Protein 7X2Y (pdb70)

Radius of gyration: 28.89 Å; Cα contacts (8 Å, |Δi|>4): 1618; chains: 2; bounding box: 75×44×87 Å

Sequence (684 aa):
GHQLRLGVAGLGRAFTLMLPTLQQDPRIKLVAACDPRGSARAQFASDFRAPVYPDIEGLASNPDVEAIYIASPHQFHAQQARIAARHGKHVLVEKPMALSLGDCDEMIQHCRDAGVHLIVGHCHSFDTPYLSAREIVQSGELGPVRMVHALNYTDFLYRPRRPEEGGGVVFSQAAHQVDIVRLLVGTRVRRVRAITGDWDPMRPTQGAYSALLWFEGGAFASISYNGYGHFDSDEWCDWIGEMGGDKSQPIWHQHFGPIVVSCERGDIRPLPDSVCVYADLAKERRSLQRPVVPRFEVIDELYHAVVNEIKPLHDGVWARATLEVCLALLDSAGSGKDVELPGHQLRLGVAGLGRAFTLMLPTLQQDPRIKLVAACDPRGSARAQFASDFRAPVYPDIEGLASNPDVEAIYIASPHQFHAQQARIAARHGKHVLVEKPMALSLGDCDEMIQHCRDAGVHLIVGHCHSFDTPYLSAREIVQSGELGPVRMVHALNYTDFLYRPRRPEEEGGGVVFSQAAHQVDIVRLLVGTRVRRVRAITGDWDPMRPTQGAYSALLWFEGGAFASISYNGYGHFDSDEWCDWIGEMGGDKSPIWHQHFGPIVVSCERGDIRPLPDSVCVYADLAKERRSLQRPVVPRFEVIDELYHAVVNEIKPLHDGVWARATLEVCLALLDSAGSGKDVELP

Solvent-accessible surface area: 26038 Å² total; per-residue (Å²): 50,161,80,0,76,0,0,0,0,8,13,24,89,28,13,63,49,0,30,53,1,4,107,98,4,100,52,7,111,17,19,0,0,4,4,116,119,39,88,10,54,62,109,5,35,85,73,40,208,12,64,43,45,86,75,5,86,18,0,1,64,24,119,79,3,35,0,0,0,0,9,13,77,64,104,82,2,11,74,17,0,77,17,0,2,173,67,44,16,28,0,0,0,17,21,23,6,0,53,48,45,37,44,0,65,92,0,20,94,57,2,145,103,44,62,16,30,14,0,10,0,6,7,1,0,1,2,24,0,2,56,32,0,80,130,13,14,102,76,49,94,5,20,73,7,50,0,0,2,0,0,5,3,26,67,13,3,90,187,38,71,151,86,61,78,109,6,4,0,1,26,2,12,0,8,13,0,0,5,0,0,25,1,0,13,40,62,134,9,97,59,0,4,4,16,34,6,78,26,27,122,159,53,104,21,42,0,0,3,1,0,0,0,34,7,57,65,51,3,2,0,3,0,0,0,2,0,7,32,28,2,41,0,15,42,10,2,53,83,10,7,46,64,2,29,118,91,122,196,105,57,49,6,16,5,0,4,5,2,2,0,1,1,46,111,0,2,0,5,8,3,0,26,1,1,0,0,15,32,108,177,48,114,73,121,66,95,29,159,99,18,140,14,27,17,55,10,0,0,40,27,0,25,72,0,27,57,79,113,105,147,10,41,2,17,2,72,49,11,60,29,8,10,39,2,1,46,5,2,31,84,1,26,72,47,61,139,41,38,114,18,124,50,162,83,0,79,0,0,0,0,9,15,24,92,31,13,59,50,0,32,51,1,4,110,94,2,102,53,8,112,16,19,0,0,4,4,114,118,38,88,12,54,61,105,4,36,86,81,53,225,11,66,42,48,88,77,6,83,19,0,1,63,22,119,85,3,34,0,0,0,0,10,12,81,55,102,84,2,14,74,18,0,88,14,0,2,192,62,46,16,27,0,0,0,17,22,20,6,0,35,48,44,37,44,0,65,97,0,19,85,64,2,148,103,43,61,16,32,12,0,9,0,6,7,2,0,1,2,24,1,1,57,31,0,76,130,14,14,103,77,48,93,5,18,71,6,48,0,0,3,0,1,5,2,25,66,14,3,83,178,35,77,150,99,56,59,126,56,4,0,0,1,22,3,13,0,8,14,0,0,4,0,0,25,1,0,12,40,61,142,6,90,58,0,3,2,15,32,7,77,20,15,106,164,56,104,12,40,0,0,2,0,0,0,0,38,7,56,67,52,4,3,0,1,0,0,0,2,0,6,32,25,2,43,0,14,45,10,2,50,100,10,8,44,60,3,34,125,72,142,170,56,53,6,16,4,1,4,5,3,2,0,1,2,67,139,0,2,0,6,7,3,1,29,2,1,6,1,12,18,93,161,46,140,70,137,66,99,29,150,104,15,138,15,23,18,55,10,0,0,43,28,0,24,75,0,27,55,77,112,104,149,10,38,3,24,2,80,44,10,59,29,8,9,44,3,2,44,5,3,31,84,0,25,70,63,36,126,42,36,101,11,135

B-factor: mean 21.03, std 14.21, range [0.86, 137.95]

Secondary structure (DSSP, 8-state):
--SEEEEEE--SHHHHHHHHHHHH-TTEEEEEEE-S-HHHHHHHHHHHT--EESSHHHHHH-TT--EEEE-S-GGGHHHHHHHHHHTT-EEEEPSSS-SSHHHHHHHHHHHHHHT--EEES--GGGSHHHHHHHHHHHHTTT-SEEEEEEEEE--TTTSS-STT---HHIIIIIHHHHHHHHHHH-S-EEEEEEEEE---TTS-S--EEEEEEEETTS-EEEEEEE-SSSS-GGGGTTTB-TTS-B----------S-EEEEETTEEEEEETTEEEEEESS-EEEEE-PPPSSTTHHHHHHHHHHHHS-PPPSSBHHHHHHHHHHHHHHHHHHHTTS-EE--/--SEEEEEE--SHHHHHHHHHHHH-TTEEEEEEE-S-HHHHHHHHHHHT--EESSHHHHHH-TT--EEEE-S-GGGHHHHHHHHHHTT-EEEEPSSS-SSHHHHHHHHHHHHHHT--EEES--GGGSHHHHHHHHHHHHTTT-SEEEEEEEEE--TTTSS-GGG----HHIIIIIHHHHHHHHHHH-S-EEEEEEEEE---TTS-S--EEEEEEEETTS-EEEEEEE-SSSS-GGGGTTTB-TTS-B---------S-EEEEETTEEEEEETTEEEEEESS-EEEEE-PPPSSTTHHHHHHHHHHHHH-PPPSSBHHHHHHHHHHHHHHHHHHHHTS-EE--

Foldseek 3Di:
DQAQEEEEEACAPLVVLCPLQQVPPRNYQDAEYEDLDPVSQVVCCVVRVHHYYPGLLVRLVPVSHAAYEYAHQQDCLLVSLLSNLVSNHAYEYEAPSHQDLVSLVSSCVSNVVSVHFFFYRDAQLLWPLLVVLLVCQVVCVQHAFAEKEFEFEAQCQPPHSPSCQQASCLRPQVLNVLLSVCSRNVFAFFKKAKAFDAPDPVRRHGQKMWMKTAGPVNHIYIYIYGNNHDDGQCVVQQQAAQQFHHRVPQGFIGHRGWMWTDHPFWIWTRHRFFIWIGGPPDTDTGGDDGDPRHSVSSVVQVVCCSPVVDRHPRGSVSSSSSSVVSVQNSVNNVDVDMDGDD/DQAQEEEEEACADLVVLCPLQQVPPRNYQDAEYEDLDPVSQVVCCVVRVHYYYPHLLVVLPPVSHAAYEYPHPQQCLLVSLLSNLVSNHAYEYEAPSHQDLVSLVSSVVSNVVSVHFFFYRDAQLLWPLLVVLLVCQVVCVQHAFAEKEFEFEAQCQPPHSPPQLNAASCLRPQVLNVLLSVCSRNVFAFFKKAKAFDAPDPVRRHTQKMWMKTAGPVNHIYIYIYGNNHDDGQCVVQQQAAQQQHHHCLGFIGHRGWMWTDHNFWIWTRHSAFIWIGGPVDTDTHGDDGDPRHSVSSVVQNCCCSVVVDRHPRGSVSSSSSSVNSVQNVCNNVVVDMDGDD

InterPro domains:
  IPR000683 Gfo/Idh/MocA-like oxidoreductase, N-terminal [PF01408] (8-125)
  IPR036291 NAD(P)-binding domain superfamily [SSF51735] (5-153)
  IPR051450 Gfo/Idh/MocA Oxidoreductases [PTHR43377] (1-386)
  IPR055170 GFO/IDH/MocA-like oxidoreductase domain [PF22725] (133-252)

Nearest PDB structures (foldseek):
  7x2y-assembly1_A  TM=1.003E+00  e=2.032E-83  Comamonas testosteroni KF-1
  7x2y-assembly1_B  TM=9.994E-01  e=2.782E-81  Comamonas testosteroni KF-1
  7wzd-assembly1_A  TM=9.804E-01  e=2.226E-75  Comamonas testosteroni KF-1
  7wzd-assembly1_B  TM=9.804E-01  e=6.270E-75  Comamonas testosteroni KF-1
  4hkt-assembly1_D  TM=7.871E-01  e=6.270E-28  Sinorhizobium meliloti 1021

Structure (mmCIF, N/CA/C/O backbone):
data_7X2Y
#
_entry.id   7X2Y
#
_cell.length_a   53.579
_cell.length_b   88.315
_cell.length_c   162.970
_cell.angle_alpha   90.000
_cell.angle_beta   90.000
_cell.angle_gamma   90.000
#
_symmetry.space_group_name_H-M   'P 21 21 21'
#
loop_
_entity.id
_entity.type
_entity.pdbx_description
1 polymer '4,5-dihydroxyphthalate dehydrogenase'
2 non-polymer DI(HYDROXYETHYL)ETHER
3 non-polymer GLYCEROL
4 non-polymer 'PHOSPHATE ION'
5 non-polymer '3-HYDROXYBENZOIC ACID'
6 non-polymer NICOTINAMIDE-ADENINE-DINUCLEOTIDE
7 water water
#
loop_
_atom_site.group_PDB
_atom_site.id
_atom_site.type_symbol
_atom_site.label_atom_id
_atom_site.label_alt_id
_atom_site.label_comp_id
_atom_site.label_asym_id
_atom_site.label_entity_id
_atom_site.label_seq_id
_atom_site.pdbx_PDB_ins_code
_atom_site.Cartn_x
_atom_site.Cartn_y
_atom_site.Cartn_z
_atom_site.occupancy
_atom_site.B_iso_or_equiv
_atom_site.auth_seq_id
_atom_site.auth_comp_id
_atom_site.auth_asym_id
_atom_site.auth_atom_id
_atom_site.pdbx_PDB_model_num
ATOM 1 N N . GLY A 1 4 ? -12.944 -3.122 -62.672 1.00 42.48 4 GLY A N 1
ATOM 2 C CA . GLY A 1 4 ? -13.787 -3.978 -63.547 1.00 45.46 4 GLY A CA 1
ATOM 3 C C . GLY A 1 4 ? -14.674 -4.879 -62.697 1.00 48.77 4 GLY A C 1
ATOM 4 O O . GLY A 1 4 ? -15.338 -4.416 -61.779 1.00 58.01 4 GLY A O 1
ATOM 5 N N . HIS A 1 5 ? -14.656 -6.176 -63.001 1.00 49.47 5 HIS A N 1
ATOM 6 C CA . HIS A 1 5 ? -15.225 -7.202 -62.142 1.00 44.27 5 HIS A CA 1
ATOM 7 C C . HIS A 1 5 ? -14.393 -7.312 -60.855 1.00 41.88 5 HIS A C 1
ATOM 8 O O . HIS A 1 5 ? -14.934 -7.400 -59.753 1.00 43.08 5 HIS A O 1
ATOM 15 N N . GLN A 1 6 ? -13.062 -7.317 -60.989 1.00 32.31 6 GLN A N 1
ATOM 16 C CA . GLN A 1 6 ? -12.190 -7.235 -59.829 1.00 25.53 6 GLN A CA 1
ATOM 17 C C . GLN A 1 6 ? -11.681 -5.802 -59.690 1.00 24.27 6 GLN A C 1
ATOM 18 O O . GLN A 1 6 ? -10.897 -5.288 -60.516 1.00 20.48 6 GLN A O 1
ATOM 24 N N . LEU A 1 7 ? -12.171 -5.150 -58.630 1.00 21.08 7 LEU A N 1
ATOM 25 C CA . LEU A 1 7 ? -11.759 -3.794 -58.335 1.00 18.42 7 LEU A CA 1
ATOM 26 C C . LEU A 1 7 ? -10.250 -3.795 -58.045 1.00 17.55 7 LEU A C 1
ATOM 27 O O . LEU A 1 7 ? -9.747 -4.617 -57.284 1.00 18.53 7 LEU A O 1
ATOM 32 N N . ARG A 1 8 ? -9.492 -2.944 -58.726 1.00 15.46 8 ARG A N 1
ATOM 33 C CA . ARG A 1 8 ? -8.045 -2.966 -58.577 1.00 14.72 8 ARG A CA 1
ATOM 34 C C . ARG A 1 8 ? -7.622 -1.899 -57.566 1.00 13.59 8 ARG A C 1
ATOM 35 O O . ARG A 1 8 ? -7.666 -0.709 -57.866 1.00 12.40 8 ARG A O 1
ATOM 43 N N . LEU A 1 9 ? -7.244 -2.358 -56.368 1.00 13.38 9 LEU A N 1
ATOM 44 C CA . LEU A 1 9 ? -7.094 -1.515 -55.190 1.00 12.71 9 LEU A CA 1
ATOM 45 C C . LEU A 1 9 ? -5.635 -1.275 -54.857 1.00 12.46 9 LEU A C 1
ATOM 46 O O . LEU A 1 9 ? -4.853 -2.219 -54.762 1.00 13.49 9 LEU A O 1
ATOM 51 N N . GLY A 1 10 ? -5.293 0.002 -54.701 1.00 13.21 10 GLY A N 1
ATOM 52 C CA . GLY A 1 10 ? -4.007 0.406 -54.157 1.00 14.34 10 GLY A CA 1
ATOM 53 C C . GLY A 1 10 ? -4.162 0.767 -52.680 1.00 16.03 10 GLY A C 1
ATOM 54 O O . GLY A 1 10 ? -5.202 1.301 -52.294 1.00 16.00 10 GLY A O 1
ATOM 55 N N . VAL A 1 11 ? -3.157 0.427 -51.857 1.00 14.35 11 VAL A N 1
ATOM 56 C CA . VAL A 1 11 ? -3.217 0.755 -50.442 1.00 13.52 11 VAL A CA 1
ATOM 57 C C . VAL A 1 11 ? -2.135 1.766 -50.087 1.00 12.81 11 VAL A C 1
ATOM 58 O O . VAL A 1 11 ? -0.969 1.539 -50.379 1.00 12.50 11 VAL A O 1
ATOM 62 N N . ALA A 1 12 ? -2.545 2.855 -49.444 1.00 12.74 12 ALA A N 1
ATOM 63 C CA . ALA A 1 12 ? -1.643 3.897 -48.951 1.00 14.88 12 ALA A CA 1
ATOM 64 C C . ALA A 1 12 ? -1.608 3.782 -47.436 1.00 17.13 12 ALA A C 1
ATOM 65 O O . ALA A 1 12 ? -2.582 4.156 -46.768 1.00 22.39 12 ALA A O 1
ATOM 67 N N . GLY A 1 13 ? -0.509 3.257 -46.891 1.00 17.26 13 GLY A N 1
ATOM 68 C CA . GLY A 1 13 ? -0.418 3.112 -45.452 1.00 17.78 13 GLY A CA 1
ATOM 69 C C . GLY A 1 13 ? -0.720 1.685 -45.042 1.00 19.03 13 GLY A C 1
ATOM 70 O O . GLY A 1 13 ? -1.863 1.300 -44.930 1.00 22.21 13 GLY A O 1
ATOM 71 N N . LEU A 1 14 ? 0.332 0.902 -44.852 1.00 20.02 14 LEU A N 1
ATOM 72 C CA . LEU A 1 14 ? 0.199 -0.493 -44.507 1.00 21.59 14 LEU A CA 1
ATOM 73 C C . LEU A 1 14 ? 0.278 -0.645 -42.988 1.00 25.50 14 LEU A C 1
ATOM 74 O O . LEU A 1 14 ? 1.049 -1.452 -42.476 1.00 26.46 14 LEU A O 1
ATOM 79 N N . GLY A 1 15 ? -0.551 0.129 -42.268 1.00 28.45 15 GLY A N 1
ATOM 80 C CA . GLY A 1 15 ? -0.535 0.090 -40.820 1.00 29.80 15 GLY A CA 1
ATOM 81 C C . GLY A 1 15 ? -1.458 -0.969 -40.216 1.00 30.78 15 GLY A C 1
ATOM 82 O O . GLY A 1 15 ? -1.669 -2.039 -40.800 1.00 29.76 15 GLY A O 1
ATOM 83 N N . ARG A 1 16 ? -1.995 -0.636 -39.030 1.00 27.21 16 ARG A N 1
ATOM 84 C CA . ARG A 1 16 ? -2.799 -1.528 -38.212 1.00 24.89 16 ARG A CA 1
ATOM 85 C C . ARG A 1 16 ? -4.184 -1.654 -38.840 1.00 20.69 16 ARG A C 1
ATOM 86 O O . ARG A 1 16 ? -4.709 -2.748 -38.992 1.00 19.22 16 ARG A O 1
ATOM 94 N N . ALA A 1 17 ? -4.754 -0.521 -39.244 1.00 18.23 17 ALA A N 1
ATOM 95 C CA . ALA A 1 17 ? -6.008 -0.522 -39.970 1.00 16.77 17 ALA A CA 1
ATOM 96 C C . ALA A 1 17 ? -5.886 -1.432 -41.191 1.00 16.57 17 ALA A C 1
ATOM 97 O O . ALA A 1 17 ? -6.731 -2.297 -41.384 1.00 16.72 17 ALA A O 1
ATOM 99 N N . PHE A 1 18 ? -4.832 -1.266 -42.008 1.00 15.68 18 PHE A N 1
ATOM 100 C CA . PHE A 1 18 ? -4.654 -2.127 -43.165 1.00 16.36 18 PHE A CA 1
ATOM 101 C C . PHE A 1 18 ? -4.706 -3.591 -42.737 1.00 16.92 18 PHE A C 1
ATOM 102 O O . PHE A 1 18 ? -5.419 -4.394 -43.339 1.00 15.01 18 PHE A O 1
ATOM 110 N N . THR A 1 19 ? -3.956 -3.928 -41.667 1.00 19.01 19 THR A N 1
ATOM 111 C CA . THR A 1 19 ? -3.785 -5.338 -41.348 1.00 20.78 19 THR A CA 1
ATOM 112 C C . THR A 1 19 ? -5.084 -5.920 -40.824 1.00 19.83 19 THR A C 1
ATOM 113 O O . THR A 1 19 ? -5.354 -7.090 -41.071 1.00 20.28 19 THR A O 1
ATOM 117 N N . LEU A 1 20 ? -5.890 -5.077 -40.162 1.00 18.40 20 LEU A N 1
ATOM 118 C CA . LEU A 1 20 ? -7.209 -5.465 -39.713 1.00 18.61 20 LEU A CA 1
ATOM 119 C C . LEU A 1 20 ? -8.128 -5.730 -40.897 1.00 19.90 20 LEU A C 1
ATOM 120 O O . LEU A 1 20 ? -8.991 -6.607 -40.812 1.00 20.46 20 LEU A O 1
ATOM 125 N N . MET A 1 21 ? -7.937 -4.958 -41.979 1.00 20.38 21 MET A N 1
ATOM 126 C CA . MET A 1 21 ? -8.794 -5.009 -43.158 1.00 19.48 21 MET A CA 1
ATOM 127 C C . MET A 1 21 ? -8.383 -6.154 -44.103 1.00 17.71 21 MET A C 1
ATOM 128 O O . MET A 1 21 ? -9.143 -6.535 -44.997 1.00 16.61 21 MET A O 1
ATOM 133 N N . LEU A 1 22 ? -7.184 -6.715 -43.881 1.00 17.14 22 LEU A N 1
ATOM 134 C CA . LEU A 1 22 ? -6.539 -7.600 -44.843 1.00 15.97 22 LEU A CA 1
ATOM 135 C C . LEU A 1 22 ? -7.354 -8.873 -45.122 1.00 14.92 22 LEU A C 1
ATOM 136 O O . LEU A 1 22 ? -7.529 -9.232 -46.283 1.00 13.95 22 LEU A O 1
ATOM 141 N N . PRO A 1 23 ? -7.893 -9.600 -44.112 1.00 13.56 23 PRO A N 1
ATOM 142 C CA . PRO A 1 23 ? -8.608 -10.835 -44.400 1.00 13.89 23 PRO A CA 1
ATOM 143 C C . PRO A 1 23 ? -9.755 -10.516 -45.350 1.00 15.21 23 PRO A C 1
ATOM 144 O O . PRO A 1 23 ? -10.039 -11.313 -46.254 1.00 16.54 23 PRO A O 1
ATOM 148 N N . THR A 1 24 ? -10.331 -9.304 -45.191 1.00 15.59 24 THR A N 1
ATOM 149 C CA . THR A 1 24 ? -11.433 -8.825 -46.015 1.00 15.79 24 THR A CA 1
ATOM 150 C C . THR A 1 24 ? -10.953 -8.683 -47.455 1.00 17.45 24 THR A C 1
ATOM 151 O O . THR A 1 24 ? -11.609 -9.179 -48.368 1.00 19.70 24 THR A O 1
ATOM 155 N N . LEU A 1 25 ? -9.852 -7.938 -47.641 1.00 17.13 25 LEU A N 1
ATOM 156 C CA . LEU A 1 25 ? -9.314 -7.649 -48.962 1.00 18.06 25 LEU A CA 1
ATOM 157 C C . LEU A 1 25 ? -8.778 -8.932 -49.617 1.00 20.59 25 LEU A C 1
ATOM 158 O O . LEU A 1 25 ? -8.833 -9.082 -50.844 1.00 19.99 25 LEU A O 1
ATOM 163 N N . GLN A 1 26 ? -8.300 -9.879 -48.792 1.00 21.91 26 GLN A N 1
ATOM 164 C CA . GLN A 1 26 ? -7.852 -11.168 -49.306 1.00 21.90 26 GLN A CA 1
ATOM 165 C C . GLN A 1 26 ? -9.031 -11.985 -49.792 1.00 19.48 26 GLN A C 1
ATOM 166 O O . GLN A 1 26 ? -9.001 -12.471 -50.906 1.00 17.95 26 GLN A O 1
ATOM 172 N N . GLN A 1 27 ? -10.059 -12.097 -48.954 1.00 20.84 27 GLN A N 1
ATOM 173 C CA . GLN A 1 27 ? -11.102 -13.089 -49.168 1.00 22.43 27 GLN A CA 1
ATOM 174 C C . GLN A 1 27 ? -12.221 -12.603 -50.095 1.00 20.29 27 GLN A C 1
ATOM 175 O O . GLN A 1 27 ? -12.885 -13.422 -50.723 1.00 20.56 27 GLN A O 1
ATOM 181 N N . ASP A 1 28 ? -12.453 -11.285 -50.172 1.00 18.24 28 ASP A N 1
ATOM 182 C CA . ASP A 1 28 ? -13.508 -10.780 -51.035 1.00 16.33 28 ASP A CA 1
ATOM 183 C C . ASP A 1 28 ? -13.057 -10.904 -52.487 1.00 15.89 28 ASP A C 1
ATOM 184 O O . ASP A 1 28 ? -12.032 -10.373 -52.879 1.00 14.59 28 ASP A O 1
ATOM 189 N N . PRO A 1 29 ? -13.809 -11.610 -53.356 1.00 17.53 29 PRO A N 1
ATOM 190 C CA . PRO A 1 29 ? -13.341 -11.853 -54.724 1.00 16.34 29 PRO A CA 1
ATOM 191 C C . PRO A 1 29 ? -13.465 -10.636 -55.641 1.00 16.44 29 PRO A C 1
ATOM 192 O O . PRO A 1 29 ? -12.900 -10.625 -56.740 1.00 18.30 29 PRO A O 1
ATOM 196 N N . ARG A 1 30 ? -14.145 -9.586 -55.168 1.00 15.25 30 ARG A N 1
ATOM 197 C CA . ARG A 1 30 ? -14.272 -8.353 -55.943 1.00 15.62 30 ARG A CA 1
ATOM 198 C C . ARG A 1 30 ? -13.026 -7.457 -55.830 1.00 15.21 30 ARG A C 1
ATOM 199 O O . ARG A 1 30 ? -12.878 -6.487 -56.566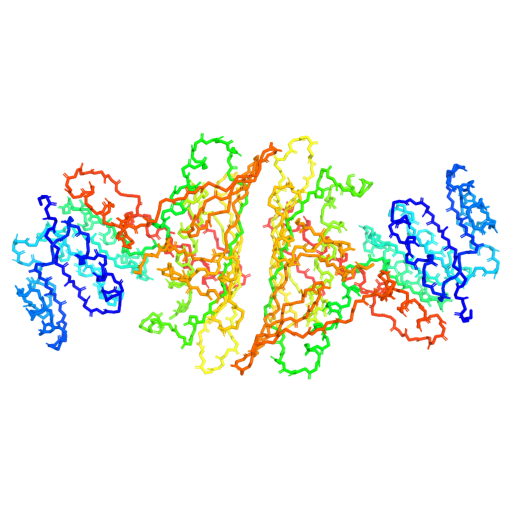 1.00 15.52 30 ARG A O 1
ATOM 207 N N . ILE A 1 31 ? -12.097 -7.814 -54.938 1.00 13.98 31 ILE A N 1
ATOM 208 C CA . ILE A 1 31 ? -10.945 -6.990 -54.660 1.00 13.83 31 ILE A CA 1
ATOM 209 C C . ILE A 1 31 ? -9.706 -7.687 -55.205 1.00 14.49 31 ILE A C 1
ATOM 210 O O . ILE A 1 31 ? -9.508 -8.857 -54.923 1.00 15.21 31 ILE A O 1
ATOM 215 N N . LYS A 1 32 ? -8.851 -6.940 -55.901 1.00 15.18 32 LYS A N 1
ATOM 216 C CA . LYS A 1 32 ? -7.474 -7.354 -56.123 1.00 15.90 32 LYS A CA 1
ATOM 217 C C . LYS A 1 32 ? -6.576 -6.216 -55.655 1.00 14.72 32 LYS A C 1
ATOM 218 O O . LYS A 1 32 ? -6.720 -5.098 -56.165 1.00 14.21 32 LYS A O 1
ATOM 224 N N . LEU A 1 33 ? -5.666 -6.537 -54.715 1.00 13.53 33 LEU A N 1
ATOM 225 C CA . LEU A 1 33 ? -4.588 -5.648 -54.267 1.00 13.21 33 LEU A CA 1
ATOM 226 C C . LEU A 1 33 ? -3.489 -5.586 -55.328 1.00 12.75 33 LEU A C 1
ATOM 227 O O . LEU A 1 33 ? -2.902 -6.624 -55.664 1.00 12.28 33 LEU A O 1
ATOM 232 N N . VAL A 1 34 ? -3.215 -4.379 -55.839 1.00 12.22 34 VAL A N 1
ATOM 233 C CA . VAL A 1 34 ? -2.389 -4.275 -57.035 1.00 11.95 34 VAL A CA 1
ATOM 234 C C . VAL A 1 34 ? -1.157 -3.430 -56.748 1.00 12.12 34 VAL A C 1
ATOM 235 O O . VAL A 1 34 ? -0.258 -3.384 -57.587 1.00 12.87 34 VAL A O 1
ATOM 239 N N . ALA A 1 35 ? -1.157 -2.692 -55.628 1.00 11.90 35 ALA A N 1
ATOM 240 C CA . ALA A 1 35 ? -0.109 -1.715 -55.359 1.00 11.72 35 ALA A CA 1
ATOM 241 C C . ALA A 1 35 ? -0.246 -1.167 -53.945 1.00 11.89 35 ALA A C 1
ATOM 242 O O . ALA A 1 35 ? -1.332 -1.189 -53.367 1.00 12.80 35 ALA A O 1
ATOM 244 N N . ALA A 1 36 ? 0.873 -0.690 -53.384 1.00 11.88 36 ALA A N 1
ATOM 245 C CA . ALA A 1 36 ? 0.851 -0.062 -52.068 1.00 12.19 36 ALA A CA 1
ATOM 246 C C . ALA A 1 36 ? 1.874 1.070 -52.031 1.00 13.02 36 ALA A C 1
ATOM 247 O O . ALA A 1 36 ? 2.822 1.089 -52.806 1.00 12.73 36 ALA A O 1
ATOM 249 N N . CYS A 1 37 ? 1.632 2.057 -51.162 1.00 13.75 37 CYS A N 1
ATOM 250 C CA . CYS A 1 37 ? 2.724 2.912 -50.747 1.00 14.04 37 CYS A CA 1
ATOM 251 C C . CYS A 1 37 ? 2.809 2.870 -49.225 1.00 14.85 37 CYS A C 1
ATOM 252 O O . CYS A 1 37 ? 1.816 2.608 -48.549 1.00 14.44 37 CYS A O 1
ATOM 255 N N . ASP A 1 38 ? 4.028 3.086 -48.713 1.00 17.38 38 ASP A N 1
ATOM 256 C CA . ASP A 1 38 ? 4.368 3.155 -47.298 1.00 18.32 38 ASP A CA 1
ATOM 257 C C . ASP A 1 38 ? 5.774 3.734 -47.172 1.00 19.33 38 ASP A C 1
ATOM 258 O O . ASP A 1 38 ? 6.706 3.261 -47.837 1.00 20.55 38 ASP A O 1
ATOM 263 N N . PRO A 1 39 ? 6.000 4.726 -46.281 1.00 18.94 39 PRO A N 1
ATOM 264 C CA . PRO A 1 39 ? 7.339 5.290 -46.091 1.00 18.89 39 PRO A CA 1
ATOM 265 C C . PRO A 1 39 ? 8.295 4.275 -45.464 1.00 18.57 39 PRO A C 1
ATOM 266 O O . PRO A 1 39 ? 9.505 4.501 -45.467 1.00 21.17 39 PRO A O 1
ATOM 270 N N . ARG A 1 40 ? 7.770 3.150 -44.968 1.00 15.83 40 ARG A N 1
ATOM 271 C CA . ARG A 1 40 ? 8.607 2.128 -44.370 1.00 15.63 40 ARG A CA 1
ATOM 272 C C . ARG A 1 40 ? 9.004 1.093 -45.420 1.00 16.81 40 ARG A C 1
ATOM 273 O O . ARG A 1 40 ? 8.131 0.378 -45.933 1.00 17.59 40 ARG A O 1
ATOM 281 N N . GLY A 1 41 ? 10.318 0.964 -45.671 1.00 15.51 41 GLY A N 1
ATOM 282 C CA . GLY A 1 41 ? 10.865 -0.029 -46.572 1.00 14.88 41 GLY A CA 1
ATOM 283 C C . GLY A 1 41 ? 10.483 -1.463 -46.180 1.00 15.92 41 GLY A C 1
ATOM 284 O O . GLY A 1 41 ? 10.362 -2.324 -47.059 1.00 14.78 41 GLY A O 1
ATOM 285 N N . SER A 1 42 ? 10.317 -1.742 -44.870 1.00 16.01 42 SER A N 1
ATOM 286 C CA . SER A 1 42 ? 10.020 -3.118 -44.465 1.00 16.55 42 SER A CA 1
ATOM 287 C C . SER A 1 42 ? 8.559 -3.486 -44.741 1.00 17.61 42 SER A C 1
ATOM 288 O O . SER A 1 42 ? 8.244 -4.651 -44.950 1.00 19.10 42 SER A O 1
ATOM 291 N N . ALA A 1 43 ? 7.664 -2.484 -44.720 1.00 18.53 43 ALA A N 1
ATOM 292 C CA . ALA A 1 43 ? 6.269 -2.697 -45.075 1.00 18.35 43 ALA A CA 1
ATOM 293 C C . ALA A 1 43 ? 6.148 -2.838 -46.594 1.00 19.29 43 ALA A C 1
ATOM 294 O O . ALA A 1 43 ? 5.472 -3.757 -47.062 1.00 21.31 43 ALA A O 1
ATOM 296 N N . ARG A 1 44 ? 6.790 -1.927 -47.352 1.00 17.07 44 ARG A N 1
ATOM 297 C CA . ARG A 1 44 ? 6.813 -2.018 -48.804 1.00 17.19 44 ARG A CA 1
ATOM 298 C C . ARG A 1 44 ? 7.304 -3.406 -49.245 1.00 17.70 44 ARG A C 1
ATOM 299 O O . ARG A 1 44 ? 6.700 -4.039 -50.104 1.00 18.40 44 ARG A O 1
ATOM 307 N N . ALA A 1 45 ? 8.395 -3.875 -48.645 1.00 16.93 45 ALA A N 1
ATOM 308 C CA . ALA A 1 45 ? 9.020 -5.141 -48.975 1.00 18.46 45 ALA A CA 1
ATOM 309 C C . ALA A 1 45 ? 8.070 -6.308 -48.672 1.00 17.85 45 ALA A C 1
ATOM 310 O O . ALA A 1 45 ? 7.960 -7.265 -49.437 1.00 17.27 45 ALA A O 1
ATOM 312 N N . GLN A 1 46 ? 7.380 -6.232 -47.535 1.00 18.37 46 GLN A N 1
ATOM 313 C CA . GLN A 1 46 ? 6.421 -7.255 -47.156 1.00 19.54 46 GLN A CA 1
ATOM 314 C C . GLN A 1 46 ? 5.321 -7.369 -48.229 1.00 20.18 46 GLN A C 1
ATOM 315 O O . GLN A 1 46 ? 4.925 -8.472 -48.611 1.00 21.83 46 GLN A O 1
ATOM 321 N N . PHE A 1 47 ? 4.843 -6.215 -48.722 1.00 18.95 47 PHE A N 1
ATOM 322 C CA . PHE A 1 47 ? 3.716 -6.104 -49.637 1.00 18.46 47 PHE A CA 1
ATOM 323 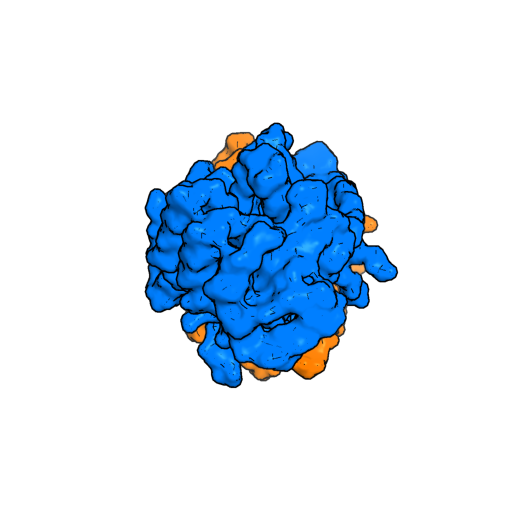C C . PHE A 1 47 ? 4.120 -6.591 -51.028 1.00 20.52 47 PHE A C 1
ATOM 324 O O . PHE A 1 47 ? 3.393 -7.365 -51.645 1.00 19.76 47 PHE A O 1
ATOM 332 N N . ALA A 1 48 ? 5.277 -6.128 -51.527 1.00 21.25 48 ALA A N 1
ATOM 333 C CA . ALA A 1 48 ? 5.777 -6.608 -52.812 1.00 23.06 48 ALA A CA 1
ATOM 334 C C . ALA A 1 48 ? 5.898 -8.134 -52.796 1.00 24.47 48 ALA A C 1
ATOM 335 O O . ALA A 1 48 ? 5.518 -8.802 -53.749 1.00 26.61 48 ALA A O 1
ATOM 337 N N . SER A 1 49 ? 6.385 -8.684 -51.687 1.00 25.92 49 SER A N 1
ATOM 338 C CA . SER A 1 49 ? 6.540 -10.123 -51.573 1.00 26.87 49 SER A CA 1
ATOM 339 C C . SER A 1 49 ? 5.171 -10.809 -51.565 1.00 26.16 49 SER A C 1
ATOM 340 O O . SER A 1 49 ? 4.918 -11.721 -52.346 1.00 25.06 49 SER A O 1
ATOM 343 N N . ASP A 1 50 ? 4.283 -10.332 -50.689 1.00 26.89 50 ASP A N 1
ATOM 344 C CA . ASP A 1 50 ? 2.994 -10.956 -50.436 1.00 26.46 50 ASP A CA 1
ATOM 345 C C . ASP A 1 50 ? 2.103 -10.964 -51.679 1.00 25.08 50 ASP A C 1
ATOM 346 O O . ASP A 1 50 ? 1.399 -11.940 -51.906 1.00 28.02 50 ASP A O 1
ATOM 351 N N . PHE A 1 51 ? 2.096 -9.867 -52.445 1.00 22.78 51 PHE A N 1
ATOM 352 C CA . PHE A 1 51 ? 1.132 -9.690 -53.516 1.00 22.04 51 PHE A CA 1
ATOM 353 C C . PHE A 1 51 ? 1.811 -9.509 -54.867 1.00 20.31 51 PHE A C 1
ATOM 354 O O . PHE A 1 51 ? 1.138 -9.187 -55.835 1.00 19.74 51 PHE A O 1
ATOM 362 N N . ARG A 1 52 ? 3.120 -9.749 -54.953 1.00 21.81 52 ARG A N 1
ATOM 363 C CA . ARG A 1 52 ? 3.856 -9.643 -56.211 1.00 22.90 52 ARG A CA 1
ATOM 364 C C . ARG A 1 52 ? 3.449 -8.333 -56.868 1.00 21.66 52 ARG A C 1
ATOM 365 O O . ARG A 1 52 ? 2.885 -8.345 -57.965 1.00 19.80 52 ARG A O 1
ATOM 373 N N . ALA A 1 53 ? 3.726 -7.209 -56.189 1.00 16.78 53 ALA A N 1
ATOM 374 C CA . ALA A 1 53 ? 3.056 -5.982 -56.578 1.00 14.89 53 ALA A CA 1
ATOM 375 C C . ALA A 1 53 ? 4.008 -4.811 -56.452 1.00 13.90 53 ALA A C 1
ATOM 376 O O . ALA A 1 53 ? 4.824 -4.776 -55.537 1.00 14.57 53 ALA A O 1
ATOM 378 N N . PRO A 1 54 ? 3.870 -3.772 -57.297 1.00 13.53 54 PRO A N 1
ATOM 379 C CA . PRO A 1 54 ? 4.801 -2.634 -57.256 1.00 13.02 54 PRO A CA 1
ATOM 380 C C . PRO A 1 54 ? 4.516 -1.844 -55.989 1.00 13.47 54 PRO A C 1
ATOM 381 O O . PRO A 1 54 ? 3.372 -1.740 -55.565 1.00 15.61 54 PRO A O 1
ATOM 385 N N . VAL A 1 55 ? 5.544 -1.260 -55.379 1.00 13.88 55 VAL A N 1
ATOM 386 C CA . VAL A 1 55 ? 5.321 -0.441 -54.199 1.00 12.69 55 VAL A CA 1
ATOM 387 C C . VAL A 1 55 ? 6.101 0.862 -54.341 1.00 12.99 55 VAL A C 1
ATOM 388 O O . VAL A 1 55 ? 6.975 0.976 -55.197 1.00 13.65 55 VAL A O 1
ATOM 392 N N . TYR A 1 56 ? 5.758 1.840 -53.508 1.00 12.95 56 TYR A N 1
ATOM 393 C CA . TYR A 1 56 ? 6.235 3.204 -53.642 1.00 14.33 56 TYR A CA 1
ATOM 394 C C . TYR A 1 56 ? 6.480 3.771 -52.246 1.00 15.89 56 TYR A C 1
ATOM 395 O O . TYR A 1 56 ? 5.856 3.349 -51.280 1.00 16.25 56 TYR A O 1
ATOM 404 N N . PRO A 1 57 ? 7.420 4.723 -52.081 1.00 19.02 57 PRO A N 1
ATOM 405 C CA . PRO A 1 57 ? 7.568 5.439 -50.813 1.00 19.67 57 PRO A CA 1
ATOM 406 C C . PRO A 1 57 ? 6.422 6.394 -50.489 1.00 18.97 57 PRO A C 1
ATOM 407 O O . PRO A 1 57 ? 6.220 6.703 -49.320 1.00 17.86 57 PRO A O 1
ATOM 411 N N . ASP A 1 58 ? 5.659 6.826 -51.499 1.00 18.58 58 ASP A N 1
ATOM 412 C CA . ASP A 1 58 ? 4.614 7.799 -51.212 1.00 21.66 58 ASP A CA 1
ATOM 413 C C . ASP A 1 58 ? 3.415 7.704 -52.155 1.00 20.84 58 ASP A C 1
ATOM 414 O O . ASP A 1 58 ? 3.396 6.903 -53.099 1.00 20.16 58 ASP A O 1
ATOM 419 N N . ILE A 1 59 ? 2.424 8.571 -51.876 1.00 21.49 59 ILE A N 1
ATOM 420 C CA . ILE A 1 59 ? 1.117 8.545 -52.539 1.00 24.30 59 ILE A CA 1
ATOM 421 C C . ILE A 1 59 ? 1.228 8.972 -54.006 1.00 22.43 59 ILE A C 1
ATOM 422 O O . ILE A 1 59 ? 0.444 8.498 -54.830 1.00 20.22 59 ILE A O 1
ATOM 427 N N . GLU A 1 60 ? 2.192 9.857 -54.309 1.00 22.87 60 GLU A N 1
ATOM 428 C CA . GLU A 1 60 ? 2.437 10.288 -55.677 1.00 24.36 60 GLU A CA 1
ATOM 429 C C . GLU A 1 60 ? 2.729 9.078 -56.568 1.00 20.46 60 GLU A C 1
ATOM 430 O O . GLU A 1 60 ? 2.214 9.002 -57.687 1.00 21.42 60 GLU A O 1
ATOM 436 N N . GLY A 1 61 ? 3.501 8.124 -56.048 1.00 16.34 61 GLY A N 1
ATOM 437 C CA . GLY A 1 61 ? 3.823 6.925 -56.799 1.00 15.70 61 GLY A CA 1
ATOM 438 C C . GLY A 1 61 ? 2.611 6.005 -56.969 1.00 15.91 61 GLY A C 1
ATOM 439 O O . GLY A 1 61 ? 2.338 5.528 -58.079 1.00 15.11 61 GLY A O 1
ATOM 440 N N . LEU A 1 62 ? 1.888 5.756 -55.860 1.00 14.41 62 LEU A N 1
ATOM 441 C CA . LEU A 1 62 ? 0.700 4.921 -55.902 1.00 12.97 62 LEU A CA 1
ATOM 442 C C . LEU A 1 62 ? -0.336 5.525 -56.849 1.00 12.83 62 LEU A C 1
ATOM 443 O O . LEU A 1 62 ? -0.839 4.826 -57.702 1.00 11.75 62 LEU A O 1
ATOM 448 N N . ALA A 1 63 ? -0.629 6.830 -56.706 1.00 13.75 63 ALA A N 1
ATOM 449 C CA . ALA A 1 63 ? -1.604 7.539 -57.530 1.00 14.02 63 ALA A CA 1
ATOM 450 C C . ALA A 1 63 ? -1.211 7.586 -59.023 1.00 14.28 63 ALA A C 1
ATOM 451 O O . ALA A 1 63 ? -2.068 7.739 -59.898 1.00 14.38 63 ALA A O 1
ATOM 453 N N . SER A 1 64 ? 0.078 7.436 -59.340 1.00 14.57 64 SER A N 1
ATOM 454 C CA . SER A 1 64 ? 0.541 7.547 -60.715 1.00 15.05 64 SER A CA 1
ATOM 455 C C . SER A 1 64 ? 0.498 6.197 -61.424 1.00 15.51 64 SER A C 1
ATOM 456 O O . SER A 1 64 ? 0.728 6.167 -62.633 1.00 16.90 64 SER A O 1
ATOM 459 N N . ASN A 1 65 ? 0.245 5.104 -60.685 1.00 14.42 65 ASN A N 1
ATOM 460 C CA . ASN A 1 65 ? 0.102 3.779 -61.271 1.00 14.70 65 ASN A CA 1
ATOM 461 C C . ASN A 1 65 ? -1.268 3.687 -61.933 1.00 16.33 65 ASN A C 1
ATOM 462 O O . ASN A 1 65 ? -2.287 3.729 -61.259 1.00 18.57 65 ASN A O 1
ATOM 467 N N . PRO A 1 66 ? -1.362 3.606 -63.275 1.00 17.53 66 PRO A N 1
ATOM 468 C CA . PRO A 1 66 ? -2.663 3.704 -63.940 1.00 17.19 66 PRO A CA 1
ATOM 469 C C . PRO A 1 66 ? -3.529 2.456 -63.846 1.00 18.25 66 PRO A C 1
ATOM 470 O O . PRO A 1 66 ? -4.694 2.531 -64.195 1.00 19.81 66 PRO A O 1
ATOM 474 N N . ASP A 1 67 ? -2.963 1.328 -63.379 1.00 19.05 67 ASP A N 1
ATOM 475 C CA . ASP A 1 67 ? -3.723 0.138 -63.077 1.00 19.76 67 ASP A CA 1
ATOM 476 C C . ASP A 1 67 ? -4.532 0.308 -61.787 1.00 19.55 67 ASP A C 1
ATOM 477 O O . ASP A 1 67 ? -5.469 -0.450 -61.531 1.00 20.78 67 ASP A O 1
ATOM 482 N N . VAL A 1 68 ? -4.170 1.279 -60.947 1.00 16.82 68 VAL A N 1
ATOM 483 C CA . VAL A 1 68 ? -4.917 1.458 -59.721 1.00 17.36 68 VAL A CA 1
ATOM 484 C C . VAL A 1 68 ? -6.290 2.089 -60.010 1.00 18.01 68 VAL A C 1
ATOM 485 O O . VAL A 1 68 ? -6.359 3.139 -60.646 1.00 17.93 68 VAL A O 1
ATOM 489 N N . GLU A 1 69 ? -7.388 1.467 -59.540 1.00 17.95 69 GLU A N 1
ATOM 490 C CA . GLU A 1 69 ? -8.712 2.057 -59.746 1.00 17.18 69 GLU A CA 1
ATOM 491 C C . GLU A 1 69 ? -9.162 2.823 -58.501 1.00 15.65 69 GLU A C 1
ATOM 492 O O . GLU A 1 69 ? -9.826 3.857 -58.595 1.00 15.48 69 GLU A O 1
ATOM 498 N N . ALA A 1 70 ? -8.807 2.306 -57.325 1.00 14.10 70 ALA A N 1
ATOM 499 C CA . ALA A 1 70 ? -9.243 2.928 -56.082 1.00 13.59 70 ALA A CA 1
ATOM 500 C C . ALA A 1 70 ? -8.100 2.837 -55.085 1.00 13.48 70 ALA A C 1
ATOM 501 O O . ALA A 1 70 ? -7.295 1.900 -55.155 1.00 14.08 70 ALA A O 1
ATOM 503 N N . ILE A 1 71 ? -8.001 3.834 -54.211 1.00 12.43 71 ILE A N 1
ATOM 504 C CA . ILE A 1 71 ? -6.973 3.796 -53.183 1.00 12.16 71 ILE A CA 1
ATOM 505 C C . ILE A 1 71 ? -7.611 3.740 -51.791 1.00 12.51 71 ILE A C 1
ATOM 506 O O . ILE A 1 71 ? -8.442 4.575 -51.418 1.00 12.10 71 ILE A O 1
ATOM 511 N N . TYR A 1 72 ? -7.175 2.737 -51.021 1.00 12.50 72 TYR A N 1
ATOM 512 C CA . TYR A 1 72 ? -7.539 2.601 -49.626 1.00 13.33 72 TYR A CA 1
ATOM 513 C C . TYR A 1 72 ? -6.491 3.314 -48.779 1.00 14.66 72 TYR A C 1
ATOM 514 O O . TYR A 1 72 ? -5.320 2.934 -48.795 1.00 15.99 72 TYR A O 1
ATOM 523 N N . ILE A 1 73 ? -6.913 4.376 -48.086 1.00 15.17 73 ILE A N 1
ATOM 524 C CA . ILE A 1 73 ? -6.029 5.186 -47.265 1.00 16.42 73 ILE A CA 1
ATOM 525 C C . ILE A 1 73 ? -6.056 4.670 -45.820 1.00 17.25 73 ILE A C 1
ATOM 526 O O . ILE A 1 73 ? -7.048 4.834 -45.124 1.00 17.82 73 ILE A O 1
ATOM 531 N N . ALA A 1 74 ? -4.969 4.020 -45.380 1.00 18.10 74 ALA A N 1
ATOM 532 C CA . ALA A 1 74 ? -4.832 3.517 -44.014 1.00 18.48 74 ALA A CA 1
ATOM 533 C C . ALA A 1 74 ? -3.653 4.195 -43.310 1.00 18.06 74 ALA A C 1
ATOM 534 O O . ALA A 1 74 ? -3.071 3.656 -42.386 1.00 20.67 74 ALA A O 1
ATOM 536 N N . SER A 1 75 ? -3.299 5.383 -43.778 1.00 18.04 75 SER A N 1
ATOM 537 C CA . SER A 1 75 ? -2.223 6.146 -43.188 1.00 19.75 75 SER A CA 1
ATOM 538 C C . SER A 1 75 ? -2.732 6.810 -41.910 1.00 20.05 75 SER A C 1
ATOM 539 O O . SER A 1 75 ? -3.935 6.885 -41.703 1.00 21.29 75 SER A O 1
ATOM 542 N N . PRO A 1 76 ? -1.843 7.347 -41.043 1.00 21.29 76 PRO A N 1
ATOM 543 C CA . PRO A 1 76 ? -2.277 8.071 -39.843 1.00 20.44 76 PRO A CA 1
ATOM 544 C C . PRO A 1 76 ? -3.081 9.283 -40.309 1.00 19.85 76 PRO A C 1
ATOM 545 O O . PRO A 1 76 ? -2.865 9.757 -41.424 1.00 18.60 76 PRO A O 1
ATOM 549 N N . HIS A 1 77 ? -3.973 9.787 -39.444 1.00 20.19 77 HIS A N 1
ATOM 550 C CA . HIS A 1 77 ? -5.050 10.677 -39.841 1.00 20.99 77 HIS A CA 1
ATOM 551 C C . HIS A 1 77 ? -4.532 11.962 -40.492 1.00 21.58 77 HIS A C 1
ATOM 552 O O . HIS A 1 77 ? -5.250 12.565 -41.314 1.00 20.49 77 HIS A O 1
ATOM 559 N N . GLN A 1 78 ? -3.307 12.387 -40.132 1.00 19.30 78 GLN A N 1
ATOM 560 C CA . GLN A 1 78 ? -2.891 13.731 -40.523 1.00 21.52 78 GLN A CA 1
ATOM 561 C C . GLN A 1 78 ? -2.467 13.799 -41.993 1.00 19.43 78 GLN A C 1
ATOM 562 O O . GLN A 1 78 ? -2.267 14.890 -42.524 1.00 16.48 78 GLN A O 1
ATOM 568 N N . PHE A 1 79 ? -2.394 12.626 -42.644 1.00 18.48 79 PHE A N 1
ATOM 569 C CA . PHE A 1 79 ? -2.035 12.543 -44.050 1.00 16.99 79 PHE A CA 1
ATOM 570 C C . PHE A 1 79 ? -3.248 12.315 -44.949 1.00 15.78 79 PHE A C 1
ATOM 571 O O . PHE A 1 79 ? -3.121 12.379 -46.180 1.00 14.93 79 PHE A O 1
ATOM 579 N N . HIS A 1 80 ? -4.411 12.049 -44.331 1.00 14.99 80 HIS A N 1
ATOM 580 C CA . HIS A 1 80 ? -5.612 11.698 -45.071 1.00 15.07 80 HIS A CA 1
ATOM 581 C C . HIS A 1 80 ? -5.939 12.803 -46.086 1.00 15.82 80 HIS A C 1
ATOM 582 O O . HIS A 1 80 ? -6.141 12.519 -47.265 1.00 16.37 80 HIS A O 1
ATOM 589 N N . ALA A 1 81 ? -5.984 14.063 -45.645 1.00 17.05 81 ALA A N 1
ATOM 590 C CA . ALA A 1 81 ? -6.537 15.090 -46.517 1.00 20.54 81 ALA A CA 1
ATOM 591 C C . ALA A 1 81 ? -5.641 15.254 -47.745 1.00 22.44 81 ALA A C 1
ATOM 592 O O . ALA A 1 81 ? -6.137 15.411 -48.857 1.00 22.93 81 ALA A O 1
ATOM 594 N N . GLN A 1 82 ? -4.320 15.184 -47.530 1.00 24.53 82 GLN A N 1
ATOM 595 C CA . GLN A 1 82 ? -3.338 15.355 -48.598 1.00 25.03 82 GLN A CA 1
ATOM 596 C C . GLN A 1 82 ? -3.402 14.145 -49.543 1.00 23.43 82 GLN A C 1
ATOM 597 O O . GLN A 1 82 ? -3.343 14.300 -50.769 1.00 19.78 82 GLN A O 1
ATOM 603 N N . GLN A 1 83 ? -3.503 12.938 -48.954 1.00 21.40 83 GLN A N 1
ATOM 604 C CA . GLN A 1 83 ? -3.450 11.708 -49.732 1.00 21.49 83 GLN A CA 1
ATOM 605 C C . GLN A 1 83 ? -4.737 11.546 -50.534 1.00 21.04 83 GLN A C 1
ATOM 606 O O . GLN A 1 83 ? -4.718 11.069 -51.657 1.00 21.20 83 GLN A O 1
ATOM 612 N N . ALA A 1 84 ? -5.855 11.982 -49.966 1.00 21.32 84 ALA A N 1
ATOM 613 C CA . ALA A 1 84 ? -7.094 11.960 -50.715 1.00 21.76 84 ALA A CA 1
ATOM 614 C C . ALA A 1 84 ? -7.048 12.960 -51.877 1.00 20.48 84 ALA A C 1
ATOM 615 O O . ALA A 1 84 ? -7.474 12.637 -52.976 1.00 20.33 84 ALA A O 1
ATOM 617 N N . ARG A 1 85 ? -6.522 14.163 -51.635 1.00 21.20 85 ARG A N 1
ATOM 618 C CA . ARG A 1 85 ? -6.355 15.185 -52.656 1.00 24.92 85 ARG A CA 1
ATOM 619 C C . ARG A 1 85 ? -5.545 14.642 -53.829 1.00 23.97 85 ARG A C 1
ATOM 620 O O . ARG A 1 85 ? -5.898 14.834 -54.986 1.00 28.26 85 ARG A O 1
ATOM 628 N N . ILE A 1 86 ? -4.452 13.953 -53.527 1.00 23.62 86 ILE A N 1
ATOM 629 C CA . ILE A 1 86 ? -3.575 13.456 -54.574 1.00 24.00 86 ILE A CA 1
ATOM 630 C C . ILE A 1 86 ? -4.254 12.328 -55.353 1.00 24.52 86 ILE A C 1
ATOM 631 O O . ILE A 1 86 ? -4.167 12.306 -56.582 1.00 30.48 86 ILE A O 1
ATOM 636 N N . ALA A 1 87 ? -4.917 11.399 -54.650 1.00 20.45 87 ALA A N 1
ATOM 637 C CA . ALA A 1 87 ? -5.609 10.290 -55.290 1.00 19.57 87 ALA A CA 1
ATOM 638 C C . ALA A 1 87 ? -6.633 10.826 -56.283 1.00 20.19 87 ALA A C 1
ATOM 639 O O . ALA A 1 87 ? -6.686 10.417 -57.447 1.00 19.58 87 ALA A O 1
ATOM 641 N N . ALA A 1 88 ? -7.438 11.769 -55.783 1.00 21.73 88 ALA A N 1
ATOM 642 C CA . ALA A 1 88 ? -8.497 12.422 -56.539 1.00 22.36 88 ALA A CA 1
ATOM 643 C C . ALA A 1 88 ? -7.922 13.127 -57.762 1.00 21.24 88 ALA A C 1
ATOM 644 O O . ALA A 1 88 ? -8.465 12.976 -58.8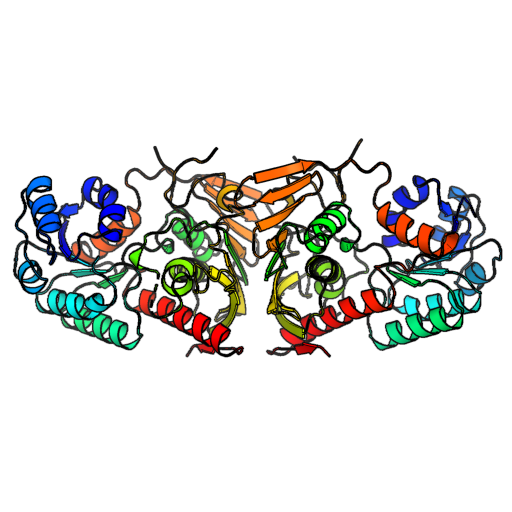56 1.00 18.98 88 ALA A O 1
ATOM 646 N N . ARG A 1 89 ? -6.805 13.843 -57.584 1.00 22.84 89 ARG A N 1
ATOM 647 C CA . ARG A 1 89 ? -6.168 14.526 -58.708 1.00 25.93 89 ARG A CA 1
ATOM 648 C C . ARG A 1 89 ? -5.902 13.529 -59.843 1.00 22.59 89 ARG A C 1
ATOM 649 O O . ARG A 1 89 ? -5.968 13.882 -61.010 1.00 23.61 89 ARG A O 1
ATOM 657 N N . HIS A 1 90 ? -5.656 12.262 -59.499 1.00 20.18 90 HIS A N 1
ATOM 658 C CA . HIS A 1 90 ? -5.233 11.226 -60.428 1.00 17.45 90 HIS A CA 1
ATOM 659 C C . HIS A 1 90 ? -6.378 10.309 -60.822 1.00 17.73 90 HIS A C 1
ATOM 660 O O . HIS A 1 90 ? -6.148 9.298 -61.498 1.00 19.11 90 HIS A O 1
ATOM 667 N N . GLY A 1 91 ? -7.604 10.663 -60.390 1.00 18.32 91 GLY A N 1
ATOM 668 C CA . GLY A 1 91 ? -8.839 10.014 -60.817 1.00 16.47 91 GLY A CA 1
ATOM 669 C C . GLY A 1 91 ? -9.033 8.639 -60.169 1.00 16.99 91 GLY A C 1
ATOM 670 O O . GLY A 1 91 ? -9.619 7.731 -60.766 1.00 17.26 91 GLY A O 1
ATOM 671 N N . LYS A 1 92 ? -8.538 8.512 -58.934 1.00 15.53 92 LYS A N 1
ATOM 672 C CA . LYS A 1 92 ? -8.675 7.322 -58.113 1.00 14.20 92 LYS A CA 1
ATOM 673 C C . LYS A 1 92 ? -9.753 7.574 -57.064 1.00 13.20 92 LYS A C 1
ATOM 674 O O . LYS A 1 92 ? -9.763 8.607 -56.388 1.00 12.17 92 LYS A O 1
ATOM 680 N N . HIS A 1 93 ? -10.672 6.610 -56.953 1.00 13.60 93 HIS A N 1
ATOM 681 C CA . HIS A 1 93 ? -11.677 6.598 -55.898 1.00 12.98 93 HIS A CA 1
ATOM 682 C C . HIS A 1 93 ? -10.960 6.299 -54.584 1.00 12.44 93 HIS A C 1
ATOM 683 O O . HIS A 1 93 ? -9.897 5.691 -54.585 1.00 12.35 93 HIS A O 1
ATOM 690 N N . VAL A 1 94 ? -11.568 6.731 -53.479 1.00 12.73 94 VAL A N 1
ATOM 691 C CA . VAL A 1 94 ? -10.921 6.771 -52.181 1.00 12.78 94 VAL A CA 1
ATOM 692 C C . VAL A 1 94 ? -11.791 6.086 -51.135 1.00 13.29 94 VAL A C 1
ATOM 693 O O . VAL A 1 94 ? -12.958 6.453 -50.958 1.00 14.83 94 VAL A O 1
ATOM 697 N N . LEU A 1 95 ? -11.206 5.079 -50.470 1.00 12.85 95 LEU A N 1
ATOM 698 C CA . LEU A 1 95 ? -11.670 4.583 -49.188 1.00 12.54 95 LEU A CA 1
ATOM 699 C C . LEU A 1 95 ? -10.612 4.914 -48.126 1.00 13.04 95 LEU A C 1
ATOM 700 O O . LEU A 1 95 ? -9.502 4.383 -48.156 1.00 14.47 95 LEU A O 1
ATOM 705 N N . VAL A 1 96 ? -10.991 5.773 -47.175 1.00 12.16 96 VAL A N 1
ATOM 706 C CA . VAL A 1 96 ? -10.116 6.227 -46.117 1.00 12.33 96 VAL A CA 1
ATOM 707 C C . VAL A 1 96 ? -10.604 5.642 -44.798 1.00 12.86 96 VAL A C 1
ATOM 708 O O . VAL A 1 96 ? -11.804 5.623 -44.526 1.00 11.29 96 VAL A O 1
ATOM 712 N N . GLU A 1 97 ? -9.662 5.261 -43.925 1.00 16.22 97 GLU A N 1
ATOM 713 C CA . GLU A 1 97 ? -10.037 4.693 -42.639 1.00 18.83 97 GLU A CA 1
ATOM 714 C C . GLU A 1 97 ? -10.706 5.756 -41.772 1.00 18.51 97 GLU A C 1
ATOM 715 O O . GLU A 1 97 ? -10.518 6.959 -41.981 1.00 16.55 97 GLU A O 1
ATOM 721 N N . LYS A 1 98 ? -11.516 5.291 -40.819 1.00 20.85 98 LYS A N 1
ATOM 722 C CA . LYS A 1 98 ? -11.888 6.136 -39.691 1.00 24.44 98 LYS A CA 1
ATOM 723 C C . LYS A 1 98 ? -10.593 6.430 -38.935 1.00 22.67 98 LYS A C 1
ATOM 724 O O . LYS A 1 98 ? -9.737 5.561 -38.881 1.00 20.91 98 LYS A O 1
ATOM 730 N N . PRO A 1 99 ? -10.322 7.655 -38.430 1.00 23.20 99 PRO A N 1
ATOM 731 C CA . PRO A 1 99 ? -11.149 8.824 -38.689 1.00 20.28 99 PRO A CA 1
ATOM 732 C C . PRO A 1 99 ? -10.764 9.312 -40.070 1.00 19.04 99 PRO A C 1
ATOM 733 O O . PRO A 1 99 ? -9.609 9.217 -40.498 1.00 17.30 99 PRO A O 1
ATOM 737 N N . MET A 1 100 ? -11.792 9.803 -40.754 1.00 19.19 100 MET A N 1
ATOM 738 C CA . MET A 1 100 ? -11.656 10.449 -42.034 1.00 18.45 100 MET A CA 1
ATOM 739 C C . MET A 1 100 ? -10.539 11.476 -41.958 1.00 19.34 100 MET A C 1
ATOM 740 O O . MET A 1 100 ? -9.705 11.550 -42.852 1.00 20.69 100 MET A O 1
ATOM 745 N N . ALA A 1 101 ? -10.579 12.279 -40.891 1.00 20.18 101 ALA A N 1
ATOM 746 C CA . ALA A 1 101 ? -9.633 13.331 -40.543 1.00 20.81 101 ALA A CA 1
ATOM 747 C C . ALA A 1 101 ? -10.021 13.802 -39.144 1.00 21.96 101 ALA A C 1
ATOM 748 O O . ALA A 1 101 ? -11.031 13.350 -38.617 1.00 22.75 101 ALA A O 1
ATOM 750 N N . LEU A 1 102 ? -9.248 14.721 -38.562 1.00 24.13 102 LEU A N 1
ATOM 751 C CA . LEU A 1 102 ? -9.526 15.147 -37.202 1.00 26.50 102 LEU A CA 1
ATOM 752 C C . LEU A 1 102 ? -9.981 16.606 -37.144 1.00 24.81 102 LEU A C 1
ATOM 753 O O . LEU A 1 102 ? -10.221 17.154 -36.061 1.00 24.67 102 LEU A O 1
ATOM 758 N N . SER A 1 103 ? -10.130 17.227 -38.314 1.00 23.43 103 SER A N 1
ATOM 759 C CA . SER A 1 103 ? -10.681 18.569 -38.347 1.00 24.79 103 SER A CA 1
ATOM 760 C C . SER A 1 103 ? -11.749 18.639 -39.436 1.00 24.48 103 SER A C 1
ATOM 761 O O . SER A 1 103 ? -11.691 17.892 -40.417 1.00 24.70 103 SER A O 1
ATOM 764 N N . LEU A 1 104 ? -12.706 19.567 -39.270 1.00 25.32 104 LEU A N 1
ATOM 765 C CA . LEU A 1 104 ? -13.775 19.690 -40.251 1.00 26.45 104 LEU A CA 1
ATOM 766 C C . LEU A 1 104 ? -13.244 20.304 -41.547 1.00 28.01 104 LEU A C 1
ATOM 767 O O . LEU A 1 104 ? -13.809 20.073 -42.618 1.00 27.42 104 LEU A O 1
ATOM 772 N N . GLY A 1 105 ? -12.119 21.033 -41.440 1.00 28.46 105 GLY A N 1
ATOM 773 C CA . GLY A 1 105 ? -11.488 21.638 -42.603 1.00 25.89 105 GLY A CA 1
ATOM 774 C C . GLY A 1 105 ? -10.884 20.589 -43.534 1.00 24.29 105 GLY A C 1
ATOM 775 O O . GLY A 1 105 ? -11.140 20.583 -44.732 1.00 23.61 105 GLY A O 1
ATOM 776 N N . ASP A 1 106 ? -10.100 19.678 -42.952 1.00 24.58 106 ASP A N 1
ATOM 777 C CA . ASP A 1 106 ? -9.582 18.523 -43.660 1.00 22.32 106 ASP A CA 1
ATOM 778 C C . ASP A 1 106 ? -10.706 17.778 -44.381 1.00 21.60 106 ASP A C 1
ATOM 779 O O . ASP A 1 106 ? -10.571 17.453 -45.552 1.00 21.09 106 ASP A O 1
ATOM 784 N N . CYS A 1 107 ? -11.819 17.522 -43.681 1.00 21.17 107 CYS A N 1
ATOM 785 C CA . CYS A 1 107 ? -12.916 16.751 -44.246 1.00 19.77 107 CYS A CA 1
ATOM 786 C C . CYS A 1 107 ? -13.505 17.496 -45.444 1.00 20.40 107 CYS A C 1
ATOM 787 O O . CYS A 1 107 ? -13.818 16.883 -46.474 1.00 17.41 107 CYS A O 1
ATOM 790 N N . ASP A 1 108 ? -13.665 18.821 -45.289 1.00 22.64 108 ASP A N 1
ATOM 791 C CA . ASP A 1 108 ? -14.304 19.632 -46.312 1.00 25.95 108 ASP A CA 1
ATOM 792 C C . ASP A 1 108 ? -13.496 19.549 -47.600 1.00 25.26 108 ASP A C 1
ATOM 793 O O . ASP A 1 108 ? -14.033 19.270 -48.668 1.00 23.76 108 ASP A O 1
ATOM 798 N N . GLU A 1 109 ? -12.193 19.805 -47.469 1.00 28.09 109 GLU A N 1
ATOM 799 C CA . GLU A 1 109 ? -11.250 19.682 -48.568 1.00 27.97 109 GLU A CA 1
ATOM 800 C C . GLU A 1 109 ? -11.403 18.318 -49.239 1.00 25.05 109 GLU A C 1
ATOM 801 O O . GLU A 1 109 ? -11.484 18.269 -50.467 1.00 23.77 109 GLU A O 1
ATOM 807 N N . MET A 1 110 ? -11.428 17.233 -48.436 1.00 20.77 110 MET A N 1
ATOM 808 C CA . MET A 1 110 ? -11.514 15.870 -48.947 1.00 19.22 110 MET A CA 1
ATOM 809 C C . MET A 1 110 ? -12.741 15.676 -49.844 1.00 19.30 110 MET A C 1
ATOM 810 O O . MET A 1 110 ? -12.630 15.147 -50.967 1.00 18.57 110 MET A O 1
ATOM 815 N N . ILE A 1 111 ? -13.903 16.115 -49.332 1.00 19.46 111 ILE A N 1
ATOM 816 C CA . ILE A 1 111 ? -15.172 16.079 -50.054 1.00 19.96 111 ILE A CA 1
ATOM 817 C C . ILE A 1 111 ? -15.040 16.868 -51.364 1.00 20.67 111 ILE A C 1
ATOM 818 O O . ILE A 1 111 ? -15.369 16.356 -52.421 1.00 20.87 111 ILE A O 1
ATOM 823 N N . GLN A 1 112 ? -14.533 18.103 -51.289 1.00 22.75 112 GLN A N 1
ATOM 824 C CA . GLN A 1 112 ? -14.419 18.997 -52.435 1.00 25.45 112 GLN A CA 1
ATOM 825 C C . GLN A 1 112 ? -13.548 18.357 -53.523 1.00 23.57 112 GLN A C 1
ATOM 826 O O . GLN A 1 112 ? -13.953 18.263 -54.685 1.00 22.91 112 GLN A O 1
ATOM 832 N N . HIS A 1 113 ? -12.370 17.887 -53.132 1.00 21.27 113 HIS A N 1
ATOM 833 C CA . HIS A 1 113 ? -11.431 17.295 -54.077 1.00 23.06 113 HIS A CA 1
ATOM 834 C C . HIS A 1 113 ? -12.039 16.079 -54.776 1.00 21.28 113 HIS A C 1
ATOM 835 O O . HIS A 1 113 ? -11.828 15.918 -55.968 1.00 25.78 113 HIS A O 1
ATOM 842 N N . CYS A 1 114 ? -12.777 15.228 -54.057 1.00 17.50 114 CYS A N 1
ATOM 843 C CA . CYS A 1 114 ? -13.287 14.034 -54.709 1.00 17.96 114 CYS A CA 1
ATOM 844 C C . CYS A 1 114 ? -14.488 14.396 -55.593 1.00 20.94 114 CYS A C 1
ATOM 845 O O . CYS A 1 114 ? -14.703 13.809 -56.654 1.00 17.83 114 CYS A O 1
ATOM 848 N N . ARG A 1 115 ? -15.243 15.403 -55.138 1.00 26.74 115 ARG A N 1
ATOM 849 C CA . ARG A 1 115 ? -16.362 16.000 -55.846 1.00 30.15 115 ARG A CA 1
ATOM 850 C C . ARG A 1 115 ? -15.859 16.529 -57.187 1.00 27.28 115 ARG A C 1
ATOM 851 O O . ARG A 1 115 ? -16.411 16.213 -58.241 1.00 25.99 115 ARG A O 1
ATOM 859 N N . ASP A 1 116 ? -14.768 17.296 -57.136 1.00 25.59 116 ASP A N 1
ATOM 860 C CA . ASP A 1 116 ? -14.237 17.954 -58.320 1.00 23.57 116 ASP A CA 1
ATOM 861 C C . ASP A 1 116 ? -13.669 16.923 -59.287 1.00 24.32 116 ASP A C 1
ATOM 862 O O . ASP A 1 116 ? -13.871 17.043 -60.493 1.00 28.37 116 ASP A O 1
ATOM 867 N N . ALA A 1 117 ? -12.946 15.927 -58.756 1.00 21.32 117 ALA A N 1
ATOM 868 C CA . ALA A 1 117 ? -12.306 14.942 -59.603 1.00 18.60 117 ALA A CA 1
ATOM 869 C C . ALA A 1 117 ? -13.338 13.957 -60.157 1.00 19.32 117 ALA A C 1
ATOM 870 O O . ALA A 1 117 ? -12.989 13.161 -61.028 1.00 19.61 117 ALA A O 1
ATOM 872 N N . GLY A 1 118 ? -14.572 13.980 -59.611 1.00 18.73 118 GLY A N 1
ATOM 873 C CA . GLY A 1 118 ? -15.633 13.052 -59.984 1.00 18.45 118 GLY A CA 1
ATOM 874 C C . GLY A 1 118 ? -15.420 11.595 -59.534 1.00 19.27 118 GLY A C 1
ATOM 875 O O . GLY A 1 118 ? -15.934 10.670 -60.168 1.00 17.99 118 GLY A O 1
ATOM 876 N N . VAL A 1 119 ? -14.682 11.395 -58.429 1.00 20.71 119 VAL A N 1
ATOM 877 C CA . VAL A 1 119 ? -14.423 10.070 -57.856 1.00 19.50 119 VAL A CA 1
ATOM 878 C C . VAL A 1 119 ? -15.240 9.897 -56.570 1.00 18.25 119 VAL A C 1
ATOM 879 O O . VAL A 1 119 ? -15.581 10.896 -55.938 1.00 18.58 119 VAL A O 1
ATOM 883 N N . HIS A 1 120 ? -15.549 8.649 -56.191 1.00 15.19 120 HIS A N 1
ATOM 884 C CA . HIS A 1 120 ? -16.306 8.393 -54.972 1.00 14.48 120 HIS A CA 1
ATOM 885 C C . HIS A 1 120 ? -15.416 8.419 -53.739 1.00 13.96 120 HIS A C 1
ATOM 886 O O . HIS A 1 120 ? -14.293 7.940 -53.766 1.00 14.96 120 HIS A O 1
ATOM 893 N N . LEU A 1 121 ? -15.960 8.937 -52.641 1.00 13.44 121 LEU A N 1
ATOM 894 C CA . LEU A 1 121 ? -15.246 9.035 -51.386 1.00 13.09 121 LEU A CA 1
ATOM 895 C C . LEU A 1 121 ? -16.044 8.282 -50.330 1.00 13.05 121 LEU A C 1
ATOM 896 O O . LEU A 1 121 ? -17.178 8.654 -50.055 1.00 11.59 121 LEU A O 1
ATOM 901 N N . ILE A 1 122 ? -15.453 7.202 -49.782 1.00 13.60 122 ILE A N 1
ATOM 902 C CA . ILE A 1 122 ? -16.077 6.382 -48.740 1.00 13.87 122 ILE A CA 1
ATOM 903 C C . ILE A 1 122 ? -15.146 6.309 -47.521 1.00 14.58 122 ILE A C 1
ATOM 904 O O . ILE A 1 122 ? -13.920 6.282 -47.685 1.00 13.93 122 ILE A O 1
ATOM 909 N N . VAL A 1 123 ? -15.736 6.275 -46.299 1.00 16.18 123 VAL A N 1
ATOM 910 C CA . VAL A 1 123 ? -14.976 6.260 -45.050 1.00 17.11 123 VAL A CA 1
ATOM 911 C C . VAL A 1 123 ? -14.910 4.882 -44.392 1.00 18.50 123 VAL A C 1
ATOM 912 O O . VAL A 1 123 ? -15.908 4.406 -43.866 1.00 17.35 123 VAL A O 1
ATOM 916 N N . GLY A 1 124 ? -13.663 4.346 -44.453 1.00 27.58 124 GLY A N 1
ATOM 917 C CA . GLY A 1 124 ? -12.998 3.065 -44.107 1.00 24.26 124 GLY A CA 1
ATOM 918 C C . GLY A 1 124 ? -13.927 2.092 -43.449 1.00 20.61 124 GLY A C 1
ATOM 919 O O . GLY A 1 124 ? -15.092 2.070 -43.827 1.00 25.23 124 GLY A O 1
ATOM 920 N N . HIS A 1 125 ? -13.417 1.303 -42.506 1.00 17.89 125 HIS A N 1
ATOM 921 C CA . HIS A 1 125 ? -14.391 0.539 -41.737 1.00 15.93 125 HIS A CA 1
ATOM 922 C C . HIS A 1 125 ? -14.995 1.402 -40.624 1.00 15.29 125 HIS A C 1
ATOM 923 O O . HIS A 1 125 ? -14.275 2.036 -39.851 1.00 15.56 125 HIS A O 1
ATOM 930 N N . CYS A 1 126 ? -16.326 1.404 -40.533 1.00 14.85 126 CYS A N 1
ATOM 931 C CA . CYS A 1 126 ? -17.010 1.880 -39.340 1.00 15.79 126 CYS A CA 1
ATOM 932 C C . CYS A 1 126 ? -18.009 0.791 -38.973 1.00 15.24 126 CYS A C 1
ATOM 933 O O . CYS A 1 126 ? -18.579 0.188 -39.882 1.00 15.84 126 CYS A O 1
ATOM 936 N N . HIS A 1 127 ? -18.198 0.531 -37.669 1.00 14.55 127 HIS A N 1
ATOM 937 C CA . HIS A 1 127 ? -19.069 -0.550 -37.207 1.00 13.78 127 HIS A CA 1
ATOM 938 C C . HIS A 1 127 ? -20.511 -0.341 -37.652 1.00 12.99 127 HIS A C 1
ATOM 939 O O . HIS A 1 127 ? -21.288 -1.299 -37.612 1.00 12.91 127 HIS A O 1
ATOM 946 N N . SER A 1 128 ? -20.834 0.892 -38.079 1.00 11.95 128 SER A N 1
ATOM 947 C CA . SER A 1 128 ? -22.153 1.189 -38.614 1.00 11.80 128 SER A CA 1
ATOM 948 C C . SER A 1 128 ? -22.360 0.486 -39.950 1.00 12.59 128 SER A C 1
ATOM 949 O O . SER A 1 128 ? -23.507 0.364 -40.363 1.00 15.26 128 SER A O 1
ATOM 952 N N . PHE A 1 129 ? -21.286 0.009 -40.606 1.00 12.04 129 PHE A N 1
ATOM 953 C CA . PHE A 1 129 ? -21.413 -0.843 -41.786 1.00 11.75 129 PHE A CA 1
ATOM 954 C C . PHE A 1 129 ? -21.878 -2.267 -41.417 1.00 12.43 129 PHE A C 1
ATOM 955 O O . PHE A 1 129 ? -22.258 -3.035 -42.294 1.00 13.34 129 PHE A O 1
ATOM 963 N N . ASP A 1 130 ? -21.807 -2.667 -40.140 1.00 12.42 130 ASP A N 1
ATOM 964 C CA . ASP A 1 130 ? -22.041 -4.061 -39.783 1.00 13.70 130 ASP A CA 1
ATOM 965 C C . ASP A 1 130 ? -23.511 -4.483 -40.010 1.00 14.17 130 ASP A C 1
ATOM 966 O O . ASP A 1 130 ? -24.483 -3.822 -39.572 1.00 13.37 130 ASP A O 1
ATOM 971 N N . THR A 1 131 ? -23.651 -5.639 -40.673 1.00 12.46 131 THR A N 1
ATOM 972 C CA . THR A 1 131 ? -24.925 -6.206 -41.095 1.00 11.44 131 THR A CA 1
ATOM 973 C C . THR A 1 131 ? -26.015 -6.083 -40.025 1.00 10.13 131 THR A C 1
ATOM 974 O O . THR A 1 131 ? -27.112 -5.625 -40.349 1.00 9.28 131 THR A O 1
ATOM 978 N N . PRO A 1 132 ? -25.798 -6.482 -38.745 1.00 9.67 132 PRO A N 1
ATOM 979 C CA . PRO A 1 132 ? -26.865 -6.373 -37.745 1.00 10.06 132 PRO A CA 1
ATOM 980 C C . PRO A 1 132 ? -27.449 -4.958 -37.671 1.00 10.76 132 PRO A C 1
ATOM 981 O O . PRO A 1 132 ? -28.651 -4.793 -37.492 1.00 11.85 132 PRO A O 1
ATOM 985 N N . TYR A 1 133 ? -26.625 -3.920 -37.871 1.00 11.86 133 TYR A N 1
ATOM 986 C CA . TYR A 1 133 ? -27.134 -2.548 -37.817 1.00 11.45 133 TYR A CA 1
ATOM 987 C C . TYR A 1 133 ? -27.814 -2.188 -39.131 1.00 11.78 133 TYR A C 1
ATOM 988 O O . TYR A 1 133 ? -28.832 -1.514 -39.132 1.00 12.09 133 TYR A O 1
ATOM 997 N N . LEU A 1 134 ? -27.278 -2.658 -40.251 1.00 12.08 134 LEU A N 1
ATOM 998 C CA . LEU A 1 134 ? -27.957 -2.367 -41.500 1.00 12.26 134 LEU A CA 1
ATOM 999 C C . LEU A 1 134 ? -29.347 -2.984 -41.435 1.00 12.66 134 LEU A C 1
ATOM 1000 O O . LEU A 1 134 ? -30.335 -2.392 -41.900 1.00 14.08 134 LEU A O 1
ATOM 1005 N N . SER A 1 135 ? -29.420 -4.171 -40.830 1.00 12.75 135 SER A N 1
ATOM 1006 C CA . SER A 1 135 ? -30.666 -4.918 -40.782 1.00 11.94 135 SER A CA 1
ATOM 1007 C C . SER A 1 135 ? -31.653 -4.224 -39.840 1.00 12.31 135 SER A C 1
ATOM 1008 O O . SER A 1 135 ? -32.851 -4.162 -40.141 1.00 12.50 135 SER A O 1
ATOM 1011 N N . ALA A 1 136 ? -31.143 -3.683 -38.720 1.00 11.75 136 ALA A N 1
ATOM 1012 C CA . ALA A 1 136 ? -31.981 -2.968 -37.766 1.00 12.02 136 ALA A CA 1
ATOM 1013 C C . ALA A 1 136 ? -32.480 -1.666 -38.391 1.00 12.48 136 ALA A C 1
ATOM 1014 O O . ALA A 1 136 ? -33.629 -1.250 -38.149 1.00 11.33 136 ALA A O 1
ATOM 1016 N N . ARG A 1 137 ? -31.604 -1.066 -39.209 1.00 12.29 137 ARG A N 1
ATOM 1017 C CA . ARG A 1 137 ? -31.930 0.121 -39.967 1.00 14.21 137 ARG A CA 1
ATOM 1018 C C . ARG A 1 137 ? -33.074 -0.183 -40.922 1.00 16.35 137 ARG A C 1
ATOM 1019 O O . ARG A 1 137 ? -33.989 0.633 -41.054 1.00 18.29 137 ARG A O 1
ATOM 1027 N N . GLU A 1 138 ? -33.037 -1.361 -41.549 1.00 18.69 138 GLU A N 1
ATOM 1028 C CA . GLU A 1 138 ? -34.035 -1.751 -42.536 1.00 19.80 138 GLU A CA 1
ATOM 1029 C C . GLU A 1 138 ? -35.402 -1.797 -41.859 1.00 17.51 138 GLU A C 1
ATOM 1030 O O . GLU A 1 138 ? -36.380 -1.268 -42.400 1.00 15.84 138 GLU A O 1
ATOM 1036 N N . ILE A 1 139 ? -35.441 -2.372 -40.641 1.00 15.38 139 ILE A N 1
ATOM 1037 C CA . ILE A 1 139 ? -36.677 -2.443 -39.886 1.00 13.69 139 ILE A CA 1
ATOM 1038 C C . ILE A 1 139 ? -37.189 -1.020 -39.599 1.00 14.29 139 ILE A C 1
ATOM 1039 O O . ILE A 1 139 ? -38.363 -0.700 -39.769 1.00 14.86 139 ILE A O 1
ATOM 1044 N N . VAL A 1 140 ? -36.320 -0.130 -39.144 1.00 14.73 140 VAL A N 1
ATOM 1045 C CA . VAL A 1 140 ? -36.811 1.187 -38.775 1.00 14.31 140 VAL A CA 1
ATOM 1046 C C . VAL A 1 140 ? -37.364 1.863 -40.020 1.00 13.93 140 VAL A C 1
ATOM 1047 O O . VAL A 1 140 ? -38.402 2.506 -39.975 1.00 14.84 140 VAL A O 1
ATOM 1051 N N . GLN A 1 141 ? -36.634 1.751 -41.127 1.00 14.51 141 GLN A N 1
ATOM 1052 C CA . GLN A 1 141 ? -36.994 2.490 -42.332 1.00 14.88 141 GLN A CA 1
ATOM 1053 C C . GLN A 1 141 ? -38.247 1.878 -42.951 1.00 14.65 141 GLN A C 1
ATOM 1054 O O . GLN A 1 141 ? -38.933 2.557 -43.679 1.00 15.61 141 GLN A O 1
ATOM 1060 N N . SER A 1 142 ? -38.561 0.612 -42.624 1.00 14.38 142 SER A N 1
ATOM 1061 C CA . SER A 1 142 ? -39.726 -0.088 -43.134 1.00 13.49 142 SER A CA 1
ATOM 1062 C C . SER A 1 142 ? -41.020 0.399 -42.491 1.00 13.39 142 SER A C 1
ATOM 1063 O O . SER A 1 142 ? -42.099 0.133 -43.038 1.00 13.70 142 SER A O 1
ATOM 1066 N N . GLY A 1 143 ? -40.914 1.126 -41.370 1.00 12.65 143 GLY A N 1
ATOM 1067 C CA . GLY A 1 143 ? -42.090 1.664 -40.698 1.00 11.80 143 GLY A CA 1
ATOM 1068 C C . GLY A 1 143 ? -42.815 0.615 -39.849 1.00 10.76 143 GLY A C 1
ATOM 1069 O O . GLY A 1 143 ? -43.824 0.868 -39.224 1.00 10.05 143 GLY A O 1
ATOM 1070 N N . GLU A 1 144 ? -42.223 -0.558 -39.762 1.00 11.50 144 GLU A N 1
ATOM 1071 C CA . GLU A 1 144 ? -42.805 -1.690 -39.085 1.00 11.83 144 GLU A CA 1
ATOM 1072 C C . GLU A 1 144 ? -43.088 -1.404 -37.617 1.00 12.39 144 GLU A C 1
ATOM 1073 O O . GLU A 1 144 ? -44.086 -1.916 -37.098 1.00 12.23 144 GLU A O 1
ATOM 1079 N N . LEU A 1 145 ? -42.192 -0.662 -36.932 1.00 12.30 145 LEU A N 1
ATOM 1080 C CA . LEU A 1 145 ? -42.377 -0.405 -35.503 1.00 11.65 145 LEU A CA 1
ATOM 1081 C C . LEU A 1 145 ? -42.613 1.079 -35.249 1.00 12.12 145 LEU A C 1
ATOM 1082 O O . LEU A 1 145 ? -42.545 1.530 -34.097 1.00 13.18 145 LEU A O 1
ATOM 1087 N N . GLY A 1 146 ? -42.890 1.846 -36.311 1.00 11.89 146 GLY A N 1
ATOM 1088 C CA . GLY A 1 146 ? -42.996 3.288 -36.177 1.00 12.25 146 GLY A CA 1
ATOM 1089 C C . GLY A 1 146 ? -41.614 3.923 -36.031 1.00 13.96 146 GLY A C 1
ATOM 1090 O O . GLY A 1 146 ? -40.600 3.220 -36.084 1.00 13.72 146 GLY A O 1
ATOM 1091 N N . PRO A 1 147 ? -41.526 5.264 -35.835 1.00 13.99 147 PRO A N 1
ATOM 1092 C CA . PRO A 1 147 ? -40.232 5.941 -35.730 1.00 13.81 147 PRO A CA 1
ATOM 1093 C C . PRO A 1 147 ? -39.459 5.598 -34.448 1.00 13.68 147 PRO A C 1
ATOM 1094 O O . PRO A 1 147 ? -40.024 5.149 -33.456 1.00 13.37 147 PRO A O 1
ATOM 1098 N N . VAL A 1 148 ? -38.147 5.859 -34.477 1.00 13.28 148 VAL A N 1
ATOM 1099 C CA . VAL A 1 148 ? -37.300 5.695 -33.315 1.00 11.88 148 VAL A CA 1
ATOM 1100 C C . VAL A 1 148 ? -37.619 6.824 -32.357 1.00 11.89 148 VAL A C 1
ATOM 1101 O O . VAL A 1 148 ? -37.769 7.974 -32.783 1.00 12.02 148 VAL A O 1
ATOM 1105 N N . ARG A 1 149 ? -37.703 6.463 -31.068 1.00 11.51 149 ARG A N 1
ATOM 1106 C CA . ARG A 1 149 ? -37.956 7.443 -30.025 1.00 10.52 149 ARG A CA 1
ATOM 1107 C C . ARG A 1 149 ? -36.758 7.504 -29.083 1.00 9.24 149 ARG A C 1
ATOM 1108 O O . ARG A 1 149 ? -36.427 8.577 -28.600 1.00 9.33 149 ARG A O 1
ATOM 1116 N N . MET A 1 150 ? -36.105 6.358 -28.856 1.00 8.06 150 MET A N 1
ATOM 1117 C CA . MET A 1 150 ? -35.008 6.314 -27.916 1.00 7.72 150 MET A CA 1
ATOM 1118 C C . MET A 1 150 ? -33.981 5.267 -28.350 1.00 7.54 150 MET A C 1
ATOM 1119 O O . MET A 1 150 ? -34.326 4.192 -28.858 1.00 6.78 150 MET A O 1
ATOM 1124 N N . VAL A 1 151 ? -32.705 5.583 -28.100 1.00 7.16 151 VAL A N 1
ATOM 1125 C CA . VAL A 1 151 ? -31.653 4.586 -28.295 1.00 6.99 151 VAL A CA 1
ATOM 1126 C C . VAL A 1 151 ? -30.762 4.606 -27.070 1.00 7.17 151 VAL A C 1
ATOM 1127 O O . VAL A 1 151 ? -30.491 5.664 -26.524 1.00 7.39 151 VAL A O 1
ATOM 1131 N N . HIS A 1 152 ? -30.356 3.423 -26.628 1.00 7.39 152 HIS A N 1
ATOM 1132 C CA . HIS A 1 152 ? -29.469 3.244 -25.497 1.00 7.50 152 HIS A CA 1
ATOM 1133 C C . HIS A 1 152 ? -28.359 2.298 -25.945 1.00 7.96 152 HIS A C 1
ATOM 1134 O O . HIS A 1 152 ? -28.617 1.204 -26.484 1.00 8.11 152 HIS A O 1
ATOM 1141 N N . ALA A 1 153 ? -27.116 2.769 -25.796 1.00 7.81 153 ALA A N 1
ATOM 1142 C CA . ALA A 1 153 ? -25.963 2.076 -26.347 1.00 7.60 153 ALA A CA 1
ATOM 1143 C C . ALA A 1 153 ? -24.861 2.153 -25.306 1.00 7.79 153 ALA A C 1
ATOM 1144 O O . ALA A 1 153 ? -24.684 3.171 -24.613 1.00 7.73 153 ALA A O 1
ATOM 1146 N N . LEU A 1 154 ? -24.131 1.049 -25.187 1.00 7.76 154 LEU A N 1
ATOM 1147 C CA . LEU A 1 154 ? -23.056 1.018 -24.220 1.00 7.78 154 LEU A CA 1
ATOM 1148 C C . LEU A 1 154 ? -22.014 0.012 -24.696 1.00 8.56 154 LEU A C 1
ATOM 1149 O O . LEU A 1 154 ? -22.341 -0.992 -25.361 1.00 8.30 154 LEU A O 1
ATOM 1154 N N . ASN A 1 155 ? -20.754 0.322 -24.343 1.00 8.90 155 ASN A N 1
ATOM 1155 C CA . ASN A 1 155 ? -19.625 -0.533 -24.665 1.00 8.41 155 ASN A CA 1
ATOM 1156 C C . ASN A 1 155 ? -18.608 -0.425 -23.537 1.00 8.47 155 ASN A C 1
ATOM 1157 O O . ASN A 1 155 ? -18.040 0.637 -23.283 1.00 8.84 155 ASN A O 1
ATOM 1162 N N . TYR A 1 156 ? -18.413 -1.539 -22.846 1.00 8.91 156 TYR A N 1
ATOM 1163 C CA . TYR A 1 156 ? -17.333 -1.707 -21.885 1.00 9.39 156 TYR A CA 1
ATOM 1164 C C . TYR A 1 156 ? -16.267 -2.633 -22.472 1.00 10.27 156 TYR A C 1
ATOM 1165 O O . TYR A 1 156 ? -16.539 -3.810 -22.716 1.00 9.46 156 TYR A O 1
ATOM 1174 N N . THR A 1 157 ? -15.054 -2.097 -22.675 1.00 11.49 157 THR A N 1
ATOM 1175 C CA . THR A 1 157 ? -13.981 -2.792 -23.383 1.00 13.25 157 THR A CA 1
ATOM 1176 C C . THR A 1 157 ? -12.661 -2.596 -22.627 1.00 15.70 157 THR A C 1
ATOM 1177 O O . THR A 1 157 ? -12.650 -1.957 -21.575 1.00 15.89 157 THR A O 1
ATOM 1181 N N . ASP A 1 158 ? -11.558 -3.118 -23.209 1.00 17.40 158 ASP A N 1
ATOM 1182 C CA . ASP A 1 158 ? -10.212 -2.945 -22.695 1.00 18.76 158 ASP A CA 1
ATOM 1183 C C . ASP A 1 158 ? -9.408 -2.072 -23.657 1.00 18.39 158 ASP A C 1
ATOM 1184 O O . ASP A 1 158 ? -8.188 -2.184 -23.757 1.00 17.48 158 ASP A O 1
ATOM 1189 N N . PHE A 1 159 ? -10.110 -1.195 -24.362 1.00 17.79 159 PHE A N 1
ATOM 1190 C CA . PHE A 1 159 ? -9.501 -0.382 -25.390 1.00 18.13 159 PHE A CA 1
ATOM 1191 C C . PHE A 1 159 ? -8.274 0.365 -24.855 1.00 20.49 159 PHE A C 1
ATOM 1192 O O . PHE A 1 159 ? -7.281 0.500 -25.576 1.00 20.18 159 PHE A O 1
ATOM 1200 N N . LEU A 1 160 ? -8.364 0.903 -23.633 1.00 21.99 160 LEU A N 1
ATOM 1201 C CA . LEU A 1 160 ? -7.349 1.838 -23.153 1.00 25.43 160 LEU A CA 1
ATOM 1202 C C . LEU A 1 160 ? -5.977 1.166 -23.014 1.00 27.63 160 LEU A C 1
ATOM 1203 O O . LEU A 1 160 ? -4.964 1.854 -23.041 1.00 28.61 160 LEU A O 1
ATOM 1208 N N . TYR A 1 161 ? -5.952 -0.167 -22.870 1.00 28.14 161 TYR A N 1
ATOM 1209 C CA . TYR A 1 161 ? -4.778 -0.902 -22.438 1.00 29.45 161 TYR A CA 1
ATOM 1210 C C . TYR A 1 161 ? -4.435 -1.999 -23.440 1.00 35.69 161 TYR A C 1
ATOM 1211 O O . TYR A 1 161 ? -3.289 -2.411 -23.514 1.00 44.76 161 TYR A O 1
ATOM 1220 N N . ARG A 1 162 ? -5.436 -2.511 -24.156 1.00 41.97 162 ARG A N 1
ATOM 1221 C CA . ARG A 1 162 ? -5.214 -3.481 -25.214 1.00 46.15 162 ARG A CA 1
ATOM 1222 C C . ARG A 1 162 ? -5.840 -2.942 -26.502 1.00 46.42 162 ARG A C 1
ATOM 1223 O O . ARG A 1 162 ? -6.768 -3.545 -27.034 1.00 43.30 162 ARG A O 1
ATOM 1231 N N . PRO A 1 163 ? -5.390 -1.775 -27.030 1.00 57.73 163 PRO A N 1
ATOM 1232 C CA . PRO A 1 163 ? -5.982 -1.194 -28.239 1.00 69.80 163 PRO A CA 1
ATOM 1233 C C . PRO A 1 163 ? -5.229 -1.512 -29.534 1.00 85.69 163 PRO A C 1
ATOM 1234 O O . PRO A 1 163 ? -4.376 -2.378 -29.600 1.00 82.61 163 PRO A O 1
ATOM 1238 N N . ARG A 1 164 ? -5.592 -0.807 -30.592 1.00 105.40 164 ARG A N 1
ATOM 1239 C CA . ARG A 1 164 ? -4.700 -0.622 -31.701 1.00 96.03 164 ARG A CA 1
ATOM 1240 C C . ARG A 1 164 ? -4.233 0.607 -30.991 1.00 102.86 164 ARG A C 1
ATOM 1241 O O . ARG A 1 164 ? -5.024 1.128 -30.225 1.00 137.95 164 ARG A O 1
ATOM 1249 N N . ARG A 1 165 ? -3.046 1.078 -31.302 1.00 75.15 165 ARG A N 1
ATOM 1250 C CA . ARG A 1 165 ? -2.374 2.059 -30.455 1.00 63.83 165 ARG A CA 1
ATOM 1251 C C . ARG A 1 165 ? -2.050 3.419 -31.104 1.00 55.00 165 ARG A C 1
ATOM 1252 O O . ARG A 1 165 ? -1.927 4.400 -30.379 1.00 46.24 165 ARG A O 1
ATOM 1260 N N . PRO A 1 166 ? -1.923 3.591 -32.446 1.00 56.09 166 PRO A N 1
ATOM 1261 C CA . PRO A 1 166 ? -1.685 4.918 -33.020 1.00 61.72 166 PRO A CA 1
ATOM 1262 C C . PRO A 1 166 ? -2.884 5.868 -32.945 1.00 64.10 166 PRO A C 1
ATOM 1263 O O . PRO A 1 166 ? -2.750 7.039 -33.304 1.00 68.78 166 PRO A O 1
ATOM 1267 N N . GLU A 1 167 ? -4.030 5.369 -32.444 1.00 63.56 167 GLU A N 1
ATOM 1268 C CA . GLU A 1 167 ? -5.237 6.167 -32.225 1.00 63.82 167 GLU A CA 1
ATOM 1269 C C . GLU A 1 167 ? -5.183 6.933 -30.891 1.00 65.06 167 GLU A C 1
ATOM 1270 O O . GLU A 1 167 ? -6.116 7.671 -30.576 1.00 61.50 167 GLU A O 1
ATOM 1276 N N . GLU A 1 168 ? -4.113 6.730 -30.098 1.00 70.14 168 GLU A N 1
ATOM 1277 C CA . GLU A 1 168 ? -3.801 7.524 -28.912 1.00 66.85 168 GLU A CA 1
ATOM 1278 C C . GLU A 1 168 ? -2.316 7.917 -28.928 1.00 67.26 168 GLU A C 1
ATOM 1279 O O . GLU A 1 168 ? -1.817 8.322 -30.007 1.00 62.41 168 GLU A O 1
ATOM 1285 N N . GLY A 1 174 ? -5.320 14.812 -28.506 1.00 53.44 174 GLY A N 1
ATOM 1286 C CA . GLY A 1 174 ? -6.662 14.954 -27.901 1.00 54.57 174 GLY A CA 1
ATOM 1287 C C . GLY A 1 174 ? -7.500 13.668 -27.923 1.00 53.23 174 GLY A C 1
ATOM 1288 O O . GLY A 1 174 ? -7.387 12.834 -28.827 1.00 49.88 174 GLY A O 1
ATOM 1289 N N . GLY A 1 175 ? -8.335 13.543 -26.882 1.00 49.01 175 GLY A N 1
ATOM 1290 C CA . GLY A 1 175 ? -9.491 12.664 -26.735 1.00 51.93 175 GLY A CA 1
ATOM 1291 C C . GLY A 1 175 ? -9.511 11.402 -27.600 1.00 47.16 175 GLY A C 1
ATOM 1292 O O . GLY A 1 175 ? -10.419 11.219 -28.403 1.00 46.61 175 GLY A O 1
ATOM 1293 N N . GLY A 1 176 ? -8.536 10.518 -27.378 1.00 46.29 176 GLY A N 1
ATOM 1294 C CA . GLY A 1 176 ? -8.385 9.247 -28.079 1.00 41.30 176 GLY A CA 1
ATOM 1295 C C . GLY A 1 176 ? -9.636 8.359 -28.161 1.00 33.70 176 GLY A C 1
ATOM 1296 O O . GLY A 1 176 ? -9.924 7.856 -29.244 1.00 32.03 176 GLY A O 1
ATOM 1297 N N . VAL A 1 177 ? -10.368 8.151 -27.051 1.00 29.10 177 VAL A N 1
ATOM 1298 C CA . VAL A 1 177 ? -11.484 7.215 -27.111 1.00 28.93 177 VAL A CA 1
ATOM 1299 C C . VAL A 1 177 ? -12.706 7.816 -27.792 1.00 24.22 177 VAL A C 1
ATOM 1300 O O . VAL A 1 177 ? -13.518 7.074 -28.328 1.00 23.01 177 VAL A O 1
ATOM 1304 N N . VAL A 1 178 ? -12.827 9.144 -27.769 1.00 24.78 178 VAL A N 1
ATOM 1305 C CA . VAL A 1 178 ? -13.864 9.809 -28.545 1.00 24.35 178 VAL A CA 1
ATOM 1306 C C . VAL A 1 178 ? -13.643 9.620 -30.051 1.00 25.91 178 VAL A C 1
ATOM 1307 O O . VAL A 1 178 ? -14.558 9.206 -30.770 1.00 31.17 178 VAL A O 1
ATOM 1311 N N . PHE A 1 179 ? -12.434 9.914 -30.537 1.00 22.22 179 PHE A N 1
ATOM 1312 C CA . PHE A 1 179 ? -12.222 9.967 -31.969 1.00 19.36 179 PHE A CA 1
ATOM 1313 C C . PHE A 1 179 ? -12.182 8.566 -32.552 1.00 18.29 179 PHE A C 1
ATOM 1314 O O . PHE A 1 179 ? -12.478 8.399 -33.726 1.00 20.23 179 PHE A O 1
ATOM 1322 N N . SER A 1 180 ? -11.784 7.581 -31.749 1.00 16.45 180 SER A N 1
ATOM 1323 C CA . SER A 1 180 ? -11.735 6.199 -32.210 1.00 15.57 180 SER A CA 1
ATOM 1324 C C . SER A 1 180 ? -13.014 5.438 -31.848 1.00 15.08 180 SER A C 1
ATOM 1325 O O . SER A 1 180 ? -13.582 4.777 -32.704 1.00 15.19 180 SER A O 1
ATOM 1328 N N . GLN A 1 181 ? -13.437 5.491 -30.571 1.00 12.85 181 GLN A N 1
ATOM 1329 C CA . GLN A 1 181 ? -14.499 4.611 -30.116 1.00 10.72 181 GLN A CA 1
ATOM 1330 C C . GLN A 1 181 ? -15.888 5.250 -30.271 1.00 10.34 181 GLN A C 1
ATOM 1331 O O . GLN A 1 181 ? -16.816 4.575 -30.707 1.00 9.82 181 GLN A O 1
ATOM 1337 N N . ALA A 1 182 ? -16.038 6.534 -29.897 1.00 9.87 182 ALA A N 1
ATOM 1338 C CA . ALA A 1 182 ? -17.324 7.203 -29.993 1.00 9.55 182 ALA A CA 1
ATOM 1339 C C . ALA A 1 182 ? -17.721 7.400 -31.454 1.00 9.47 182 ALA A C 1
ATOM 1340 O O . ALA A 1 182 ? -18.901 7.430 -31.766 1.00 9.65 182 ALA A O 1
ATOM 1342 N N . ALA A 1 183 ? -16.726 7.527 -32.336 1.00 9.44 183 ALA A N 1
ATOM 1343 C CA . ALA A 1 183 ? -16.944 7.541 -33.772 1.00 9.82 183 ALA A CA 1
ATOM 1344 C C . ALA A 1 183 ? -17.848 6.372 -34.194 1.00 10.07 183 ALA A C 1
ATOM 1345 O O . ALA A 1 183 ? -18.832 6.594 -34.906 1.00 10.89 183 ALA A O 1
ATOM 1347 N N . HIS A 1 184 ? -17.526 5.141 -33.776 1.00 9.33 184 HIS A N 1
ATOM 1348 C CA . HIS A 1 184 ? -18.381 4.029 -34.126 1.00 9.76 184 HIS A CA 1
ATOM 1349 C C . HIS A 1 184 ? -19.741 4.207 -33.481 1.00 9.28 184 HIS A C 1
ATOM 1350 O O . HIS A 1 184 ? -20.738 3.964 -34.131 1.00 9.23 184 HIS A O 1
ATOM 1357 N N . GLN A 1 185 ? -19.763 4.550 -32.187 1.00 9.03 185 GLN A N 1
ATOM 1358 C CA . GLN A 1 185 ? -21.032 4.585 -31.478 1.00 9.64 185 GLN A CA 1
ATOM 1359 C C . GLN A 1 185 ? -21.991 5.571 -32.143 1.00 9.33 185 GLN A C 1
ATOM 1360 O O . GLN A 1 185 ? -23.118 5.213 -32.422 1.00 9.16 185 GLN A O 1
ATOM 1366 N N . VAL A 1 186 ? -21.538 6.808 -32.359 1.00 9.39 186 VAL A N 1
ATOM 1367 C CA . VAL A 1 186 ? -22.324 7.879 -32.941 1.00 9.66 186 VAL A CA 1
ATOM 1368 C C . VAL A 1 186 ? -22.783 7.484 -34.349 1.00 10.39 186 VAL A C 1
ATOM 1369 O O . VAL A 1 186 ? -23.933 7.761 -34.744 1.00 10.43 186 VAL A O 1
ATOM 1373 N N . ASP A 1 187 ? -21.881 6.833 -35.096 1.00 9.59 187 ASP A N 1
ATOM 1374 C CA . ASP A 1 187 ? -22.170 6.405 -36.457 1.00 9.27 187 ASP A CA 1
ATOM 1375 C C . ASP A 1 187 ? -23.353 5.436 -36.419 1.00 9.15 187 ASP A C 1
ATOM 1376 O O . ASP A 1 187 ? -24.314 5.634 -37.174 1.00 9.62 187 ASP A O 1
ATOM 1381 N N . ILE A 1 188 ? -23.290 4.417 -35.540 1.00 8.53 188 ILE A N 1
ATOM 1382 C CA . ILE A 1 188 ? -24.368 3.431 -35.396 1.00 8.35 188 ILE A CA 1
ATOM 1383 C C . ILE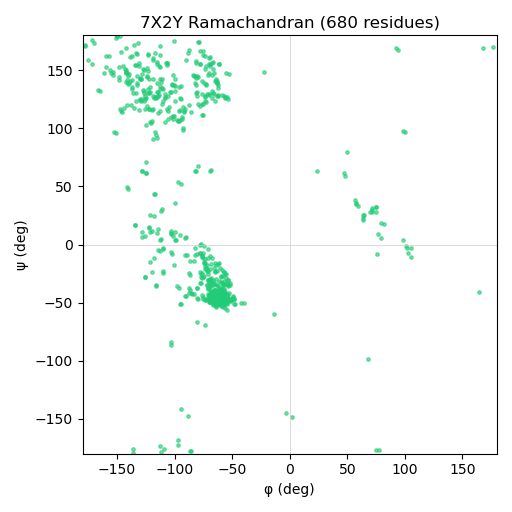 A 1 188 ? -25.680 4.125 -34.998 1.00 8.21 188 ILE A C 1
ATOM 1384 O O . ILE A 1 188 ? -26.722 3.914 -35.624 1.00 8.26 188 ILE A O 1
ATOM 1389 N N . VAL A 1 189 ? -25.618 5.000 -34.002 1.00 7.57 189 VAL A N 1
ATOM 1390 C CA . VAL A 1 189 ? -26.816 5.702 -33.579 1.00 7.45 189 VAL A CA 1
ATOM 1391 C C . VAL A 1 189 ? -27.380 6.569 -34.705 1.00 7.66 189 VAL A C 1
ATOM 1392 O O . VAL A 1 189 ? -28.590 6.570 -34.922 1.00 7.75 189 VAL A O 1
ATOM 1396 N N . ARG A 1 190 ? -26.521 7.259 -35.458 1.00 7.85 190 ARG A N 1
ATOM 1397 C CA . ARG A 1 190 ? -26.980 8.080 -36.561 1.00 8.01 190 ARG A CA 1
ATOM 1398 C C . ARG A 1 190 ? -27.638 7.176 -37.605 1.00 8.48 190 ARG A C 1
ATOM 1399 O O . ARG A 1 190 ? -28.718 7.506 -38.109 1.00 8.91 190 ARG A O 1
ATOM 1407 N N . LEU A 1 191 ? -26.989 6.046 -37.934 1.00 8.57 191 LEU A N 1
ATOM 1408 C CA . LEU A 1 191 ? -27.530 5.127 -38.918 1.00 8.55 191 LEU A CA 1
ATOM 1409 C C . LEU A 1 191 ? -28.945 4.727 -38.522 1.00 9.12 191 LEU A C 1
ATOM 1410 O O . LEU A 1 191 ? -29.819 4.644 -39.381 1.00 10.21 191 LEU A O 1
ATOM 1415 N N . LEU A 1 192 ? -29.149 4.449 -37.230 1.00 9.44 192 LEU A N 1
ATOM 1416 C CA . LEU A 1 192 ? -30.355 3.795 -36.750 1.00 9.90 192 LEU A CA 1
ATOM 1417 C C . LEU A 1 192 ? -31.495 4.808 -36.635 1.00 10.46 192 LEU A C 1
ATOM 1418 O O . LEU A 1 192 ? -32.590 4.541 -37.129 1.00 11.22 192 LEU A O 1
ATOM 1423 N N . VAL A 1 193 ? -31.223 5.978 -36.034 1.00 10.65 193 VAL A N 1
ATOM 1424 C CA . VAL A 1 193 ? -32.272 6.959 -35.858 1.00 10.35 193 VAL A CA 1
ATOM 1425 C C . VAL A 1 193 ? -32.612 7.496 -37.232 1.00 10.90 193 VAL A C 1
ATOM 1426 O O . VAL A 1 193 ? -33.775 7.614 -37.598 1.00 11.44 193 VAL A O 1
ATOM 1430 N N . GLY A 1 194 ? -31.573 7.845 -37.982 1.00 11.34 194 GLY A N 1
ATOM 1431 C CA . GLY A 1 194 ? -31.789 8.301 -39.342 1.00 11.56 194 GLY A CA 1
ATOM 1432 C C . GLY A 1 194 ? -32.187 9.772 -39.431 1.00 11.74 194 GLY A C 1
ATOM 1433 O O . GLY A 1 194 ? -32.663 10.205 -40.457 1.00 11.20 194 GLY A O 1
ATOM 1434 N N . THR A 1 195 ? -31.961 10.566 -38.387 1.00 13.13 195 THR A N 1
ATOM 1435 C CA . THR A 1 195 ? -32.068 12.012 -38.547 1.00 13.06 195 THR A CA 1
ATOM 1436 C C . THR A 1 195 ? -30.845 12.705 -37.937 1.00 14.58 195 THR A C 1
ATOM 1437 O O . THR A 1 195 ? -29.983 12.069 -37.315 1.00 13.04 195 THR A O 1
ATOM 1441 N N . ARG A 1 196 ? -30.770 14.031 -38.150 1.00 16.17 196 ARG A N 1
ATOM 1442 C CA . ARG A 1 196 ? -29.670 14.852 -37.672 1.00 17.45 196 ARG A CA 1
ATOM 1443 C C . ARG A 1 196 ? -29.617 14.848 -36.139 1.00 15.66 196 ARG A C 1
ATOM 1444 O O . ARG A 1 196 ? -30.642 14.911 -35.462 1.00 14.83 196 ARG A O 1
ATOM 1452 N N . VAL A 1 197 ? -28.395 14.804 -35.592 1.00 14.00 197 VAL A N 1
ATOM 1453 C CA . VAL A 1 197 ? -28.096 15.209 -34.229 1.00 12.86 197 VAL A CA 1
ATOM 1454 C C . VAL A 1 197 ? -28.189 16.736 -34.143 1.00 13.99 197 VAL A C 1
ATOM 1455 O O . VAL A 1 197 ? -27.626 17.459 -34.960 1.00 12.61 197 VAL A O 1
ATOM 1459 N N . ARG A 1 198 ? -28.936 17.222 -33.145 1.00 17.25 198 ARG A N 1
ATOM 1460 C CA . ARG A 1 198 ? -29.156 18.650 -32.984 1.00 19.36 198 ARG A CA 1
ATOM 1461 C C . ARG A 1 198 ? -28.422 19.185 -31.761 1.00 19.75 198 ARG A C 1
ATOM 1462 O O . ARG A 1 198 ? -28.164 20.381 -31.698 1.00 21.06 198 ARG A O 1
ATOM 1470 N N . ARG A 1 199 ? -28.106 18.307 -30.797 1.00 18.13 199 ARG A N 1
ATOM 1471 C CA . ARG A 1 199 ? -27.583 18.693 -29.509 1.00 16.38 199 ARG A CA 1
ATOM 1472 C C . ARG A 1 199 ? -26.911 17.489 -28.866 1.00 17.23 199 ARG A C 1
ATOM 1473 O O . ARG A 1 199 ? -27.345 16.331 -29.018 1.00 16.41 199 ARG A O 1
ATOM 1481 N N . VAL A 1 200 ? -25.868 17.811 -28.090 1.00 14.82 200 VAL A N 1
ATOM 1482 C CA . VAL A 1 200 ? -25.041 16.835 -27.432 1.00 13.99 200 VAL A CA 1
ATOM 1483 C C . VAL A 1 200 ? -24.690 17.401 -26.051 1.00 14.08 200 VAL A C 1
ATOM 1484 O O . VAL A 1 200 ? -24.431 18.602 -25.919 1.00 12.93 200 VAL A O 1
ATOM 1488 N N . ARG A 1 201 ? -24.698 16.519 -25.026 1.00 13.18 201 ARG A N 1
ATOM 1489 C CA . ARG A 1 201 ? -24.153 16.808 -23.711 1.00 11.68 201 ARG A CA 1
ATOM 1490 C C . ARG A 1 201 ? -23.375 15.603 -23.213 1.00 11.50 201 ARG A C 1
ATOM 1491 O O . ARG A 1 201 ? -23.932 14.511 -23.050 1.00 11.23 201 ARG A O 1
ATOM 1499 N N . ALA A 1 202 ? -22.075 15.828 -22.961 1.00 11.29 202 ALA A N 1
ATOM 1500 C CA . ALA A 1 202 ? -21.169 14.726 -22.689 1.00 10.26 202 ALA A CA 1
ATOM 1501 C C . ALA A 1 202 ? -20.391 14.973 -21.399 1.00 10.22 202 ALA A C 1
ATOM 1502 O O . ALA A 1 202 ? -20.108 16.129 -21.060 1.00 10.42 202 ALA A O 1
ATOM 1504 N N . ILE A 1 203 ? -20.090 13.872 -20.680 1.00 9.30 203 ILE A N 1
ATOM 1505 C CA . ILE A 1 203 ? -19.123 13.823 -19.594 1.00 8.59 203 ILE A CA 1
ATOM 1506 C C . ILE A 1 203 ? -18.086 12.780 -19.976 1.00 8.34 203 ILE A C 1
ATOM 1507 O O . ILE A 1 203 ? -18.426 11.672 -20.359 1.00 7.89 203 ILE A O 1
ATOM 1512 N N . THR A 1 204 ? -16.813 13.142 -19.864 1.00 8.77 204 THR A N 1
ATOM 1513 C CA . THR A 1 204 ? -15.754 12.157 -19.956 1.00 9.28 204 THR A CA 1
ATOM 1514 C C . THR A 1 204 ? -15.125 11.895 -18.587 1.00 10.11 204 THR A C 1
ATOM 1515 O O . THR A 1 204 ? -15.195 12.698 -17.639 1.00 9.44 204 THR A O 1
ATOM 1519 N N . GLY A 1 205 ? -14.544 10.707 -18.491 1.00 11.07 205 GLY A N 1
ATOM 1520 C CA . GLY A 1 205 ? -13.891 10.254 -17.280 1.00 14.26 205 GLY A CA 1
ATOM 1521 C C . GLY A 1 205 ? -12.448 9.916 -17.624 1.00 16.93 205 GLY A C 1
ATOM 1522 O O . GLY A 1 205 ? -12.169 9.434 -18.730 1.00 17.88 205 GLY A O 1
ATOM 1523 N N . ASP A 1 206 ? -11.537 10.225 -16.697 1.00 17.56 206 ASP A N 1
ATOM 1524 C CA . ASP A 1 206 ? -10.114 10.062 -16.933 1.00 17.75 206 ASP A CA 1
ATOM 1525 C C . ASP A 1 206 ? -9.479 9.840 -15.576 1.00 17.87 206 ASP A C 1
ATOM 1526 O O . ASP A 1 206 ? -9.232 10.794 -14.858 1.00 18.12 206 ASP A O 1
ATOM 1531 N N . TRP A 1 207 ? -9.254 8.583 -15.217 1.00 18.88 207 TRP A N 1
ATOM 1532 C CA . TRP A 1 207 ? -8.947 8.300 -13.829 1.00 19.83 207 TRP A CA 1
ATOM 1533 C C . TRP A 1 207 ? -7.758 7.354 -13.732 1.00 22.81 207 TRP A C 1
ATOM 1534 O O . TRP A 1 207 ? -7.483 6.772 -12.686 1.00 22.77 207 TRP A O 1
ATOM 1545 N N . ASP A 1 208 ? -7.016 7.247 -14.832 1.00 26.54 208 ASP A N 1
ATOM 1546 C CA . ASP A 1 208 ? -5.785 6.488 -14.775 1.00 29.59 208 ASP A CA 1
ATOM 1547 C C . ASP A 1 208 ? -4.601 7.383 -15.138 1.00 34.88 208 ASP A C 1
ATOM 1548 O O . ASP A 1 208 ? -4.391 7.713 -16.305 1.00 31.71 208 ASP A O 1
ATOM 1553 N N . PRO A 1 209 ? -3.802 7.814 -14.130 1.00 39.77 209 PRO A N 1
ATOM 1554 C CA . PRO A 1 209 ? -2.581 8.587 -14.380 1.00 40.77 209 PRO A CA 1
ATOM 1555 C C . PRO A 1 209 ? -1.637 7.993 -15.438 1.00 42.80 209 PRO A C 1
ATOM 1556 O O . PRO A 1 209 ? -1.190 8.717 -16.321 1.00 43.20 209 PRO A O 1
ATOM 1560 N N . MET A 1 210 ? -1.393 6.670 -15.388 1.00 47.89 210 MET A N 1
ATOM 1561 C CA . MET A 1 210 ? -0.569 5.934 -16.347 1.00 52.04 210 MET A CA 1
ATOM 1562 C C . MET A 1 210 ? -1.120 6.127 -17.767 1.00 53.86 210 MET A C 1
ATOM 1563 O O . MET A 1 210 ? -0.408 5.985 -18.762 1.00 53.28 210 MET A O 1
ATOM 1568 N N . ARG A 1 211 ? -2.412 6.448 -17.873 1.00 49.96 211 ARG A N 1
ATOM 1569 C CA . ARG A 1 211 ? -3.024 6.548 -19.180 1.00 43.16 211 ARG A CA 1
ATOM 1570 C C . ARG A 1 211 ? -3.747 7.889 -19.302 1.00 38.50 211 ARG A C 1
ATOM 1571 O O . ARG A 1 211 ? -4.959 7.936 -19.499 1.00 33.43 211 ARG A O 1
ATOM 1579 N N . PRO A 1 212 ? -3.025 9.033 -19.238 1.00 38.83 212 PRO A N 1
ATOM 1580 C CA . PRO A 1 212 ? -3.668 10.345 -19.087 1.00 39.60 212 PRO A CA 1
ATOM 1581 C C . PRO A 1 212 ? -4.435 10.764 -20.336 1.00 37.19 212 PRO A C 1
ATOM 1582 O O . PRO A 1 212 ? -4.088 11.741 -20.994 1.00 43.08 212 PRO A O 1
ATOM 1586 N N . THR A 1 213 ? -5.462 9.981 -20.655 1.00 32.08 213 THR A N 1
ATOM 1587 C CA . THR A 1 213 ? -6.408 10.279 -21.715 1.00 30.56 213 THR A CA 1
ATOM 1588 C C . THR A 1 213 ? -7.809 9.929 -21.210 1.00 26.29 213 THR A C 1
ATOM 1589 O O . THR A 1 213 ? -7.923 9.172 -20.247 1.00 27.26 213 THR A O 1
ATOM 1593 N N . GLN A 1 214 ? -8.859 10.465 -21.856 1.00 20.77 214 GLN A N 1
ATOM 1594 C CA . GLN A 1 214 ? -10.224 10.085 -21.505 1.00 19.91 214 GLN A CA 1
ATOM 1595 C C . GLN A 1 214 ? -10.457 8.612 -21.825 1.00 17.27 214 GLN A C 1
ATOM 1596 O O . GLN A 1 214 ? -10.255 8.250 -22.973 1.00 19.24 214 GLN A O 1
ATOM 1602 N N . GLY A 1 215 ? -10.875 7.807 -20.832 1.00 13.84 215 GLY A N 1
ATOM 1603 C CA . GLY A 1 215 ? -11.066 6.379 -21.044 1.00 11.80 215 GLY A CA 1
ATOM 1604 C C . GLY A 1 215 ? -12.550 5.984 -21.024 1.00 10.17 215 GLY A C 1
ATOM 1605 O O . GLY A 1 215 ? -12.913 4.825 -21.239 1.00 9.41 215 GLY A O 1
ATOM 1606 N N . ALA A 1 216 ? -13.409 6.963 -20.757 1.00 9.03 216 ALA A N 1
ATOM 1607 C CA . ALA A 1 216 ? -14.799 6.654 -20.494 1.00 8.99 216 ALA A CA 1
ATOM 1608 C C . ALA A 1 216 ? -15.653 7.884 -20.725 1.00 8.75 216 ALA A C 1
ATOM 1609 O O . ALA A 1 216 ? -15.176 9.010 -20.633 1.00 8.54 216 ALA A O 1
ATOM 1611 N N . TYR A 1 217 ? -16.912 7.659 -21.078 1.00 9.08 217 TYR A N 1
ATOM 1612 C CA . TYR A 1 217 ? -17.816 8.783 -21.230 1.00 9.35 217 TYR A CA 1
ATOM 1613 C C . TYR A 1 217 ? -19.257 8.292 -21.143 1.00 9.31 217 TYR A C 1
ATOM 1614 O O . TYR A 1 217 ? -19.536 7.092 -21.290 1.00 8.84 217 TYR A O 1
ATOM 1623 N N . SER A 1 218 ? -20.154 9.266 -20.901 1.00 9.34 218 SER A N 1
ATOM 1624 C CA . SER A 1 218 ? -21.593 9.141 -21.083 1.00 8.55 218 SER A CA 1
ATOM 1625 C C . SER A 1 218 ? -22.088 10.413 -21.754 1.00 8.40 218 SER A C 1
ATOM 1626 O O . SER A 1 218 ? -21.687 11.484 -21.336 1.00 8.24 218 SER A O 1
ATOM 1629 N N . ALA A 1 219 ? -22.965 10.276 -22.768 1.00 8.34 219 ALA A N 1
ATOM 1630 C CA . ALA A 1 219 ? -23.431 11.433 -23.511 1.00 9.13 219 ALA A CA 1
ATOM 1631 C C . ALA A 1 219 ? -24.916 11.292 -23.826 1.00 9.52 219 ALA A C 1
ATOM 1632 O O . ALA A 1 219 ? -25.398 10.187 -24.080 1.00 9.74 219 ALA A O 1
ATOM 1634 N N . LEU A 1 220 ? -25.602 12.440 -23.817 1.00 9.19 220 LEU A N 1
ATOM 1635 C CA . LEU A 1 220 ? -26.956 12.542 -24.317 1.00 9.46 220 LEU A CA 1
ATOM 1636 C C . LEU A 1 220 ? -26.926 13.183 -25.704 1.00 9.54 220 LEU A C 1
ATOM 1637 O O . LEU A 1 220 ? -26.160 14.105 -25.929 1.00 9.40 220 LEU A O 1
ATOM 1642 N N . LEU A 1 221 ? -27.729 12.646 -26.627 1.00 9.99 221 LEU A N 1
ATOM 1643 C CA . LEU A 1 221 ? -27.888 13.182 -27.964 1.00 11.04 221 LEU A CA 1
ATOM 1644 C C . LEU A 1 221 ? -29.388 13.393 -28.200 1.00 11.42 221 LEU A C 1
ATOM 1645 O O . LEU A 1 221 ? -30.171 12.470 -28.005 1.00 12.08 221 LEU A O 1
ATOM 1650 N N . TRP A 1 222 ? -29.755 14.591 -28.665 1.00 10.98 222 TRP A N 1
ATOM 1651 C CA . TRP A 1 222 ? -31.087 14.915 -29.137 1.00 10.75 222 TRP A CA 1
ATOM 1652 C C . TRP A 1 222 ? -31.066 14.844 -30.662 1.00 11.99 222 TRP A C 1
ATOM 1653 O O . TRP A 1 222 ? -30.151 15.373 -31.298 1.00 12.41 222 TRP A O 1
ATOM 1664 N N . PHE A 1 223 ? -32.106 14.236 -31.253 1.00 12.81 223 PHE A N 1
ATOM 1665 C CA . PHE A 1 223 ? -32.200 14.123 -32.701 1.00 12.75 223 PHE A CA 1
ATOM 1666 C C . PHE A 1 223 ? -33.362 14.940 -33.235 1.00 13.86 223 PHE A C 1
ATOM 1667 O O . PHE A 1 223 ? -34.355 15.166 -32.549 1.00 14.00 223 PHE A O 1
ATOM 1675 N N . GLU A 1 224 ? -33.232 15.353 -34.493 1.00 17.23 224 GLU A N 1
ATOM 1676 C CA . GLU A 1 224 ? -34.328 15.993 -35.186 1.00 19.70 224 GLU A CA 1
ATOM 1677 C C . GLU A 1 224 ? -35.490 15.008 -35.189 1.00 18.38 224 GLU A C 1
ATOM 1678 O O . GLU A 1 224 ? -35.320 13.844 -35.560 1.00 17.36 224 GLU A O 1
ATOM 1684 N N . GLY A 1 225 ? -36.656 15.503 -34.744 1.00 17.30 225 GLY A N 1
ATOM 1685 C CA . GLY A 1 225 ? -37.880 14.735 -34.678 1.00 14.91 225 GLY A CA 1
ATOM 1686 C C . GLY A 1 225 ? -38.201 14.278 -33.259 1.00 14.51 225 GLY A C 1
ATOM 1687 O O . GLY A 1 225 ? -39.247 13.666 -33.039 1.00 15.41 225 GLY A O 1
ATOM 1688 N N . GLY A 1 226 ? -37.268 14.506 -32.326 1.00 14.04 226 GLY A N 1
ATOM 1689 C CA . GLY A 1 226 ? -37.538 14.290 -30.914 1.00 13.47 226 GLY A CA 1
ATOM 1690 C C . GLY A 1 226 ? -36.995 12.984 -30.319 1.00 13.47 226 GLY A C 1
ATOM 1691 O O . GLY A 1 226 ? -37.151 12.786 -29.093 1.00 13.58 226 GLY A O 1
ATOM 1692 N N . ALA A 1 227 ? -36.341 12.132 -31.146 1.00 10.39 227 ALA A N 1
ATOM 1693 C CA . ALA A 1 227 ? -35.757 10.937 -30.566 1.00 9.12 227 ALA A CA 1
ATOM 1694 C C . ALA A 1 227 ? -34.530 11.362 -29.772 1.00 8.53 227 ALA A C 1
ATOM 1695 O O . ALA A 1 227 ? -33.922 12.400 -30.072 1.00 8.45 227 ALA A O 1
ATOM 1697 N N . PHE A 1 228 ? -34.178 10.566 -28.765 1.00 7.29 228 PHE A N 1
ATOM 1698 C CA . PHE A 1 228 ? -32.973 10.873 -28.033 1.00 7.18 228 PHE A CA 1
ATOM 1699 C C . PHE A 1 228 ? -32.144 9.598 -27.934 1.00 7.30 228 PHE A C 1
ATOM 1700 O O . PHE A 1 228 ? -32.696 8.494 -28.062 1.00 7.70 228 PHE A O 1
ATOM 1708 N N . ALA A 1 229 ? -30.831 9.770 -27.750 1.00 6.69 229 ALA A N 1
ATOM 1709 C CA . ALA A 1 229 ? -29.978 8.634 -27.468 1.00 6.50 229 ALA A CA 1
ATOM 1710 C C . ALA A 1 229 ? -29.175 8.917 -26.226 1.00 6.22 229 ALA A C 1
ATOM 1711 O O . ALA A 1 229 ? -28.812 10.069 -25.970 1.00 6.01 229 ALA A O 1
ATOM 1713 N N . SER A 1 230 ? -28.845 7.833 -25.524 1.00 6.32 230 SER A N 1
ATOM 1714 C CA . SER A 1 230 ? -27.732 7.891 -24.580 1.00 6.56 230 SER A CA 1
ATOM 1715 C C . SER A 1 230 ? -26.684 6.834 -24.906 1.00 6.52 230 SER A C 1
ATOM 1716 O O . SER A 1 230 ? -27.007 5.695 -25.250 1.00 6.22 230 SER A O 1
ATOM 1719 N N . ILE A 1 231 ? -25.427 7.289 -24.899 1.00 6.71 231 ILE A N 1
ATOM 1720 C CA . ILE A 1 231 ? -24.294 6.460 -25.244 1.00 6.92 231 ILE A CA 1
ATOM 1721 C C . ILE A 1 231 ? -23.249 6.516 -24.131 1.00 7.05 231 ILE A C 1
ATOM 1722 O O . ILE A 1 231 ? -22.921 7.578 -23.591 1.00 6.80 231 ILE A O 1
ATOM 1727 N N . SER A 1 232 ? -22.793 5.314 -23.755 1.00 7.26 232 SER A N 1
ATOM 1728 C CA . SER A 1 232 ? -21.786 5.144 -22.732 1.00 7.22 232 SER A CA 1
ATOM 1729 C C . SER A 1 232 ? -20.677 4.244 -23.256 1.00 7.91 232 SER A C 1
ATOM 1730 O O . SER A 1 232 ? -20.891 3.252 -23.980 1.00 8.06 232 SER A O 1
ATOM 1733 N N . TYR A 1 233 ? -19.468 4.614 -22.853 1.00 8.35 233 TYR A N 1
ATOM 1734 C CA . TYR A 1 233 ? -18.272 3.897 -23.223 1.00 8.42 233 TYR A CA 1
ATOM 1735 C C . TYR A 1 233 ? -17.331 3.879 -22.021 1.00 8.67 233 TYR A C 1
ATOM 1736 O O . TYR A 1 233 ? -17.202 4.861 -21.291 1.00 8.30 233 TYR A O 1
ATOM 1745 N N . ASN A 1 234 ? -16.661 2.749 -21.836 1.00 9.16 234 ASN A N 1
ATOM 1746 C CA . ASN A 1 234 ? -15.672 2.605 -20.786 1.00 10.17 234 ASN A CA 1
ATOM 1747 C C . ASN A 1 234 ? -14.591 1.653 -21.288 1.00 10.39 234 ASN A C 1
ATOM 1748 O O . ASN A 1 234 ? -14.876 0.468 -21.531 1.00 10.41 234 ASN A O 1
ATOM 1753 N N . GLY A 1 235 ? -13.371 2.198 -21.416 1.00 10.16 235 GLY A N 1
ATOM 1754 C CA . GLY A 1 235 ? -12.282 1.488 -22.044 1.00 11.08 235 GLY A CA 1
ATOM 1755 C C . GLY A 1 235 ? -11.308 0.836 -21.065 1.00 11.73 235 GLY A C 1
ATOM 1756 O O . GLY A 1 235 ? -10.231 0.393 -21.473 1.00 12.32 235 GLY A O 1
ATOM 1757 N N . TYR A 1 236 ? -11.672 0.791 -19.789 1.00 11.10 236 TYR A N 1
ATOM 1758 C CA . TYR A 1 236 ? -10.685 0.535 -18.755 1.00 11.30 236 TYR A CA 1
ATOM 1759 C C . TYR A 1 236 ? -10.550 -0.960 -18.473 1.00 11.63 236 TYR A C 1
ATOM 1760 O O . TYR A 1 236 ? -9.891 -1.331 -17.512 1.00 12.32 236 TYR A O 1
ATOM 1769 N N . GLY A 1 237 ? -11.225 -1.789 -19.263 1.00 11.42 237 GLY A N 1
ATOM 1770 C CA . GLY A 1 237 ? -10.918 -3.197 -19.385 1.00 11.79 237 GLY A CA 1
ATOM 1771 C C . GLY A 1 237 ? -11.355 -4.033 -18.196 1.00 13.21 237 GLY A C 1
ATOM 1772 O O . GLY A 1 237 ? -10.731 -5.053 -17.960 1.00 16.28 237 GLY A O 1
ATOM 1773 N N . HIS A 1 238 ? -12.407 -3.653 -17.455 1.00 13.13 238 HIS A N 1
ATOM 1774 C CA . HIS A 1 238 ? -12.853 -4.510 -16.361 1.00 11.82 238 HIS A CA 1
ATOM 1775 C C . HIS A 1 238 ? -14.107 -5.265 -16.793 1.00 12.16 238 HIS A C 1
ATOM 1776 O O . HIS A 1 238 ? -13.999 -6.372 -17.323 1.00 12.48 238 HIS A O 1
ATOM 1783 N N . PHE A 1 239 ? -15.303 -4.674 -16.634 1.00 11.22 239 PHE A N 1
ATOM 1784 C CA . PHE A 1 239 ? -16.461 -5.374 -17.167 1.00 10.53 239 PHE A CA 1
ATOM 1785 C C . PHE A 1 239 ? -16.365 -5.445 -18.694 1.00 10.56 239 PHE A C 1
ATOM 1786 O O . PHE A 1 239 ? -15.829 -4.553 -19.338 1.00 10.40 239 PHE A O 1
ATOM 1794 N N . ASP A 1 240 ? -16.884 -6.525 -19.271 1.00 11.21 240 ASP A N 1
ATOM 1795 C CA . ASP A 1 240 ? -16.817 -6.809 -20.699 1.00 11.59 240 ASP A CA 1
ATOM 1796 C C . ASP A 1 240 ? -18.242 -7.033 -21.222 1.00 11.65 240 ASP A C 1
ATOM 1797 O O . ASP A 1 240 ? -18.820 -8.115 -21.050 1.00 10.87 240 ASP A O 1
ATOM 1802 N N . SER A 1 241 ? -18.782 -6.015 -21.906 1.00 11.81 241 SER A N 1
ATOM 1803 C CA . SER A 1 241 ? -20.195 -5.995 -22.243 1.00 12.17 241 SER A CA 1
ATOM 1804 C C . SER A 1 241 ? -20.519 -6.918 -23.413 1.00 12.36 241 SER A C 1
ATOM 1805 O O . SER A 1 241 ? -21.684 -7.015 -23.786 1.00 13.73 241 SER A O 1
ATOM 1808 N N . ASP A 1 242 ? -19.509 -7.608 -23.960 1.00 12.54 242 ASP A N 1
ATOM 1809 C CA . ASP A 1 242 ? -19.725 -8.706 -24.887 1.00 12.29 242 ASP A CA 1
ATOM 1810 C C . ASP A 1 242 ? -20.558 -9.784 -24.219 1.00 11.74 242 ASP A C 1
ATOM 1811 O O . ASP A 1 242 ? -21.191 -10.596 -24.901 1.00 12.02 242 ASP A O 1
ATOM 1816 N N . GLU A 1 243 ? -20.545 -9.796 -22.885 1.00 11.30 243 GLU A N 1
ATOM 1817 C CA . GLU A 1 243 ? -21.385 -10.733 -22.165 1.00 11.97 243 GLU A CA 1
ATOM 1818 C C . GLU A 1 243 ? -22.845 -10.559 -22.596 1.00 12.01 243 GLU A C 1
ATOM 1819 O O . GLU A 1 243 ? -23.615 -11.516 -22.572 1.00 11.84 243 GLU A O 1
ATOM 1825 N N . TRP A 1 244 ? -23.211 -9.332 -23.008 1.00 10.90 244 TRP A N 1
ATOM 1826 C CA . TRP A 1 244 ? -24.597 -9.011 -23.323 1.00 10.01 244 TRP A CA 1
ATOM 1827 C C . TRP A 1 244 ? -24.855 -9.069 -24.821 1.00 10.35 244 TRP A C 1
ATOM 1828 O O . TRP A 1 244 ? -25.955 -8.778 -25.261 1.00 9.90 244 TRP A O 1
ATOM 1839 N N . CYS A 1 245 ? -23.838 -9.462 -25.597 1.00 11.17 245 CYS A N 1
ATOM 1840 C CA . CYS A 1 245 ? -24.031 -9.637 -27.027 1.00 11.82 245 CYS A CA 1
ATOM 1841 C C . CYS A 1 245 ? -23.805 -11.103 -27.402 1.00 12.66 245 CYS A C 1
ATOM 1842 O O . CYS A 1 245 ? -23.146 -11.386 -28.400 1.00 12.32 245 CYS A O 1
ATOM 1845 N N . ASP A 1 246 ? -24.345 -12.020 -26.582 1.00 14.59 246 ASP A N 1
ATOM 1846 C CA . ASP A 1 246 ? -24.232 -13.470 -26.767 1.00 16.34 246 ASP A CA 1
ATOM 1847 C C . ASP A 1 246 ? -22.778 -13.910 -26.806 1.00 16.72 246 ASP A C 1
ATOM 1848 O O . ASP A 1 246 ? -22.447 -14.801 -27.579 1.00 16.74 246 ASP A O 1
ATOM 1853 N N . TRP A 1 247 ? -21.937 -13.229 -26.024 1.00 17.57 247 TRP A N 1
ATOM 1854 C CA . TRP A 1 247 ? -20.548 -13.603 -25.833 1.00 19.22 247 TRP A CA 1
ATOM 1855 C C . TRP A 1 247 ? -19.802 -13.666 -27.169 1.00 17.81 247 TRP A C 1
ATOM 1856 O O . TRP A 1 247 ? -18.925 -14.497 -27.380 1.00 18.43 247 TRP A O 1
ATOM 1867 N N . ILE A 1 248 ? -20.114 -12.738 -28.064 1.00 16.59 248 ILE A N 1
ATOM 1868 C CA . ILE A 1 248 ? -19.340 -12.633 -29.289 1.00 15.69 248 ILE A CA 1
ATOM 1869 C C . ILE A 1 248 ? -18.583 -11.314 -29.252 1.00 15.16 248 ILE A C 1
ATOM 1870 O O . ILE A 1 248 ? -19.136 -10.298 -28.838 1.00 16.24 248 ILE A O 1
ATOM 1875 N N . GLY A 1 249 ? -17.310 -11.363 -29.637 1.00 14.19 249 GLY A N 1
ATOM 1876 C CA . GLY A 1 249 ? -16.422 -10.220 -29.573 1.00 14.44 249 GLY A CA 1
ATOM 1877 C C . GLY A 1 249 ? -16.619 -9.242 -30.727 1.00 15.08 249 GLY A C 1
ATOM 1878 O O . GLY A 1 249 ? -17.352 -9.530 -31.662 1.00 15.56 249 GLY A O 1
ATOM 1879 N N . GLU A 1 250 ? -15.905 -8.104 -30.659 1.00 15.69 250 GLU A N 1
ATOM 1880 C CA . GLU A 1 250 ? -16.077 -6.988 -31.564 1.00 16.06 250 GLU A CA 1
ATOM 1881 C C . GLU A 1 250 ? -15.899 -7.428 -33.012 1.00 16.20 250 GLU A C 1
ATOM 1882 O O . GLU A 1 250 ? -16.583 -6.923 -33.896 1.00 16.03 250 GLU A O 1
ATOM 1888 N N . MET A 1 251 ? -15.015 -8.396 -33.243 1.00 17.83 251 MET A N 1
ATOM 1889 C CA . MET A 1 251 ? -14.634 -8.764 -34.597 1.00 19.27 251 MET A CA 1
ATOM 1890 C C . MET A 1 251 ? -15.337 -10.055 -34.983 1.00 19.57 251 MET A C 1
ATOM 1891 O O . MET A 1 251 ? -15.008 -10.649 -35.995 1.00 21.61 251 MET A O 1
ATOM 1896 N N . GLY A 1 252 ? -16.288 -10.512 -34.171 1.00 19.10 252 GLY A N 1
ATOM 1897 C CA . GLY A 1 252 ? -17.150 -11.593 -34.629 1.00 19.40 252 GLY A CA 1
ATOM 1898 C C . GLY A 1 252 ? -16.794 -12.927 -33.984 1.00 20.92 252 GLY A C 1
ATOM 1899 O O . GLY A 1 252 ? -17.486 -13.915 -34.198 1.00 20.05 252 GLY A O 1
ATOM 1900 N N . GLY A 1 253 ? -15.729 -12.933 -33.170 1.00 22.31 253 GLY A N 1
ATOM 1901 C CA . GLY A 1 253 ? -15.232 -14.170 -32.591 1.00 23.44 253 GLY A CA 1
ATOM 1902 C C . GLY A 1 253 ? -16.027 -14.598 -31.365 1.00 23.85 253 GLY A C 1
ATOM 1903 O O . GLY A 1 253 ? -16.654 -13.782 -30.705 1.00 25.24 253 GLY A O 1
ATOM 1904 N N . ASP A 1 254 ? -15.954 -15.888 -31.073 1.00 24.14 254 ASP A N 1
ATOM 1905 C CA . ASP A 1 254 ? -16.629 -16.495 -29.948 1.00 29.84 254 ASP A CA 1
ATOM 1906 C C . ASP A 1 254 ? -15.804 -16.264 -28.678 1.00 29.80 254 ASP A C 1
ATOM 1907 O O . ASP A 1 254 ? -14.589 -16.415 -28.696 1.00 26.23 254 ASP A O 1
ATOM 1912 N N . LYS A 1 255 ? -16.474 -15.916 -27.570 1.00 30.92 255 LYS A N 1
ATOM 1913 C CA . LYS A 1 255 ? -15.797 -15.657 -26.311 1.00 31.11 255 LYS A CA 1
ATOM 1914 C C . LYS A 1 255 ? -16.400 -16.448 -25.155 1.00 33.06 255 LYS A C 1
ATOM 1915 O O . LYS A 1 255 ? -16.027 -16.200 -24.017 1.00 37.37 255 LYS A O 1
ATOM 1921 N N . SER A 1 256 ? -17.278 -17.409 -25.460 1.00 39.43 256 SER A N 1
ATOM 1922 C CA . SER A 1 256 ? -17.970 -18.260 -24.500 1.00 43.83 256 SER A CA 1
ATOM 1923 C C . SER A 1 256 ? -17.335 -18.181 -23.100 1.00 45.32 256 SER A C 1
ATOM 1924 O O . SER A 1 256 ? -16.215 -18.698 -22.948 1.00 45.48 256 SER A O 1
ATOM 1927 N N . GLN A 1 298 ? -13.287 -22.388 -39.074 1.00 87.15 298 GLN A N 1
ATOM 1928 C CA . GLN A 1 298 ? -13.508 -21.224 -38.170 1.00 86.94 298 GLN A CA 1
ATOM 1929 C C . GLN A 1 298 ? -14.563 -20.278 -38.767 1.00 88.02 298 GLN A C 1
ATOM 1930 O O . GLN A 1 298 ? -14.222 -19.185 -39.231 1.00 91.23 298 GLN A O 1
ATOM 1936 N N . PRO A 1 299 ? -15.872 -20.657 -38.796 1.00 79.14 299 PRO A N 1
ATOM 1937 C CA . PRO A 1 299 ? -16.941 -19.730 -39.191 1.00 66.31 299 PRO A CA 1
ATOM 1938 C C . PRO A 1 299 ? -17.347 -18.805 -38.038 1.00 60.00 299 PRO A C 1
ATOM 1939 O O . PRO A 1 299 ? -17.623 -19.256 -36.923 1.00 65.91 299 PRO A O 1
ATOM 1943 N N . ILE A 1 300 ? -17.347 -17.495 -38.317 1.00 43.07 300 ILE A N 1
ATOM 1944 C CA . ILE A 1 300 ? -17.514 -16.464 -37.309 1.00 32.67 300 ILE A CA 1
ATOM 1945 C C . ILE A 1 300 ? -18.857 -15.749 -37.485 1.00 28.15 300 ILE A C 1
ATOM 1946 O O . ILE A 1 300 ? -19.674 -16.135 -38.315 1.00 28.81 300 ILE A O 1
ATOM 1951 N N . TRP A 1 301 ? -19.131 -14.756 -36.638 1.00 21.85 301 TRP A N 1
ATOM 1952 C CA . TRP A 1 301 ? -20.398 -14.040 -36.682 1.00 18.91 301 TRP A CA 1
ATOM 1953 C C . TRP A 1 301 ? -20.150 -12.594 -37.119 1.00 16.86 301 TRP A C 1
ATOM 1954 O O . TRP A 1 301 ? -19.043 -12.237 -37.505 1.00 16.80 301 TRP A O 1
ATOM 1965 N N . HIS A 1 302 ? -21.175 -11.748 -37.086 1.00 15.62 302 HIS A N 1
ATOM 1966 C CA . HIS A 1 302 ? -20.965 -10.389 -37.565 1.00 15.24 302 HIS A CA 1
ATOM 1967 C C . HIS A 1 302 ? -20.184 -9.579 -36.533 1.00 15.46 302 HIS A C 1
ATOM 1968 O O . HIS A 1 302 ? -20.118 -9.946 -35.358 1.00 15.94 302 HIS A O 1
ATOM 1975 N N . GLN A 1 303 ? -19.623 -8.458 -36.984 1.00 14.55 303 GLN A N 1
ATOM 1976 C CA . GLN A 1 303 ? -18.955 -7.526 -36.094 1.00 14.91 303 GLN A CA 1
ATOM 1977 C C . GLN A 1 303 ? -20.018 -6.705 -35.378 1.00 13.80 303 GLN A C 1
ATOM 1978 O O . GLN A 1 303 ? -21.141 -6.609 -35.853 1.00 13.03 303 GLN A O 1
ATOM 1984 N N . HIS A 1 304 ? -19.661 -6.183 -34.202 1.00 13.15 304 HIS A N 1
ATOM 1985 C CA . HIS A 1 304 ? -20.545 -5.284 -33.477 1.00 12.81 304 HIS A CA 1
ATOM 1986 C C . HIS A 1 304 ? -19.749 -4.278 -32.637 1.00 12.18 304 HIS A C 1
ATOM 1987 O O . HIS A 1 304 ? -18.516 -4.306 -32.602 1.00 10.97 304 HIS A O 1
ATOM 1994 N N . PHE A 1 305 ? -20.486 -3.402 -31.942 1.00 11.20 305 PHE A N 1
ATOM 1995 C CA . PHE A 1 305 ? -19.873 -2.384 -31.102 1.00 10.29 305 PHE A CA 1
ATOM 1996 C C . PHE A 1 305 ? -20.687 -2.210 -29.818 1.00 10.20 305 PHE A C 1
ATOM 1997 O O . PHE A 1 305 ? -21.007 -1.077 -29.421 1.00 9.53 305 PHE A O 1
ATOM 2005 N N . GLY A 1 306 ? -20.983 -3.351 -29.168 1.00 9.72 306 GLY A N 1
ATOM 2006 C CA . GLY A 1 306 ? -21.481 -3.386 -27.799 1.00 9.01 306 GLY A CA 1
ATOM 2007 C C . GLY A 1 306 ? -23.013 -3.388 -27.755 1.00 9.12 306 GLY A C 1
ATOM 2008 O O . GLY A 1 306 ? -23.668 -3.160 -28.785 1.00 9.18 306 GLY A O 1
ATOM 2009 N N . PRO A 1 307 ? -23.634 -3.649 -26.577 1.00 8.92 307 PRO A N 1
ATOM 2010 C CA . PRO A 1 307 ? -25.096 -3.681 -26.451 1.00 9.03 307 PRO A CA 1
ATOM 2011 C C . PRO A 1 307 ? -25.800 -2.403 -26.894 1.00 9.13 307 PRO A C 1
ATOM 2012 O O . PRO A 1 307 ? -25.469 -1.320 -26.430 1.00 10.04 307 PRO A O 1
ATOM 2016 N N . ILE A 1 308 ? -26.766 -2.543 -27.796 1.00 8.97 308 ILE A N 1
ATOM 2017 C CA . ILE A 1 308 ? -27.582 -1.436 -28.269 1.00 9.39 308 ILE A CA 1
ATOM 2018 C C . ILE A 1 308 ? -29.060 -1.858 -28.264 1.00 9.59 308 ILE A C 1
ATOM 2019 O O . ILE A 1 308 ? -29.398 -2.936 -28.784 1.00 9.69 308 ILE A O 1
ATOM 2024 N N . VAL A 1 309 ? -29.911 -1.001 -27.660 1.00 8.58 309 VAL A N 1
ATOM 2025 C CA . VAL A 1 309 ? -31.360 -1.138 -27.704 1.00 8.33 309 VAL A CA 1
ATOM 2026 C C . VAL A 1 309 ? -32.010 0.098 -28.366 1.00 8.01 309 VAL A C 1
ATOM 2027 O O . VAL A 1 309 ? -31.997 1.200 -27.826 1.00 7.43 309 VAL A O 1
ATOM 2031 N N . VAL A 1 310 ? -32.655 -0.130 -29.510 1.00 8.21 310 VAL A N 1
ATOM 2032 C CA . VAL A 1 310 ? -33.420 0.846 -30.251 1.00 8.22 310 VAL A CA 1
ATOM 2033 C C . VAL A 1 310 ? -34.906 0.723 -29.882 1.00 8.80 310 VAL A C 1
ATOM 2034 O O . VAL A 1 310 ? -35.592 -0.268 -30.162 1.00 9.27 310 VAL A O 1
ATOM 2038 N N . SER A 1 311 ? -35.426 1.777 -29.257 1.00 9.21 311 SER A N 1
ATOM 2039 C CA . SER A 1 311 ? -36.836 1.862 -28.922 1.00 9.45 311 SER A CA 1
ATOM 2040 C C . SER A 1 311 ? -37.571 2.637 -30.010 1.00 9.66 311 SER A C 1
ATOM 2041 O O . SER A 1 311 ? -37.453 3.875 -30.098 1.00 9.73 311 SER A O 1
ATOM 2044 N N . CYS A 1 312 ? -38.343 1.893 -30.807 1.00 10.16 312 CYS A N 1
ATOM 2045 C CA . CYS A 1 312 ? -39.320 2.512 -31.691 1.00 11.66 312 CYS A CA 1
ATOM 2046 C C . CYS A 1 312 ? -40.654 2.688 -30.964 1.00 12.33 312 CYS A C 1
ATOM 2047 O O . CYS A 1 312 ? -40.878 2.087 -29.907 1.00 11.14 312 CYS A O 1
ATOM 2050 N N . GLU A 1 313 ? -41.525 3.516 -31.553 1.00 14.68 313 GLU A N 1
ATOM 2051 C CA . GLU A 1 313 ? -42.816 3.812 -30.949 1.00 17.24 313 GLU A CA 1
ATOM 2052 C C . GLU A 1 313 ? -43.559 2.540 -30.589 1.00 16.31 313 GLU A C 1
ATOM 2053 O O . GLU A 1 313 ? -44.199 2.500 -29.556 1.00 18.16 313 GLU A O 1
ATOM 2059 N N . ARG A 1 314 ? -43.420 1.489 -31.380 1.00 15.97 314 ARG A N 1
ATOM 2060 C CA . ARG A 1 314 ? -44.252 0.332 -31.116 1.00 17.97 314 ARG A CA 1
ATOM 2061 C C . ARG A 1 314 ? -43.391 -0.900 -30.876 1.00 15.83 314 ARG A C 1
ATOM 2062 O O . ARG A 1 314 ? -43.906 -2.003 -30.924 1.00 17.93 314 ARG A O 1
ATOM 2070 N N . GLY A 1 315 ? -42.088 -0.738 -30.653 1.00 13.80 315 GLY A N 1
ATOM 2071 C CA . GLY A 1 315 ? -41.283 -1.903 -30.321 1.00 11.39 315 GLY A CA 1
ATOM 2072 C C . GLY A 1 315 ? -39.808 -1.546 -30.175 1.00 9.97 315 GLY A C 1
ATOM 2073 O O . GLY A 1 315 ? -39.397 -0.443 -30.540 1.00 9.93 315 GLY A O 1
ATOM 2074 N N . ASP A 1 316 ? -39.022 -2.506 -29.673 1.00 8.58 316 ASP A N 1
ATOM 2075 C CA . ASP A 1 316 ? -37.593 -2.373 -29.476 1.00 8.48 316 ASP A CA 1
ATOM 2076 C C . ASP A 1 316 ? -36.857 -3.312 -30.418 1.00 8.50 316 ASP A C 1
ATOM 2077 O O . ASP A 1 316 ? -37.271 -4.449 -30.622 1.00 8.79 316 ASP A O 1
ATOM 2082 N N . ILE A 1 317 ? -35.728 -2.832 -30.932 1.00 9.11 317 ILE A N 1
ATOM 2083 C CA . ILE A 1 317 ? -34.809 -3.629 -31.737 1.00 9.00 317 ILE A CA 1
ATOM 2084 C C . ILE A 1 317 ? -33.488 -3.750 -30.990 1.00 9.40 317 ILE A C 1
ATOM 2085 O O . ILE A 1 317 ? -32.895 -2.753 -30.551 1.00 9.23 317 ILE A O 1
ATOM 2090 N N . ARG A 1 318 ? -33.071 -5.014 -30.833 1.00 10.04 318 ARG A N 1
ATOM 2091 C CA . ARG A 1 318 ? -31.783 -5.365 -30.281 1.00 10.42 318 ARG A CA 1
ATOM 2092 C C . ARG A 1 318 ? -30.946 -6.070 -31.350 1.00 11.13 318 ARG A C 1
ATOM 2093 O O . ARG A 1 318 ? -31.001 -7.292 -31.478 1.00 10.81 318 ARG A O 1
ATOM 2101 N N . PRO A 1 319 ? -30.125 -5.337 -32.138 1.00 11.46 319 PRO A N 1
ATOM 2102 C CA . PRO A 1 319 ? -29.227 -5.982 -33.112 1.00 11.73 319 PRO A CA 1
ATOM 2103 C C . PRO A 1 319 ? -28.098 -6.736 -32.426 1.00 11.78 319 PRO A C 1
ATOM 2104 O O . PRO A 1 319 ? -27.435 -6.197 -31.556 1.00 12.70 319 PRO A O 1
ATOM 2108 N N . LEU A 1 320 ? -27.903 -7.998 -32.800 1.00 12.40 320 LEU A N 1
ATOM 2109 C CA . LEU A 1 320 ? -26.865 -8.821 -32.204 1.00 13.72 320 LEU A CA 1
ATOM 2110 C C . LEU A 1 320 ? -25.938 -9.345 -33.307 1.00 14.35 320 LEU A C 1
ATOM 2111 O O . LEU A 1 320 ? -26.258 -9.268 -34.492 1.00 15.06 320 LEU A O 1
ATOM 2116 N N . PRO A 1 321 ? -24.731 -9.847 -32.966 1.00 14.30 321 PRO A N 1
ATOM 2117 C CA . PRO A 1 321 ? -23.791 -10.322 -33.977 1.00 14.59 321 PRO A CA 1
ATOM 2118 C C . PRO A 1 321 ? -24.313 -11.538 -34.728 1.00 15.68 321 PRO A C 1
ATOM 2119 O O . PRO A 1 321 ? -23.787 -11.844 -35.792 1.00 17.75 321 PRO A O 1
ATOM 2123 N N . ASP A 1 322 ? -25.346 -12.193 -34.190 1.00 15.63 322 ASP A N 1
ATOM 2124 C CA . ASP A 1 322 ? -25.840 -13.427 -34.772 1.00 17.31 322 ASP A CA 1
ATOM 2125 C C . ASP A 1 322 ? -27.354 -13.387 -35.022 1.00 18.52 322 ASP A C 1
ATOM 2126 O O . ASP A 1 322 ? -27.930 -14.412 -35.370 1.00 17.80 322 ASP A O 1
ATOM 2131 N N . SER A 1 323 ? -28.006 -12.230 -34.818 1.00 18.33 323 SER A N 1
ATOM 2132 C CA . SER A 1 323 ? -29.443 -12.116 -35.014 1.00 17.65 323 SER A CA 1
ATOM 2133 C C . SER A 1 323 ? -29.892 -10.684 -34.758 1.00 16.37 323 SER A C 1
ATOM 2134 O O . SER A 1 323 ? -29.121 -9.870 -34.272 1.00 15.86 323 SER A O 1
ATOM 2137 N N . VAL A 1 324 ? -31.156 -10.408 -35.079 1.00 14.59 324 VAL A N 1
ATOM 2138 C CA . VAL A 1 324 ? -31.791 -9.153 -34.713 1.00 15.21 324 VAL A CA 1
ATOM 2139 C C . VAL A 1 324 ? -33.067 -9.472 -33.951 1.00 14.90 324 VAL A C 1
ATOM 2140 O O . VAL A 1 324 ? -33.946 -10.110 -34.496 1.00 15.94 324 VAL A O 1
ATOM 2144 N N . CYS A 1 325 ? -33.112 -9.068 -32.678 1.00 14.76 325 CYS A N 1
ATOM 2145 C CA . CYS A 1 325 ? -34.193 -9.373 -31.763 1.00 14.00 325 CYS A CA 1
ATOM 2146 C C . CYS A 1 325 ? -35.175 -8.219 -31.800 1.00 14.43 325 CYS A C 1
ATOM 2147 O O . CYS A 1 325 ? -34.790 -7.048 -31.644 1.00 13.42 325 CYS A O 1
ATOM 2150 N N . VAL A 1 326 ? -36.429 -8.586 -32.084 1.00 14.07 326 VAL A N 1
ATOM 2151 C CA . VAL A 1 326 ? -37.502 -7.624 -32.141 1.00 16.00 326 VAL A CA 1
ATOM 2152 C C . VAL A 1 326 ? -38.510 -7.952 -31.044 1.00 15.97 326 VAL A C 1
ATOM 2153 O O . VAL A 1 326 ? -38.942 -9.088 -30.926 1.00 15.77 326 VAL A O 1
ATOM 2157 N N . TYR A 1 327 ? -38.814 -6.939 -30.227 1.00 16.56 327 TYR A N 1
ATOM 2158 C CA . TYR A 1 327 ? -39.737 -7.033 -29.109 1.00 16.39 327 TYR A CA 1
ATOM 2159 C C . TYR A 1 327 ? -40.890 -6.095 -29.419 1.00 17.33 327 TYR A C 1
ATOM 2160 O O . TYR A 1 327 ? -40.777 -4.886 -29.266 1.00 16.63 327 TYR A O 1
ATOM 2169 N N . ALA A 1 328 ? -41.967 -6.669 -29.957 1.00 21.88 328 ALA A N 1
ATOM 2170 C CA . ALA A 1 328 ? -43.137 -5.912 -30.369 1.00 26.10 328 ALA A CA 1
ATOM 2171 C C . ALA A 1 328 ? -44.319 -6.375 -29.524 1.00 34.01 328 ALA A C 1
ATOM 2172 O O . ALA A 1 328 ? -44.226 -7.423 -28.886 1.00 36.52 328 ALA A O 1
ATOM 2174 N N . ASP A 1 329 ? -45.416 -5.595 -29.528 1.00 40.45 329 ASP A N 1
ATOM 2175 C CA . ASP A 1 329 ? -46.530 -5.811 -28.614 1.00 46.74 329 ASP A CA 1
ATOM 2176 C C . ASP A 1 329 ? -47.098 -7.220 -28.775 1.00 49.32 329 ASP A C 1
ATOM 2177 O O . ASP A 1 329 ? -47.503 -7.812 -27.779 1.00 59.98 329 ASP A O 1
ATOM 2182 N N . LEU A 1 330 ? -47.108 -7.771 -30.001 1.00 48.67 330 LEU A N 1
ATOM 2183 C CA . LEU A 1 330 ? -47.625 -9.122 -30.199 1.00 55.85 330 LEU A CA 1
ATOM 2184 C C . LEU A 1 330 ? -46.567 -10.159 -29.812 1.00 58.52 330 LEU A C 1
ATOM 2185 O O . LEU A 1 330 ? -46.748 -10.872 -28.827 1.00 61.87 330 LEU A O 1
ATOM 2190 N N . ALA A 1 331 ? -45.462 -10.224 -30.576 1.00 56.48 331 ALA A N 1
ATOM 2191 C CA . ALA A 1 331 ? -44.474 -11.286 -30.438 1.00 50.88 331 ALA A CA 1
ATOM 2192 C C . ALA A 1 331 ? -43.097 -10.735 -30.046 1.00 46.69 331 ALA A C 1
ATOM 2193 O O . ALA A 1 331 ? -42.815 -9.552 -30.197 1.00 38.68 331 ALA A O 1
ATOM 2195 N N . LYS A 1 332 ? -42.257 -11.631 -29.516 1.00 41.26 332 LYS A N 1
ATOM 2196 C CA . LYS A 1 332 ? -40.833 -11.424 -29.320 1.00 39.10 332 LYS A CA 1
ATOM 2197 C C . LYS A 1 332 ? -40.115 -12.328 -30.319 1.00 36.35 332 LYS A C 1
ATOM 2198 O O . LYS A 1 332 ? -40.314 -13.537 -30.288 1.00 43.18 332 LYS A O 1
ATOM 2204 N N . GLU A 1 333 ? -39.264 -11.755 -31.176 1.00 31.51 333 GLU A N 1
ATOM 2205 C CA . GLU A 1 333 ? -38.715 -12.495 -32.301 1.00 30.35 333 GLU A CA 1
ATOM 2206 C C . GLU A 1 333 ? -37.187 -12.436 -32.307 1.00 27.64 333 GLU A C 1
ATOM 2207 O O . GLU A 1 333 ? -36.614 -11.342 -32.303 1.00 29.33 333 GLU A O 1
ATOM 2213 N N . ARG A 1 334 ? -36.534 -13.603 -32.384 1.00 22.03 334 ARG A N 1
ATOM 2214 C CA . ARG A 1 334 ? -35.122 -13.623 -32.742 1.00 21.86 334 ARG A CA 1
ATOM 2215 C C . ARG A 1 334 ? -34.990 -13.797 -34.256 1.00 19.73 334 ARG A C 1
ATOM 2216 O O . ARG A 1 334 ? -35.055 -14.914 -34.744 1.00 21.11 334 ARG A O 1
ATOM 2224 N N . ARG A 1 335 ? -34.777 -12.713 -35.000 1.00 17.98 335 ARG A N 1
ATOM 2225 C CA . ARG A 1 335 ? -34.632 -12.822 -36.454 1.00 19.80 335 ARG A CA 1
ATOM 2226 C C . ARG A 1 335 ? -33.188 -13.128 -36.847 1.00 20.91 335 ARG A C 1
ATOM 2227 O O . ARG A 1 335 ? -32.295 -12.297 -36.684 1.00 23.10 335 ARG A O 1
ATOM 2235 N N . SER A 1 336 ? -32.985 -14.316 -37.414 1.00 21.24 336 SER A N 1
ATOM 2236 C CA . SER A 1 336 ? -31.651 -14.819 -37.672 1.00 20.94 336 SER A CA 1
ATOM 2237 C C . SER A 1 336 ? -30.973 -14.010 -38.778 1.00 18.30 336 SER A C 1
ATOM 2238 O O . SER A 1 336 ? -31.614 -13.417 -39.634 1.00 15.81 336 SER A O 1
ATOM 2241 N N . LEU A 1 337 ? -29.644 -13.993 -38.721 1.00 17.83 337 LEU A N 1
ATOM 2242 C CA . LEU A 1 337 ? -28.833 -13.420 -39.779 1.00 18.63 337 LEU A CA 1
ATOM 2243 C C . LEU A 1 337 ? -28.020 -14.559 -40.386 1.00 21.42 337 LEU A C 1
ATOM 2244 O O . LEU A 1 337 ? -27.820 -15.585 -39.737 1.00 19.40 337 LEU A O 1
ATOM 2249 N N . GLN A 1 338 ? -27.582 -14.374 -41.642 1.00 27.50 338 GLN A N 1
ATOM 2250 C CA . GLN A 1 338 ? -26.582 -15.262 -42.215 1.00 31.55 338 GLN A CA 1
ATOM 2251 C C . GLN A 1 338 ? -25.200 -14.909 -41.652 1.00 28.92 338 GLN A C 1
ATOM 2252 O O . GLN A 1 338 ? -24.899 -13.739 -41.425 1.00 27.52 338 GLN A O 1
ATOM 2258 N N . ARG A 1 339 ? -24.399 -15.950 -41.371 1.00 26.92 339 ARG A N 1
ATOM 2259 C CA . ARG A 1 339 ? -22.995 -15.827 -41.028 1.00 26.23 339 ARG A CA 1
ATOM 2260 C C . ARG A 1 339 ? -22.275 -15.226 -42.222 1.00 24.92 339 ARG A C 1
ATOM 2261 O O . ARG A 1 339 ? -22.434 -15.711 -43.331 1.00 25.10 339 ARG A O 1
ATOM 2269 N N . PRO A 1 340 ? -21.492 -14.134 -42.046 1.00 27.36 340 PRO A N 1
ATOM 2270 C CA . PRO A 1 340 ? -20.756 -13.544 -43.178 1.00 24.83 340 PRO A CA 1
ATOM 2271 C C . PRO A 1 340 ? -19.723 -14.518 -43.725 1.00 25.14 340 PRO A C 1
ATOM 2272 O O . PRO A 1 340 ? -19.095 -15.240 -42.963 1.00 26.21 340 PRO A O 1
ATOM 2276 N N . VAL A 1 341 ? -19.539 -14.553 -45.043 1.00 30.42 341 VAL A N 1
ATOM 2277 C CA . VAL A 1 341 ? -18.451 -15.389 -45.544 1.00 31.78 341 VAL A CA 1
ATOM 2278 C C . VAL A 1 341 ? -17.157 -14.591 -45.522 1.00 26.41 341 VAL A C 1
ATOM 2279 O O . VAL A 1 341 ? -16.110 -15.092 -45.129 1.00 26.56 341 VAL A O 1
ATOM 2283 N N . VAL A 1 342 ? -17.262 -13.334 -45.932 1.00 23.69 342 VAL A N 1
ATOM 2284 C CA . VAL A 1 342 ? -16.141 -12.421 -45.852 1.00 20.91 342 VAL A CA 1
ATOM 2285 C C . VAL A 1 342 ? -16.424 -11.403 -44.740 1.00 19.76 342 VAL A C 1
ATOM 2286 O O . VAL A 1 342 ? -17.439 -10.699 -44.766 1.00 18.54 342 VAL A O 1
ATOM 2290 N N . PRO A 1 343 ? -15.497 -11.246 -43.762 1.00 17.20 343 PRO A N 1
ATOM 2291 C CA . PRO A 1 343 ? -15.677 -10.239 -42.715 1.00 15.64 343 PRO A CA 1
ATOM 2292 C C . PRO A 1 343 ? -15.705 -8.839 -43.342 1.00 14.52 343 PRO A C 1
ATOM 2293 O O . PRO A 1 343 ? -14.927 -8.545 -44.242 1.00 12.92 343 PRO A O 1
ATOM 2297 N N . ARG A 1 344 ? -16.631 -7.983 -42.885 1.00 14.16 344 ARG A N 1
ATOM 2298 C CA . ARG A 1 344 ? -16.675 -6.578 -43.264 1.00 13.15 344 ARG A CA 1
ATOM 2299 C C . ARG A 1 344 ? -16.939 -6.417 -44.762 1.00 12.60 344 ARG A C 1
ATOM 2300 O O . ARG A 1 344 ? -16.577 -5.396 -45.360 1.00 12.92 344 ARG A O 1
ATOM 2308 N N . PHE A 1 345 ? -17.586 -7.420 -45.360 1.00 11.60 345 PHE A N 1
ATOM 2309 C CA . PHE A 1 345 ? -17.998 -7.369 -46.753 1.00 10.68 345 PHE A CA 1
ATOM 2310 C C . PHE A 1 345 ? -18.869 -6.157 -47.055 1.00 10.41 345 PHE A C 1
ATOM 2311 O O . PHE A 1 345 ? -18.920 -5.743 -48.220 1.00 10.86 345 PHE A O 1
ATOM 2319 N N . GLU A 1 346 ? -19.569 -5.621 -46.038 1.00 9.89 346 GLU A N 1
ATOM 2320 C CA . GLU A 1 346 ? -20.443 -4.472 -46.260 1.00 10.01 346 GLU A CA 1
ATOM 2321 C C . GLU A 1 346 ? -19.625 -3.279 -46.753 1.00 9.68 346 GLU A C 1
ATOM 2322 O O . GLU A 1 346 ? -20.100 -2.434 -47.499 1.00 9.45 346 GLU A O 1
ATOM 2328 N N . VAL A 1 347 ? -18.374 -3.205 -46.313 1.00 10.11 347 VAL A N 1
ATOM 2329 C CA . VAL A 1 347 ? -17.506 -2.110 -46.701 1.00 10.53 347 VAL A CA 1
ATOM 2330 C C . VAL A 1 347 ? -17.224 -2.231 -48.196 1.00 11.08 347 VAL A C 1
ATOM 2331 O O . VAL A 1 347 ? -17.280 -1.239 -48.918 1.00 11.45 347 VAL A O 1
ATOM 2335 N N . ILE A 1 348 ? -16.930 -3.457 -48.663 1.00 10.82 348 ILE A N 1
ATOM 2336 C CA . ILE A 1 348 ? -16.597 -3.692 -50.068 1.00 9.59 348 ILE A CA 1
ATOM 2337 C C . ILE A 1 348 ? -17.858 -3.503 -50.922 1.00 10.14 348 ILE A C 1
ATOM 2338 O O . ILE A 1 348 ? -17.781 -3.049 -52.061 1.00 9.53 348 ILE A O 1
ATOM 2343 N N . ASP A 1 349 ? -19.040 -3.821 -50.365 1.00 10.53 349 ASP A N 1
ATOM 2344 C CA . ASP A 1 349 ? -20.292 -3.551 -51.054 1.00 10.81 349 ASP A CA 1
ATOM 2345 C C . ASP A 1 349 ? -20.412 -2.075 -51.392 1.00 12.06 349 ASP A C 1
ATOM 2346 O O . ASP A 1 349 ? -20.720 -1.747 -52.538 1.00 13.09 349 ASP A O 1
ATOM 2351 N N . GLU A 1 350 ? -20.160 -1.191 -50.412 1.00 12.18 350 GLU A N 1
ATOM 2352 C CA . GLU A 1 350 ? -20.290 0.229 -50.705 1.00 13.49 350 GLU A CA 1
ATOM 2353 C C . GLU A 1 350 ? -19.293 0.621 -51.805 1.00 13.32 350 GLU A C 1
ATOM 2354 O O . GLU A 1 350 ? -19.611 1.362 -52.726 1.00 12.52 350 GLU A O 1
ATOM 2360 N N . LEU A 1 351 ? -18.072 0.104 -51.691 1.00 13.20 351 LEU A N 1
ATOM 2361 C CA . LEU A 1 351 ? -17.004 0.566 -52.562 1.00 13.83 351 LEU A CA 1
ATOM 2362 C C . LEU A 1 351 ? -17.275 0.044 -53.968 1.00 13.21 351 LEU A C 1
ATOM 2363 O O . LEU A 1 351 ? -17.254 0.823 -54.918 1.00 12.90 351 LEU A O 1
ATOM 2368 N N . TYR A 1 352 ? -17.630 -1.244 -54.048 1.00 13.43 352 TYR A N 1
ATOM 2369 C CA . TYR A 1 352 ? -17.791 -1.956 -55.302 1.00 14.06 352 TYR A CA 1
ATOM 2370 C C . TYR A 1 352 ? -18.952 -1.360 -56.082 1.00 13.86 352 TYR A C 1
ATOM 2371 O O . TYR A 1 352 ? -18.773 -0.988 -57.250 1.00 14.54 352 TYR A O 1
ATOM 2380 N N . HIS A 1 353 ? -20.087 -1.195 -55.385 1.00 12.70 353 HIS A N 1
ATOM 2381 C CA . HIS A 1 353 ? -21.278 -0.581 -55.937 1.00 12.98 353 HIS A CA 1
ATOM 2382 C C . HIS A 1 353 ? -21.041 0.880 -56.304 1.00 13.04 353 HIS A C 1
ATOM 2383 O O . HIS A 1 353 ? -21.634 1.328 -57.275 1.00 13.74 353 HIS A O 1
ATOM 2390 N N . ALA A 1 354 ? -20.212 1.627 -55.555 1.00 12.81 354 ALA A N 1
ATOM 2391 C CA . ALA A 1 354 ? -19.964 3.021 -55.900 1.00 14.02 354 ALA A CA 1
ATOM 2392 C C . ALA A 1 354 ? -19.165 3.097 -57.195 1.00 15.04 354 ALA A C 1
ATOM 2393 O O . ALA A 1 354 ? -19.453 3.899 -58.062 1.00 15.42 354 ALA A O 1
ATOM 2395 N N . VAL A 1 355 ? -18.128 2.273 -57.318 1.00 17.29 355 VAL A N 1
ATOM 2396 C CA . VAL A 1 355 ? -17.169 2.450 -58.405 1.00 17.80 355 VAL A CA 1
ATOM 2397 C C . VAL A 1 355 ? -17.714 1.785 -59.678 1.00 17.67 355 VAL A C 1
ATOM 2398 O O . VAL A 1 355 ? -17.643 2.391 -60.730 1.00 17.68 355 VAL A O 1
ATOM 2402 N N . VAL A 1 356 ? -18.286 0.578 -59.549 1.00 15.20 356 VAL A N 1
ATOM 2403 C CA . VAL A 1 356 ? -18.679 -0.250 -60.672 1.00 14.65 356 VAL A CA 1
ATOM 2404 C C . VAL A 1 356 ? -20.108 0.086 -61.149 1.00 15.80 356 VAL A C 1
ATOM 2405 O O . VAL A 1 356 ? -20.392 0.053 -62.356 1.00 13.67 356 VAL A O 1
ATOM 2409 N N . ASN A 1 357 ? -21.023 0.396 -60.206 1.00 16.03 357 ASN A N 1
ATOM 2410 C CA . ASN A 1 357 ? -22.446 0.593 -60.486 1.00 14.36 357 ASN A CA 1
ATOM 2411 C C . ASN A 1 357 ? -22.886 2.038 -60.240 1.00 14.31 357 ASN A C 1
ATOM 2412 O O . ASN A 1 357 ? -24.026 2.382 -60.523 1.00 15.89 357 ASN A O 1
ATOM 2417 N N . GLU A 1 358 ? -22.003 2.891 -59.732 1.00 15.77 358 GLU A N 1
ATOM 2418 C CA . GLU A 1 358 ? -22.262 4.314 -59.466 1.00 18.53 358 GLU A CA 1
ATOM 2419 C C . GLU A 1 358 ? -23.330 4.543 -58.405 1.00 17.65 358 GLU A C 1
ATOM 2420 O O . GLU A 1 358 ? -23.943 5.605 -58.396 1.00 17.33 358 GLU A O 1
ATOM 2426 N N . ILE A 1 359 ? -23.572 3.560 -57.528 1.00 17.92 359 ILE A N 1
ATOM 2427 C CA . ILE A 1 359 ? -24.571 3.746 -56.484 1.00 18.90 359 ILE A CA 1
ATOM 2428 C C . ILE A 1 359 ? -23.972 4.602 -55.371 1.00 20.22 359 ILE A C 1
ATOM 2429 O O . ILE A 1 359 ? -22.970 4.247 -54.784 1.00 21.58 359 ILE A O 1
ATOM 2434 N N . LYS A 1 360 ? -24.563 5.764 -55.112 1.00 23.08 360 LYS A N 1
ATOM 2435 C CA . LYS A 1 360 ? -24.062 6.630 -54.045 1.00 23.98 360 LYS A CA 1
ATOM 2436 C C . LYS A 1 360 ? -24.008 5.808 -52.756 1.00 19.19 360 LYS A C 1
ATOM 2437 O O . LYS A 1 360 ? -24.963 5.116 -52.419 1.00 19.33 360 LYS A O 1
ATOM 2443 N N . PRO A 1 361 ? -22.847 5.770 -52.078 1.00 16.02 361 PRO A N 1
ATOM 2444 C CA . PRO A 1 361 ? -22.681 5.035 -50.828 1.00 14.87 361 PRO A CA 1
ATOM 2445 C C . PRO A 1 361 ? -23.155 5.784 -49.588 1.00 13.03 361 PRO A C 1
ATOM 2446 O O . PRO A 1 361 ? -23.015 6.989 -49.489 1.00 14.32 361 PRO A O 1
ATOM 2450 N N . LEU A 1 362 ? -23.700 5.058 -48.626 1.00 12.30 362 LEU A N 1
ATOM 2451 C CA . LEU A 1 362 ? -24.241 5.677 -47.431 1.00 11.86 362 LEU A CA 1
ATOM 2452 C C . LEU A 1 362 ? -23.095 6.334 -46.669 1.00 11.99 362 LEU A C 1
ATOM 2453 O O . LEU A 1 362 ? -23.195 7.500 -46.252 1.00 11.44 362 LEU A O 1
ATOM 2458 N N . HIS A 1 363 ? -22.014 5.561 -46.471 1.00 11.95 363 HIS A N 1
ATOM 2459 C CA . HIS A 1 363 ? -20.882 6.075 -45.710 1.00 12.33 363 HIS A CA 1
ATOM 2460 C C . HIS A 1 363 ? -19.973 6.957 -46.579 1.00 12.55 363 HIS A C 1
ATOM 2461 O O . HIS A 1 363 ? -18.804 6.639 -46.788 1.00 12.06 363 HIS A O 1
ATOM 2468 N N . ASP A 1 364 ? -20.505 8.074 -47.072 1.00 13.18 364 ASP A N 1
ATOM 2469 C CA . ASP A 1 364 ? -19.654 8.959 -47.849 1.00 14.79 364 ASP A CA 1
ATOM 2470 C C . ASP A 1 364 ? -18.891 9.925 -46.938 1.00 12.91 364 ASP A C 1
ATOM 2471 O O . ASP A 1 364 ? -19.025 9.880 -45.723 1.00 10.73 364 ASP A O 1
ATOM 2476 N N . GLY A 1 365 ? -18.120 10.807 -47.589 1.00 12.94 365 GLY A N 1
ATOM 2477 C CA . GLY A 1 365 ? -17.389 11.891 -46.959 1.00 13.90 365 GLY A CA 1
ATOM 2478 C C . GLY A 1 365 ? -18.262 12.831 -46.120 1.00 14.55 365 GLY A C 1
ATOM 2479 O O . GLY A 1 365 ? -17.859 13.222 -45.023 1.00 15.17 365 GLY A O 1
ATOM 2480 N N . VAL A 1 366 ? -19.436 13.201 -46.654 1.00 14.13 366 VAL A N 1
ATOM 2481 C CA . VAL A 1 366 ? -20.408 14.059 -45.994 1.00 13.26 366 VAL A CA 1
ATOM 2482 C C . VAL A 1 366 ? -20.882 13.402 -44.694 1.00 13.49 366 VAL A C 1
ATOM 2483 O O . VAL A 1 366 ? -20.904 14.051 -43.652 1.00 13.56 366 VAL A O 1
ATOM 2487 N N . TRP A 1 367 ? -21.193 12.102 -44.772 1.00 12.16 367 TRP A N 1
ATOM 2488 C CA . TRP A 1 367 ? -21.682 11.303 -43.674 1.00 12.24 367 TRP A CA 1
ATOM 2489 C C . TRP A 1 367 ? -20.630 11.230 -42.564 1.00 13.36 367 TRP A C 1
ATOM 2490 O O . TRP A 1 367 ? -20.927 11.461 -41.373 1.00 13.99 367 TRP A O 1
ATOM 2501 N N . ALA A 1 368 ? -19.411 10.864 -42.960 1.00 13.21 368 ALA A N 1
ATOM 2502 C CA . ALA A 1 368 ? -18.313 10.692 -42.023 1.00 14.36 368 ALA A CA 1
ATOM 2503 C C . ALA A 1 368 ? -18.002 12.018 -41.330 1.00 14.13 368 ALA A C 1
ATOM 2504 O O . ALA A 1 368 ? -17.828 12.047 -40.109 1.00 14.71 368 ALA A O 1
ATOM 2506 N N . ARG A 1 369 ? -17.977 13.110 -42.108 1.00 14.41 369 ARG A N 1
ATOM 2507 C CA . ARG A 1 369 ? -17.763 14.440 -41.549 1.00 16.77 369 ARG A CA 1
ATOM 2508 C C . ARG A 1 369 ? -18.806 14.751 -40.461 1.00 17.49 369 ARG A C 1
ATOM 2509 O O . ARG A 1 369 ? -18.470 15.303 -39.418 1.00 19.42 369 ARG A O 1
ATOM 2517 N N . ALA A 1 370 ? -20.069 14.394 -40.713 1.00 15.27 370 ALA A N 1
ATOM 2518 C CA . ALA A 1 370 ? -21.142 14.596 -39.762 1.00 15.23 370 ALA A CA 1
ATOM 2519 C C . ALA A 1 370 ? -20.887 13.888 -38.422 1.00 15.61 370 ALA A C 1
ATOM 2520 O O . ALA A 1 370 ? -21.213 14.466 -37.383 1.00 16.00 370 ALA A O 1
ATOM 2522 N N . THR A 1 371 ? -20.351 12.635 -38.432 1.00 14.29 371 THR A N 1
ATOM 2523 C CA . THR A 1 371 ? -19.968 11.932 -37.209 1.00 11.42 371 THR A CA 1
ATOM 2524 C C . THR A 1 371 ? -18.772 12.622 -36.549 1.00 11.65 371 THR A C 1
ATOM 2525 O O . THR A 1 371 ? -18.694 12.726 -35.323 1.00 10.98 371 THR A O 1
ATOM 2529 N N . LEU A 1 372 ? -17.801 13.061 -37.357 1.00 12.23 372 LEU A N 1
ATOM 2530 C CA . LEU A 1 372 ? -16.700 13.813 -36.769 1.00 14.11 372 LEU A CA 1
ATOM 2531 C C . LEU A 1 372 ? -17.246 15.028 -36.028 1.00 14.59 372 LEU A C 1
ATOM 2532 O O . LEU A 1 372 ? -16.794 15.310 -34.915 1.00 15.20 372 LEU A O 1
ATOM 2537 N N . GLU A 1 373 ? -18.206 15.732 -36.650 1.00 13.93 373 GLU A N 1
ATOM 2538 C CA . GLU A 1 373 ? -18.722 16.949 -36.051 1.00 15.20 373 GLU A CA 1
ATOM 2539 C C . GLU A 1 373 ? -19.383 16.622 -34.706 1.00 14.37 373 GLU A C 1
ATOM 2540 O O . GLU A 1 373 ? -19.248 17.375 -33.752 1.00 14.22 373 GLU A O 1
ATOM 2546 N N . VAL A 1 374 ? -20.036 15.465 -34.610 1.00 13.23 374 VAL A N 1
ATOM 2547 C CA . VAL A 1 374 ? -20.647 15.083 -33.348 1.00 13.01 374 VAL A CA 1
ATOM 2548 C C . VAL A 1 374 ? -19.546 14.771 -32.333 1.00 13.62 374 VAL A C 1
ATOM 2549 O O . VAL A 1 374 ? -19.643 15.122 -31.154 1.00 13.72 374 VAL A O 1
ATOM 2553 N N . CYS A 1 375 ? -18.490 14.116 -32.812 1.00 13.99 375 CYS A N 1
ATOM 2554 C CA . CYS A 1 375 ? -17.389 13.747 -31.951 1.00 15.06 375 CYS A CA 1
ATOM 2555 C C . CYS A 1 375 ? -16.711 15.004 -31.422 1.00 15.72 375 CYS A C 1
ATOM 2556 O O . CYS A 1 375 ? -16.373 15.052 -30.248 1.00 17.31 375 CYS A O 1
ATOM 2559 N N . LEU A 1 376 ? -16.487 16.005 -32.283 1.00 15.85 376 LEU A N 1
ATOM 2560 C CA . LEU A 1 376 ? -15.896 17.241 -31.797 1.00 16.42 376 LEU A CA 1
ATOM 2561 C C . LEU A 1 376 ? -16.810 17.803 -30.715 1.00 16.07 376 LEU A C 1
ATOM 2562 O O . LEU A 1 376 ? -16.322 18.275 -29.693 1.00 16.55 376 LEU A O 1
ATOM 2567 N N . ALA A 1 377 ? -18.123 17.722 -30.950 1.00 15.10 377 ALA A N 1
ATOM 2568 C CA . ALA A 1 377 ? -19.113 18.305 -30.061 1.00 15.18 377 ALA A CA 1
ATOM 2569 C C . ALA A 1 377 ? -19.107 17.603 -28.698 1.00 15.90 377 ALA A C 1
ATOM 2570 O O . ALA A 1 377 ? -19.225 18.275 -27.677 1.00 15.24 377 ALA A O 1
ATOM 2572 N N . LEU A 1 378 ? -18.943 16.261 -28.679 1.00 16.90 378 LEU A N 1
ATOM 2573 C CA . LEU A 1 378 ? -18.787 15.526 -27.430 1.00 17.82 378 LEU A CA 1
ATOM 2574 C C . LEU A 1 378 ? -17.639 16.083 -26.589 1.00 16.41 378 LEU A C 1
ATOM 2575 O O . LEU A 1 378 ? -17.852 16.442 -25.435 1.00 14.48 378 LEU A O 1
ATOM 2580 N N . LEU A 1 379 ? -16.439 16.125 -27.188 1.00 16.06 379 LEU A N 1
ATOM 2581 C CA . LEU A 1 379 ? -15.225 16.646 -26.556 1.00 15.93 379 LEU A CA 1
ATOM 2582 C C . LEU A 1 379 ? -15.393 18.093 -26.090 1.00 15.42 379 LEU A C 1
ATOM 2583 O O . LEU A 1 379 ? -14.952 18.421 -24.994 1.00 14.46 379 LEU A O 1
ATOM 2588 N N . ASP A 1 380 ? -16.007 18.948 -26.917 1.00 15.30 380 ASP A N 1
ATOM 2589 C CA . ASP A 1 380 ? -16.268 20.318 -26.528 1.00 16.21 380 ASP A CA 1
ATOM 2590 C C . ASP A 1 380 ? -17.211 20.356 -25.334 1.00 16.57 380 ASP A C 1
ATOM 2591 O O . ASP A 1 380 ? -16.928 21.087 -24.373 1.00 17.60 380 ASP A O 1
ATOM 2596 N N . SER A 1 381 ? -18.290 19.549 -25.389 1.00 14.82 381 SER A N 1
ATOM 2597 C CA . SER A 1 381 ? -19.237 19.459 -24.283 1.00 14.04 381 SER A CA 1
ATOM 2598 C C . SER A 1 381 ? -18.581 18.993 -22.985 1.00 13.52 381 SER A C 1
ATOM 2599 O O . SER A 1 381 ? -18.748 19.671 -21.991 1.00 13.94 381 SER A O 1
ATOM 2602 N N . ALA A 1 382 ? -17.858 17.860 -22.994 1.00 12.20 382 ALA A N 1
ATOM 2603 C CA . ALA A 1 382 ? -17.185 17.355 -21.807 1.00 13.17 382 ALA A CA 1
ATOM 2604 C C . ALA A 1 382 ? -16.168 18.373 -21.300 1.00 15.21 382 ALA A C 1
ATOM 2605 O O . ALA A 1 382 ? -16.032 18.560 -20.093 1.00 16.94 382 ALA A O 1
ATOM 2607 N N . GLY A 1 383 ? -15.399 18.963 -22.232 1.00 17.17 383 GLY A N 1
ATOM 2608 C CA . GLY A 1 383 ? -14.308 19.867 -21.922 1.00 16.25 383 GLY A CA 1
ATOM 2609 C C . GLY A 1 383 ? -14.853 21.135 -21.272 1.00 18.10 383 GLY A C 1
ATOM 2610 O O . GLY A 1 383 ? -14.257 21.653 -20.344 1.00 21.84 383 GLY A O 1
ATOM 2611 N N . SER A 1 384 ? -15.976 21.638 -21.777 1.00 17.59 384 SER A N 1
ATOM 2612 C CA . SER A 1 384 ? -16.627 22.804 -21.211 1.00 19.33 384 SER A CA 1
ATOM 2613 C C . SER A 1 384 ? -17.770 22.266 -20.362 1.00 23.52 384 SER A C 1
ATOM 2614 O O . SER A 1 384 ? -18.024 21.062 -20.343 1.00 33.93 384 SER A O 1
ATOM 2617 N N . GLY A 1 385 ? -18.499 23.078 -19.628 1.00 22.86 385 GLY A N 1
ATOM 2618 C CA . GLY A 1 385 ? -19.480 22.325 -18.841 1.00 21.81 385 GLY A CA 1
ATOM 2619 C C . GLY A 1 385 ? -20.874 22.339 -19.467 1.00 20.12 385 GLY A C 1
ATOM 2620 O O . GLY A 1 385 ? -21.848 22.500 -18.742 1.00 19.13 385 GLY A O 1
ATOM 2621 N N . LYS A 1 386 ? -20.964 22.313 -20.803 1.00 20.49 386 LYS A N 1
ATOM 2622 C CA . LYS A 1 386 ? -22.229 22.704 -21.403 1.00 21.38 386 LYS A CA 1
ATOM 2623 C C . LYS A 1 386 ? -22.579 21.966 -22.698 1.00 20.79 386 LYS A C 1
ATOM 2624 O O . LYS A 1 386 ? -21.747 21.315 -23.330 1.00 19.49 386 LYS A O 1
ATOM 2630 N N . ASP A 1 387 ? -23.860 22.104 -23.068 1.00 20.09 387 ASP A N 1
ATOM 2631 C CA . ASP A 1 387 ? -24.416 21.639 -24.324 1.00 18.05 387 ASP A CA 1
ATOM 2632 C C . ASP A 1 387 ? -23.599 22.176 -25.487 1.00 17.74 387 ASP A C 1
ATOM 2633 O O . ASP A 1 387 ? -23.069 23.263 -25.400 1.00 20.00 387 ASP A O 1
ATOM 2638 N N . VAL A 1 388 ? -23.498 21.397 -26.564 1.00 17.95 388 VAL A N 1
ATOM 2639 C CA . VAL A 1 388 ? -23.120 21.916 -27.866 1.00 18.30 388 VAL A CA 1
ATOM 2640 C C . VAL A 1 388 ? -24.310 21.723 -28.798 1.00 20.96 388 VAL A C 1
ATOM 2641 O O . VAL A 1 388 ? -24.900 20.632 -28.853 1.00 21.72 388 VAL A O 1
ATOM 2645 N N . GLU A 1 389 ? -24.664 22.801 -29.508 1.00 22.86 389 GLU A N 1
ATOM 2646 C CA . GLU A 1 389 ? -25.744 22.732 -30.472 1.00 26.00 389 GLU A CA 1
ATOM 2647 C C . GLU A 1 389 ? -25.130 22.458 -31.838 1.00 24.28 389 GLU A C 1
ATOM 2648 O O . GLU A 1 389 ? -24.108 23.038 -32.192 1.00 24.44 389 GLU A O 1
ATOM 2654 N N . LEU A 1 390 ? -25.739 21.547 -32.596 1.00 23.61 390 LEU A N 1
ATOM 2655 C CA . LEU A 1 390 ? -25.232 21.243 -33.923 1.00 28.53 390 LEU A CA 1
ATOM 2656 C C . LEU A 1 390 ? -26.051 21.943 -35.005 1.00 33.12 390 LEU A C 1
ATOM 2657 O O . LEU A 1 390 ? -27.280 21.949 -34.940 1.00 33.70 390 LEU A O 1
ATOM 2662 N N . PRO A 1 391 ? -25.377 22.523 -36.035 1.00 38.30 391 PRO A N 1
ATOM 2663 C CA . PRO A 1 391 ? -26.066 23.166 -37.165 1.00 37.07 391 PRO A CA 1
ATOM 2664 C C . PRO A 1 391 ? -27.124 22.251 -37.810 1.00 33.56 391 PRO A C 1
ATOM 2665 O O . PRO A 1 391 ? -28.198 22.760 -38.154 1.00 33.64 391 PRO A O 1
ATOM 2669 N N . GLY B 1 4 ? -40.805 -3.931 21.552 1.00 33.93 4 GLY B N 1
ATOM 2670 C CA . GLY B 1 4 ? -39.619 -4.524 22.218 1.00 39.99 4 GLY B CA 1
ATOM 2671 C C . GLY B 1 4 ? -38.896 -5.419 21.227 1.00 43.00 4 GLY B C 1
ATOM 2672 O O . GLY B 1 4 ? -38.515 -4.943 20.166 1.00 43.92 4 GLY B O 1
ATOM 2673 N N . HIS B 1 5 ? -38.785 -6.706 21.585 1.00 43.28 5 HIS B N 1
ATOM 2674 C CA . HIS B 1 5 ? -38.251 -7.780 20.769 1.00 40.79 5 HIS B CA 1
ATOM 2675 C C . HIS B 1 5 ? -39.122 -7.970 19.522 1.00 41.11 5 HIS B C 1
ATOM 2676 O O . HIS B 1 5 ? -38.601 -8.104 18.415 1.00 46.85 5 HIS B O 1
ATOM 2683 N N . GLN B 1 6 ? -40.452 -7.995 19.692 1.00 35.31 6 GLN B N 1
ATOM 2684 C CA . GLN B 1 6 ? -41.351 -7.979 18.545 1.00 29.98 6 GLN B CA 1
ATOM 2685 C C . GLN B 1 6 ? -41.898 -6.566 18.366 1.00 26.88 6 GLN B C 1
ATOM 2686 O O . GLN B 1 6 ? -42.681 -6.064 19.175 1.00 29.71 6 GLN B O 1
ATOM 2692 N N . LEU B 1 7 ? -41.428 -5.903 17.321 1.00 23.75 7 LEU B N 1
ATOM 2693 C CA . LEU B 1 7 ? -41.848 -4.540 17.043 1.00 21.57 7 LEU B CA 1
ATOM 2694 C C . LEU B 1 7 ? -43.359 -4.544 16.765 1.00 18.80 7 LEU B C 1
ATOM 2695 O O . LEU B 1 7 ? -43.862 -5.357 15.999 1.00 18.76 7 LEU B O 1
ATOM 2700 N N . ARG B 1 8 ? -44.108 -3.691 17.452 1.00 16.32 8 ARG B N 1
ATOM 2701 C CA . ARG B 1 8 ? -45.557 -3.718 17.330 1.00 15.31 8 ARG B CA 1
ATOM 2702 C C . ARG B 1 8 ? -45.985 -2.648 16.338 1.00 13.68 8 ARG B C 1
ATOM 2703 O O . ARG B 1 8 ? -45.921 -1.451 16.648 1.00 14.66 8 ARG B O 1
ATOM 2711 N N . LEU B 1 9 ? -46.405 -3.106 15.153 1.00 11.69 9 LEU B N 1
ATOM 2712 C CA . LEU B 1 9 ? -46.509 -2.242 13.978 1.00 10.74 9 LEU B CA 1
ATOM 2713 C C . LEU B 1 9 ? -47.957 -1.984 13.641 1.00 10.31 9 LEU B C 1
ATOM 2714 O O . LEU B 1 9 ? -48.748 -2.916 13.563 1.00 11.07 9 LEU B O 1
ATOM 2719 N N . GLY B 1 10 ? -48.298 -0.710 13.476 1.00 10.27 10 GLY B N 1
ATOM 2720 C CA . GLY B 1 10 ? -49.603 -0.324 12.945 1.00 10.40 10 GLY B CA 1
ATOM 2721 C C . GLY B 1 10 ? -49.456 0.052 11.472 1.00 10.36 10 GLY B C 1
ATOM 2722 O O . GLY B 1 10 ? -48.411 0.559 11.089 1.00 10.32 10 GLY B O 1
ATOM 2723 N N . VAL B 1 11 ? -50.466 -0.237 10.654 1.00 11.00 11 VAL B N 1
ATOM 2724 C CA . VAL B 1 11 ? -50.402 0.108 9.244 1.00 12.38 11 VAL B CA 1
ATOM 2725 C C . VAL B 1 11 ? -51.486 1.124 8.900 1.00 13.39 11 VAL B C 1
ATOM 2726 O O . VAL B 1 11 ? -52.656 0.879 9.150 1.00 14.52 11 VAL B O 1
ATOM 2730 N N . ALA B 1 12 ? -51.083 2.245 8.311 1.00 14.67 12 ALA B N 1
ATOM 2731 C CA . ALA B 1 12 ? -51.987 3.269 7.802 1.00 16.35 12 ALA B CA 1
ATOM 2732 C C . ALA B 1 12 ? -52.005 3.178 6.275 1.00 18.65 12 ALA B C 1
ATOM 2733 O O . ALA B 1 12 ? -51.018 3.507 5.614 1.00 20.75 12 ALA B O 1
ATOM 2735 N N . GLY B 1 13 ? -53.111 2.683 5.721 1.00 19.64 13 GLY B N 1
ATOM 2736 C CA . GLY B 1 13 ? -53.235 2.547 4.285 1.00 20.24 13 GLY B CA 1
ATOM 2737 C C . GLY B 1 13 ? -52.932 1.130 3.829 1.00 22.05 13 GLY B C 1
ATOM 2738 O O . GLY B 1 13 ? -51.780 0.748 3.700 1.00 28.51 13 GLY B O 1
ATOM 2739 N N . LEU B 1 14 ? -53.985 0.356 3.623 1.00 20.53 14 LEU B N 1
ATOM 2740 C CA . LEU B 1 14 ? -53.839 -1.040 3.291 1.00 21.67 14 LEU B CA 1
ATOM 2741 C C . LEU B 1 14 ? -53.936 -1.204 1.777 1.00 23.60 14 LEU B C 1
ATOM 2742 O O . LEU B 1 14 ? -54.712 -2.011 1.292 1.00 26.35 14 LEU B O 1
ATOM 2747 N N . GLY B 1 15 ? -53.120 -0.466 1.021 1.00 25.93 15 GLY B N 1
ATOM 2748 C CA . GLY B 1 15 ? -53.235 -0.569 -0.431 1.00 27.41 15 GLY B CA 1
ATOM 2749 C C . GLY B 1 15 ? -52.262 -1.573 -1.049 1.00 32.25 15 GLY B C 1
ATOM 2750 O O . GLY B 1 15 ? -52.006 -2.635 -0.469 1.00 33.52 15 GLY B O 1
ATOM 2751 N N . ARG B 1 16 ? -51.722 -1.196 -2.225 1.00 29.44 16 ARG B N 1
ATOM 2752 C CA . ARG B 1 16 ? -50.900 -2.065 -3.052 1.00 28.52 16 ARG B CA 1
ATOM 2753 C C . ARG B 1 16 ? -49.496 -2.176 -2.447 1.00 23.18 16 ARG B C 1
ATOM 2754 O O . ARG B 1 16 ? -48.943 -3.267 -2.324 1.00 18.51 16 ARG B O 1
ATOM 2762 N N . ALA B 1 17 ? -48.958 -1.026 -2.018 1.00 19.07 17 ALA B N 1
ATOM 2763 C CA . ALA B 1 17 ? -47.697 -0.998 -1.307 1.00 17.01 17 ALA B CA 1
ATOM 2764 C C . ALA B 1 17 ? -47.784 -1.941 -0.114 1.00 17.58 17 ALA B C 1
ATOM 2765 O O . ALA B 1 17 ? -46.917 -2.794 0.062 1.00 17.72 17 ALA B O 1
ATOM 2767 N N . PHE B 1 18 ? -48.840 -1.792 0.705 1.00 18.79 18 PHE B N 1
ATOM 2768 C CA . PHE B 1 18 ? -48.988 -2.652 1.867 1.00 18.83 18 PHE B CA 1
ATOM 2769 C C . PHE B 1 18 ? -48.926 -4.112 1.423 1.00 20.36 18 PHE B C 1
ATOM 2770 O O . PHE B 1 18 ? -48.184 -4.899 2.027 1.00 18.73 18 PHE B O 1
ATOM 2778 N N . THR B 1 19 ? -49.675 -4.465 0.357 1.00 20.53 19 THR B N 1
ATOM 2779 C CA . THR B 1 19 ? -49.806 -5.882 0.031 1.00 20.82 19 THR B CA 1
ATOM 2780 C C . THR B 1 19 ? -48.482 -6.439 -0.478 1.00 19.16 19 THR B C 1
ATOM 2781 O O . THR B 1 19 ? -48.176 -7.591 -0.240 1.00 21.08 19 THR B O 1
ATOM 2785 N N . LEU B 1 20 ? -47.697 -5.591 -1.130 1.00 18.34 20 LEU B N 1
ATOM 2786 C CA . LEU B 1 20 ? -46.364 -5.951 -1.580 1.00 18.95 20 LEU B CA 1
ATOM 2787 C C . LEU B 1 20 ? -45.436 -6.182 -0.388 1.00 19.51 20 LEU B C 1
ATOM 2788 O O . LEU B 1 20 ? -44.540 -7.020 -0.450 1.00 18.71 20 LEU B O 1
ATOM 2793 N N . MET B 1 21 ? -45.668 -5.437 0.701 1.00 20.24 21 MET B N 1
ATOM 2794 C CA . MET B 1 21 ? -44.809 -5.475 1.876 1.00 20.25 21 MET B CA 1
ATOM 2795 C C . MET B 1 21 ? -45.221 -6.600 2.838 1.00 19.49 21 MET B C 1
ATOM 2796 O O . MET B 1 21 ? -44.469 -6.980 3.739 1.00 17.98 21 MET B O 1
ATOM 2801 N N . LEU B 1 22 ? -46.425 -7.150 2.617 1.00 20.39 22 LEU B N 1
ATOM 2802 C CA . LEU B 1 22 ? -47.063 -8.061 3.557 1.00 20.04 22 LEU B CA 1
ATOM 2803 C C . LEU B 1 22 ? -46.218 -9.314 3.815 1.00 19.71 22 LEU B C 1
ATOM 2804 O O . LEU B 1 22 ? -46.046 -9.684 4.976 1.00 18.63 22 LEU B O 1
ATOM 2809 N N . PRO B 1 23 ? -45.679 -10.026 2.792 1.00 17.50 23 PRO B N 1
ATOM 2810 C CA . PRO B 1 23 ? -44.990 -11.279 3.050 1.00 16.87 23 PRO B CA 1
ATOM 2811 C C . PRO B 1 23 ? -43.848 -10.976 4.004 1.00 18.84 23 PRO B C 1
ATOM 2812 O O . PRO B 1 23 ? -43.580 -11.786 4.898 1.00 1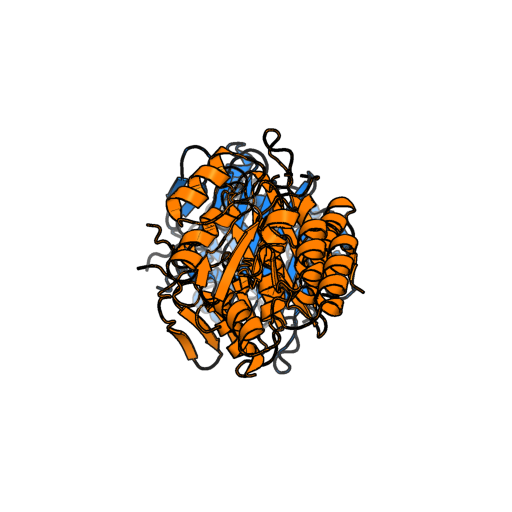8.65 23 PRO B O 1
ATOM 2816 N N . THR B 1 24 ? -43.265 -9.760 3.872 1.00 20.52 24 THR B N 1
ATOM 2817 C CA . THR B 1 24 ? -42.158 -9.303 4.716 1.00 17.98 24 THR B CA 1
ATOM 2818 C C . THR B 1 24 ? -42.626 -9.188 6.161 1.00 16.87 24 THR B C 1
ATOM 2819 O O . THR B 1 24 ? -41.991 -9.727 7.060 1.00 17.03 24 THR B O 1
ATOM 2823 N N . LEU B 1 25 ? -43.725 -8.459 6.365 1.00 15.68 25 LEU B N 1
ATOM 2824 C CA . LEU B 1 25 ? -44.272 -8.189 7.687 1.00 16.33 25 LEU B CA 1
ATOM 2825 C C . LEU B 1 25 ? -44.824 -9.472 8.305 1.00 17.28 25 LEU B C 1
ATOM 2826 O O . LEU B 1 25 ? -44.790 -9.637 9.522 1.00 17.28 25 LEU B O 1
ATOM 2831 N N . GLN B 1 26 ? -45.338 -10.379 7.462 1.00 20.55 26 GLN B N 1
ATOM 2832 C CA . GLN B 1 26 ? -45.812 -11.668 7.949 1.00 22.04 26 GLN B CA 1
ATOM 2833 C C . GLN B 1 26 ? -44.636 -12.521 8.402 1.00 21.58 26 GLN B C 1
ATOM 2834 O O . GLN B 1 26 ? -44.655 -13.022 9.519 1.00 21.15 26 GLN B O 1
ATOM 2840 N N . GLN B 1 27 ? -43.608 -12.634 7.552 1.00 21.62 27 GLN B N 1
ATOM 2841 C CA . GLN B 1 27 ? -42.592 -13.656 7.741 1.00 23.95 27 GLN B CA 1
ATOM 2842 C C . GLN B 1 27 ? -41.454 -13.210 8.660 1.00 24.05 27 GLN B C 1
ATOM 2843 O O . GLN B 1 27 ? -40.792 -14.061 9.246 1.00 29.88 27 GLN B O 1
ATOM 2849 N N . ASP B 1 28 ? -41.201 -11.900 8.777 1.00 21.98 28 ASP B N 1
ATOM 2850 C CA . ASP B 1 28 ? -40.132 -11.442 9.653 1.00 21.02 28 ASP B CA 1
ATOM 2851 C C . ASP B 1 28 ? -40.585 -11.605 11.104 1.00 19.57 28 ASP B C 1
ATOM 2852 O O . ASP B 1 28 ? -41.620 -11.079 11.511 1.00 19.82 28 ASP B O 1
ATOM 2857 N N . PRO B 1 29 ? -39.830 -12.341 11.946 1.00 18.78 29 PRO B N 1
ATOM 2858 C CA . PRO B 1 29 ? -40.281 -12.612 13.313 1.00 17.48 29 PRO B CA 1
ATOM 2859 C C . PRO B 1 29 ? -40.141 -11.415 14.256 1.00 17.80 29 PRO B C 1
ATOM 2860 O O . PRO B 1 29 ? -40.670 -11.438 15.369 1.00 18.17 29 PRO B O 1
ATOM 2864 N N . ARG B 1 30 ? -39.494 -10.337 13.787 1.00 17.25 30 ARG B N 1
ATOM 2865 C CA . ARG B 1 30 ? -39.356 -9.120 14.587 1.00 17.31 30 ARG B CA 1
ATOM 2866 C C . ARG B 1 30 ? -40.614 -8.234 14.512 1.00 19.80 30 ARG B C 1
ATOM 2867 O O . ARG B 1 30 ? -40.750 -7.253 15.263 1.00 19.99 30 ARG B O 1
ATOM 2875 N N . ILE B 1 31 ? -41.551 -8.581 13.619 1.00 18.34 31 ILE B N 1
ATOM 2876 C CA . ILE B 1 31 ? -42.686 -7.713 13.373 1.00 18.48 31 ILE B CA 1
ATOM 2877 C C . ILE B 1 31 ? -43.939 -8.417 13.875 1.00 18.64 31 ILE B C 1
ATOM 2878 O O . ILE B 1 31 ? -44.162 -9.568 13.546 1.00 19.29 31 ILE B O 1
ATOM 2883 N N . LYS B 1 32 ? -44.787 -7.693 14.609 1.00 19.17 32 LYS B N 1
ATOM 2884 C CA . LYS B 1 32 ? -46.162 -8.093 14.837 1.00 18.44 32 LYS B CA 1
ATOM 2885 C C . LYS B 1 32 ? -47.055 -6.939 14.390 1.00 16.89 32 LYS B C 1
ATOM 2886 O O . LYS B 1 32 ? -46.853 -5.822 14.871 1.00 14.67 32 LYS B O 1
ATOM 2892 N N . LEU B 1 33 ? -48.032 -7.233 13.497 1.00 14.95 33 LEU B N 1
ATOM 2893 C CA . LEU B 1 33 ? -49.040 -6.274 13.052 1.00 14.29 33 LEU B CA 1
ATOM 2894 C C . LEU B 1 33 ? -50.128 -6.174 14.109 1.00 15.25 33 LEU B C 1
ATOM 2895 O O . LEU B 1 33 ? -50.741 -7.193 14.432 1.00 15.74 33 LEU B O 1
ATOM 2900 N N . VAL B 1 34 ? -50.357 -4.955 14.655 1.00 14.30 34 VAL B N 1
ATOM 2901 C CA . VAL B 1 34 ? -51.185 -4.866 15.848 1.00 13.77 34 VAL B CA 1
ATOM 2902 C C . VAL B 1 34 ? -52.444 -4.046 15.600 1.00 14.08 34 VAL B C 1
ATOM 2903 O O . VAL B 1 34 ? -53.334 -4.041 16.451 1.00 16.05 34 VAL B O 1
ATOM 2907 N N . ALA B 1 35 ? -52.494 -3.350 14.461 1.00 13.08 35 ALA B N 1
ATOM 2908 C CA . ALA B 1 35 ? -53.558 -2.409 14.165 1.00 13.17 35 ALA B CA 1
ATOM 2909 C C . ALA B 1 35 ? -53.399 -1.858 12.743 1.00 13.82 35 ALA B C 1
ATOM 2910 O O . ALA B 1 35 ? -52.304 -1.876 12.176 1.00 15.93 35 ALA B O 1
ATOM 2912 N N . ALA B 1 36 ? -54.497 -1.347 12.175 1.00 12.67 36 ALA B N 1
ATOM 2913 C CA . ALA B 1 36 ? -54.456 -0.713 10.863 1.00 12.63 36 ALA B CA 1
ATOM 2914 C C . ALA B 1 36 ? -55.507 0.393 10.801 1.00 12.71 36 ALA B C 1
ATOM 2915 O O . ALA B 1 36 ? -56.506 0.353 11.510 1.00 14.01 36 ALA B O 1
ATOM 2917 N N . CYS B 1 37 ? -55.265 1.402 9.975 1.00 12.64 37 CYS B N 1
ATOM 2918 C CA . CYS B 1 37 ? -56.343 2.279 9.576 1.00 13.19 37 CYS B CA 1
ATOM 2919 C C . CYS B 1 37 ? -56.432 2.269 8.049 1.00 13.84 37 CYS B C 1
ATOM 2920 O O . CYS B 1 37 ? -55.441 2.025 7.360 1.00 12.85 37 CYS B O 1
ATOM 2923 N N . ASP B 1 38 ? -57.660 2.453 7.557 1.00 15.40 38 ASP B N 1
ATOM 2924 C CA . ASP B 1 38 ? -58.004 2.573 6.152 1.00 16.59 38 ASP B CA 1
ATOM 2925 C C . ASP B 1 38 ? -59.412 3.139 6.037 1.00 17.14 38 ASP B C 1
ATOM 2926 O O . ASP B 1 38 ? -60.336 2.643 6.683 1.00 17.17 38 ASP B O 1
ATOM 2931 N N . PRO B 1 39 ? -59.638 4.170 5.188 1.00 17.88 39 PRO B N 1
ATOM 2932 C CA . PRO B 1 39 ? -60.976 4.752 5.056 1.00 16.97 39 PRO B CA 1
ATOM 2933 C C . PRO B 1 39 ? -61.928 3.763 4.369 1.00 17.08 39 PRO B C 1
ATOM 2934 O O . PRO B 1 39 ? -63.130 3.970 4.344 1.00 17.73 39 PRO B O 1
ATOM 2938 N N . ARG B 1 40 ? -61.408 2.660 3.832 1.00 17.08 40 ARG B N 1
ATOM 2939 C CA . ARG B 1 40 ? -62.330 1.733 3.220 1.00 18.38 40 ARG B CA 1
ATOM 2940 C C . ARG B 1 40 ? -62.655 0.559 4.156 1.00 19.82 40 ARG B C 1
ATOM 2941 O O . ARG B 1 40 ? -61.786 -0.162 4.677 1.00 22.74 40 ARG B O 1
ATOM 2949 N N . GLY B 1 41 ? -63.963 0.414 4.387 1.00 19.16 41 GLY B N 1
ATOM 2950 C CA . GLY B 1 41 ? -64.551 -0.607 5.237 1.00 18.93 41 GLY B CA 1
ATOM 2951 C C . GLY B 1 41 ? -64.128 -2.031 4.877 1.00 18.69 41 GLY B C 1
ATOM 2952 O O . GLY B 1 41 ? -63.998 -2.887 5.741 1.00 19.36 41 GLY B O 1
ATOM 2953 N N . SER B 1 42 ? -63.955 -2.309 3.594 1.00 20.07 42 SER B N 1
ATOM 2954 C CA . SER B 1 42 ? -63.659 -3.677 3.167 1.00 22.18 42 SER B CA 1
ATOM 2955 C C . SER B 1 42 ? -62.190 -4.032 3.430 1.00 22.31 42 SER B C 1
ATOM 2956 O O . SER B 1 42 ? -61.891 -5.210 3.626 1.00 24.68 42 SER B O 1
ATOM 2959 N N . ALA B 1 43 ? -61.296 -3.022 3.424 1.00 20.69 43 ALA B N 1
ATOM 2960 C CA . ALA B 1 43 ? -59.898 -3.207 3.797 1.00 20.49 43 ALA B CA 1
ATOM 2961 C C . ALA B 1 43 ? -59.773 -3.377 5.313 1.00 18.77 43 ALA B C 1
ATOM 2962 O O . ALA B 1 43 ? -59.094 -4.294 5.772 1.00 17.46 43 ALA B O 1
ATOM 2964 N N . ARG B 1 44 ? -60.439 -2.494 6.073 1.00 17.90 44 ARG B N 1
ATOM 2965 C CA . ARG B 1 44 ? -60.453 -2.615 7.525 1.00 18.46 44 ARG B CA 1
ATOM 2966 C C . ARG B 1 44 ? -60.948 -3.998 7.943 1.00 18.35 44 ARG B C 1
ATOM 2967 O O . ARG B 1 44 ? -60.341 -4.644 8.797 1.00 19.67 44 ARG B O 1
ATOM 2975 N N . ALA B 1 45 ? -62.037 -4.454 7.314 1.00 17.37 45 ALA B N 1
ATOM 2976 C CA . ALA B 1 45 ? -62.672 -5.721 7.633 1.00 18.62 45 ALA B CA 1
ATOM 2977 C C . ALA B 1 45 ? -61.713 -6.880 7.341 1.00 20.01 45 ALA B C 1
ATOM 2978 O O . ALA B 1 45 ? -61.599 -7.825 8.119 1.00 21.32 45 ALA B O 1
ATOM 2980 N N . GLN B 1 46 ? -61.005 -6.786 6.212 1.00 21.49 46 GLN B N 1
ATOM 2981 C CA . GLN B 1 46 ? -60.043 -7.797 5.824 1.00 21.78 46 GLN B CA 1
ATOM 2982 C C . GLN B 1 46 ? -58.967 -7.939 6.905 1.00 21.74 46 GLN B C 1
ATOM 2983 O O . GLN B 1 46 ? -58.583 -9.059 7.274 1.00 20.58 46 GLN B O 1
ATOM 2989 N N . PHE B 1 47 ? -58.486 -6.785 7.411 1.00 20.02 47 PHE B N 1
ATOM 2990 C CA . PHE B 1 47 ? -57.345 -6.699 8.317 1.00 17.78 47 PHE B CA 1
ATOM 2991 C C . PHE B 1 47 ? -57.755 -7.210 9.695 1.00 18.08 47 PHE B C 1
ATOM 2992 O O . PHE B 1 47 ? -57.035 -7.986 10.296 1.00 16.84 47 PHE B O 1
ATOM 3000 N N . ALA B 1 48 ? -58.911 -6.760 10.200 1.00 20.33 48 ALA B N 1
ATOM 3001 C CA . ALA B 1 48 ? -59.386 -7.226 11.497 1.00 21.53 48 ALA B CA 1
ATOM 3002 C C . ALA B 1 48 ? -59.520 -8.747 11.481 1.00 22.50 48 ALA B C 1
ATOM 3003 O O . ALA B 1 48 ? -59.135 -9.421 12.426 1.00 21.76 48 ALA B O 1
ATOM 3005 N N . SER B 1 49 ? -60.018 -9.288 10.368 1.00 24.51 49 SER B N 1
ATOM 3006 C CA . SER B 1 49 ? -60.205 -10.721 10.237 1.00 22.97 49 SER B CA 1
ATOM 3007 C C . SER B 1 49 ? -58.845 -11.415 10.217 1.00 22.73 49 SER B C 1
ATOM 3008 O O . SER B 1 49 ? -58.606 -12.332 11.003 1.00 20.68 49 SER B O 1
ATOM 3011 N N . ASP B 1 50 ? -57.955 -10.937 9.331 1.00 23.65 50 ASP B N 1
ATOM 3012 C CA . ASP B 1 50 ? -56.665 -11.568 9.073 1.00 22.23 50 ASP B CA 1
ATOM 3013 C C . ASP B 1 50 ? -55.764 -11.570 10.309 1.00 21.03 50 ASP B C 1
ATOM 3014 O O . ASP B 1 50 ? -55.081 -12.554 10.541 1.00 24.56 50 ASP B O 1
ATOM 3019 N N . PHE B 1 51 ? -55.735 -10.471 11.074 1.00 18.92 51 PHE B N 1
ATOM 3020 C CA . PHE B 1 51 ? -54.765 -10.313 12.145 1.00 20.36 51 PHE B CA 1
ATOM 3021 C C . PHE B 1 51 ? -55.427 -10.145 13.510 1.00 21.24 51 PHE B C 1
ATOM 3022 O O . PHE B 1 51 ? -54.738 -9.837 14.476 1.00 22.81 51 PHE B O 1
ATOM 3030 N N . ARG B 1 52 ? -56.739 -10.393 13.607 1.00 21.11 52 ARG B N 1
ATOM 3031 C CA . ARG B 1 52 ? -57.445 -10.320 14.879 1.00 22.21 52 ARG B CA 1
ATOM 3032 C C . ARG B 1 52 ? -57.044 -9.011 15.547 1.00 19.12 52 ARG B C 1
ATOM 3033 O O . ARG B 1 52 ? -56.508 -9.020 16.654 1.00 19.51 52 ARG B O 1
ATOM 3041 N N . ALA B 1 53 ? -57.301 -7.894 14.872 1.00 16.04 53 ALA B N 1
ATOM 3042 C CA . ALA B 1 53 ? -56.648 -6.669 15.297 1.00 16.02 53 ALA B CA 1
ATOM 3043 C C . ALA B 1 53 ? -57.612 -5.514 15.167 1.00 15.16 53 ALA B C 1
ATOM 3044 O O . ALA B 1 53 ? -58.387 -5.477 14.219 1.00 16.15 53 ALA B O 1
ATOM 3046 N N . PRO B 1 54 ? -57.521 -4.501 16.056 1.00 14.80 54 PRO B N 1
ATOM 3047 C CA . PRO B 1 54 ? -58.443 -3.359 15.996 1.00 14.08 54 PRO B CA 1
ATOM 3048 C C . PRO B 1 54 ? -58.151 -2.558 14.728 1.00 13.51 54 PRO B C 1
ATOM 3049 O O . PRO B 1 54 ? -57.010 -2.463 14.302 1.00 12.53 54 PRO B O 1
ATOM 3053 N N . VAL B 1 55 ? -59.187 -1.975 14.131 1.00 14.26 55 VAL B N 1
ATOM 3054 C CA . VAL B 1 55 ? -58.975 -1.147 12.959 1.00 15.38 55 VAL B CA 1
ATOM 3055 C C . VAL B 1 55 ? -59.748 0.155 13.118 1.00 15.94 55 VAL B C 1
ATOM 3056 O O . VAL B 1 55 ? -60.613 0.267 13.973 1.00 16.56 55 VAL B O 1
ATOM 3060 N N . TYR B 1 56 ? -59.390 1.142 12.303 1.00 17.56 56 TYR B N 1
ATOM 3061 C CA . TYR B 1 56 ? -59.847 2.515 12.457 1.00 17.76 56 TYR B CA 1
ATOM 3062 C C . TYR B 1 56 ? -60.084 3.104 11.077 1.00 19.38 56 TYR B C 1
ATOM 3063 O O . TYR B 1 56 ? -59.472 2.683 10.098 1.00 19.97 56 TYR B O 1
ATOM 3072 N N . PRO B 1 57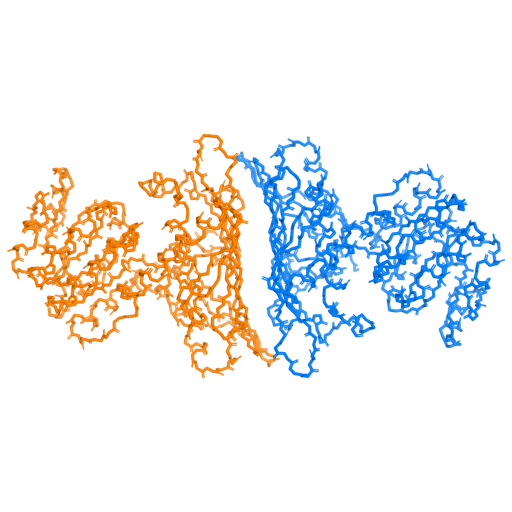 ? -61.028 4.056 10.931 1.00 22.17 57 PRO B N 1
ATOM 3073 C CA . PRO B 1 57 ? -61.175 4.784 9.669 1.00 22.93 57 PRO B CA 1
ATOM 3074 C C . PRO B 1 57 ? -60.035 5.752 9.390 1.00 22.68 57 PRO B C 1
ATOM 3075 O O . PRO B 1 57 ? -59.817 6.072 8.230 1.00 25.12 57 PRO B O 1
ATOM 3079 N N . ASP B 1 58 ? -59.303 6.207 10.421 1.00 22.66 58 ASP B N 1
ATOM 3080 C CA . ASP B 1 58 ? -58.235 7.162 10.136 1.00 23.19 58 ASP B CA 1
ATOM 3081 C C . ASP B 1 58 ? -57.028 7.051 11.070 1.00 21.67 58 ASP B C 1
ATOM 3082 O O . ASP B 1 58 ? -57.017 6.242 11.991 1.00 19.75 58 ASP B O 1
ATOM 3087 N N . ILE B 1 59 ? -56.028 7.919 10.814 1.00 22.66 59 ILE B N 1
ATOM 3088 C CA . ILE B 1 59 ? -54.723 7.880 11.469 1.00 20.48 59 ILE B CA 1
ATOM 3089 C C . ILE B 1 59 ? -54.828 8.304 12.930 1.00 19.77 59 ILE B C 1
ATOM 3090 O O . ILE B 1 59 ? -54.042 7.806 13.742 1.00 19.79 59 ILE B O 1
ATOM 3095 N N . GLU B 1 60 ? -55.785 9.200 13.249 1.00 19.92 60 GLU B N 1
ATOM 3096 C CA . GLU B 1 60 ? -56.002 9.601 14.639 1.00 18.23 60 GLU B CA 1
ATOM 3097 C C . GLU B 1 60 ? -56.303 8.380 15.496 1.00 15.96 60 GLU B C 1
ATOM 3098 O O . GLU B 1 60 ? -55.785 8.294 16.607 1.00 15.74 60 GLU B O 1
ATOM 3104 N N . GLY B 1 61 ? -57.080 7.429 14.955 1.00 12.93 61 GLY B N 1
ATOM 3105 C CA . GLY B 1 61 ? -57.420 6.204 15.660 1.00 11.92 61 GLY B CA 1
ATOM 3106 C C . GLY B 1 61 ? -56.217 5.277 15.820 1.00 11.75 61 GLY B C 1
ATOM 3107 O O . GLY B 1 61 ? -55.946 4.786 16.913 1.00 11.80 61 GLY B O 1
ATOM 3108 N N . LEU B 1 62 ? -55.491 5.050 14.718 1.00 11.35 62 LEU B N 1
ATOM 3109 C CA . LEU B 1 62 ? -54.307 4.209 14.746 1.00 10.97 62 LEU B CA 1
ATOM 3110 C C . LEU B 1 62 ? -53.272 4.798 15.699 1.00 10.95 62 LEU B C 1
ATOM 3111 O O . LEU B 1 62 ? -52.766 4.085 16.551 1.00 11.28 62 LEU B O 1
ATOM 3116 N N . ALA B 1 63 ? -52.970 6.102 15.567 1.00 11.04 63 ALA B N 1
ATOM 3117 C CA . ALA B 1 63 ? -51.975 6.783 16.384 1.00 10.55 63 ALA B CA 1
ATOM 3118 C C . ALA B 1 63 ? -52.367 6.859 17.869 1.00 10.69 63 ALA B C 1
ATOM 3119 O O . ALA B 1 63 ? -51.502 7.015 18.717 1.00 11.44 63 ALA B O 1
ATOM 3121 N N . SER B 1 64 ? -53.652 6.702 18.196 1.00 10.87 64 SER B N 1
ATOM 3122 C CA . SER B 1 64 ? -54.112 6.809 19.576 1.00 11.13 64 SER B CA 1
ATOM 3123 C C . SER B 1 64 ? -54.099 5.455 20.281 1.00 11.10 64 SER B C 1
ATOM 3124 O O . SER B 1 64 ? -54.338 5.424 21.486 1.00 10.88 64 SER B O 1
ATOM 3127 N N . ASN B 1 65 ? -53.875 4.358 19.536 1.00 10.99 65 ASN B N 1
ATOM 3128 C CA . ASN B 1 65 ? -53.743 3.026 20.122 1.00 10.61 65 ASN B CA 1
ATOM 3129 C C . ASN B 1 65 ? -52.364 2.903 20.776 1.00 10.03 65 ASN B C 1
ATOM 3130 O O . ASN B 1 65 ? -51.335 2.961 20.114 1.00 11.06 65 ASN B O 1
ATOM 3135 N N . PRO B 1 66 ? -52.260 2.813 22.105 1.00 10.31 66 PRO B N 1
ATOM 3136 C CA . PRO B 1 66 ? -50.945 2.891 22.771 1.00 10.83 66 PRO B CA 1
ATOM 3137 C C . PRO B 1 66 ? -50.079 1.631 22.672 1.00 11.74 66 PRO B C 1
ATOM 3138 O O . PRO B 1 66 ? -48.912 1.684 23.031 1.00 11.27 66 PRO B O 1
ATOM 3142 N N . ASP B 1 67 ? -50.655 0.523 22.186 1.00 12.24 67 ASP B N 1
ATOM 3143 C CA . ASP B 1 67 ? -49.917 -0.678 21.870 1.00 14.42 67 ASP B CA 1
ATOM 3144 C C . ASP B 1 67 ? -49.076 -0.489 20.601 1.00 15.09 67 ASP B C 1
ATOM 3145 O O . ASP B 1 67 ? -48.104 -1.237 20.357 1.00 15.46 67 ASP B O 1
ATOM 3150 N N . VAL B 1 68 ? -49.437 0.496 19.771 1.00 13.45 68 VAL B N 1
ATOM 3151 C CA . VAL B 1 68 ? -48.694 0.681 18.540 1.00 13.11 68 VAL B CA 1
ATOM 3152 C C . VAL B 1 68 ? -47.330 1.306 18.855 1.00 13.39 68 VAL B C 1
ATOM 3153 O O . VAL B 1 68 ? -47.270 2.346 19.518 1.00 13.26 68 VAL B O 1
ATOM 3157 N N . GLU B 1 69 ? -46.234 0.695 18.367 1.00 13.43 69 GLU B N 1
ATOM 3158 C CA . GLU B 1 69 ? -44.919 1.304 18.556 1.00 14.02 69 GLU B CA 1
ATOM 3159 C C . GLU B 1 69 ? -44.507 2.113 17.327 1.00 12.88 69 GLU B C 1
ATOM 3160 O O . GLU B 1 69 ? -43.838 3.141 17.432 1.00 13.39 69 GLU B O 1
ATOM 3166 N N . ALA B 1 70 ? -44.852 1.600 16.156 1.00 11.64 70 ALA B N 1
ATOM 3167 C CA . ALA B 1 70 ? -44.396 2.213 14.925 1.00 11.84 70 ALA B CA 1
ATOM 3168 C C . ALA B 1 70 ? -45.520 2.121 13.911 1.00 11.37 70 ALA B C 1
ATOM 3169 O O . ALA B 1 70 ? -46.313 1.175 13.953 1.00 11.88 70 ALA B O 1
ATOM 3171 N N . ILE B 1 71 ? -45.593 3.117 13.030 1.00 10.31 71 ILE B N 1
ATOM 3172 C CA . ILE B 1 71 ? -46.633 3.072 12.006 1.00 10.07 71 ILE B CA 1
ATOM 3173 C C . ILE B 1 71 ? -45.992 3.028 10.621 1.00 9.58 71 ILE B C 1
ATOM 3174 O O . ILE B 1 71 ? -45.138 3.864 10.272 1.00 8.95 71 ILE B O 1
ATOM 3179 N N . TYR B 1 72 ? -46.432 2.034 9.848 1.00 9.11 72 TYR B N 1
ATOM 3180 C CA . TYR B 1 72 ? -46.061 1.916 8.447 1.00 9.70 72 TYR B CA 1
ATOM 3181 C C . TYR B 1 72 ? -47.109 2.629 7.595 1.00 9.54 72 TYR B C 1
ATOM 3182 O O . TYR B 1 72 ? -48.282 2.245 7.591 1.00 9.43 72 TYR B O 1
ATOM 3191 N N . ILE B 1 73 ? -46.690 3.714 6.934 1.00 9.32 73 ILE B N 1
ATOM 3192 C CA . ILE B 1 73 ? -47.586 4.540 6.138 1.00 9.29 73 ILE B CA 1
ATOM 3193 C C . ILE B 1 73 ? -47.548 4.065 4.681 1.00 9.68 73 ILE B C 1
ATOM 3194 O O . ILE B 1 73 ? -46.550 4.241 4.000 1.00 9.91 73 ILE B O 1
ATOM 3199 N N . ALA B 1 74 ? -48.635 3.446 4.212 1.00 10.30 74 ALA B N 1
ATOM 3200 C CA . ALA B 1 74 ? -48.756 2.981 2.829 1.00 11.40 74 ALA B CA 1
ATOM 3201 C C . ALA B 1 74 ? -49.967 3.650 2.172 1.00 11.97 74 ALA B C 1
ATOM 3202 O O . ALA B 1 74 ? -50.576 3.133 1.257 1.00 11.51 74 ALA B O 1
ATOM 3204 N N . SER B 1 75 ? -50.340 4.816 2.687 1.00 14.11 75 SER B N 1
ATOM 3205 C CA . SER B 1 75 ? -51.421 5.588 2.110 1.00 16.45 75 SER B CA 1
ATOM 3206 C C . SER B 1 75 ? -50.938 6.267 0.829 1.00 17.71 75 SER B C 1
ATOM 3207 O O . SER B 1 75 ? -49.745 6.330 0.583 1.00 18.11 75 SER B O 1
ATOM 3210 N N . PRO B 1 76 ? -51.841 6.815 -0.014 1.00 21.23 76 PRO B N 1
ATOM 3211 C CA . PRO B 1 76 ? -51.424 7.542 -1.220 1.00 20.94 76 PRO B CA 1
ATOM 3212 C C . PRO B 1 76 ? -50.589 8.730 -0.751 1.00 19.97 76 PRO B C 1
ATOM 3213 O O . PRO B 1 76 ? -50.785 9.192 0.363 1.00 20.91 76 PRO B O 1
ATOM 3217 N N . HIS B 1 77 ? -49.708 9.236 -1.617 1.00 20.35 77 HIS B N 1
ATOM 3218 C CA . HIS B 1 77 ? -48.626 10.121 -1.223 1.00 21.97 77 HIS B CA 1
ATOM 3219 C C . HIS B 1 77 ? -49.130 11.394 -0.558 1.00 21.58 77 HIS B C 1
ATOM 3220 O O . HIS B 1 77 ? -48.397 11.984 0.244 1.00 21.64 77 HIS B O 1
ATOM 3227 N N . GLN B 1 78 ? -50.347 11.839 -0.903 1.00 20.81 78 GLN B N 1
ATOM 3228 C CA . GLN B 1 78 ? -50.741 13.189 -0.496 1.00 22.31 78 GLN B CA 1
ATOM 3229 C C . GLN B 1 78 ? -51.148 13.240 0.974 1.00 21.73 78 GLN B C 1
ATOM 3230 O O . GLN B 1 78 ? -51.328 14.328 1.527 1.00 21.79 78 GLN B O 1
ATOM 3236 N N . PHE B 1 79 ? -51.236 12.057 1.611 1.00 20.55 79 PHE B N 1
ATOM 3237 C CA . PHE B 1 79 ? -51.598 11.952 3.016 1.00 18.52 79 PHE B CA 1
ATOM 3238 C C . PHE B 1 79 ? -50.377 11.671 3.892 1.00 18.60 79 PHE B C 1
ATOM 3239 O O . PHE B 1 79 ? -50.474 11.677 5.121 1.00 17.35 79 PHE B O 1
ATOM 3247 N N . HIS B 1 80 ? -49.213 11.425 3.259 1.00 17.39 80 HIS B N 1
ATOM 3248 C CA . HIS B 1 80 ? -48.008 11.050 3.980 1.00 15.86 80 HIS B CA 1
ATOM 3249 C C . HIS B 1 80 ? -47.664 12.128 5.013 1.00 17.01 80 HIS B C 1
ATOM 3250 O O . HIS B 1 80 ? -47.459 11.810 6.194 1.00 17.95 80 HIS B O 1
ATOM 3257 N N . ALA B 1 81 ? -47.608 13.398 4.573 1.00 16.03 81 ALA B N 1
ATOM 3258 C CA . ALA B 1 81 ? -47.066 14.416 5.445 1.00 17.50 81 ALA B CA 1
ATOM 3259 C C . ALA B 1 81 ? -47.959 14.559 6.675 1.00 18.53 81 ALA B C 1
ATOM 3260 O O . ALA B 1 81 ? -47.454 14.697 7.790 1.00 21.50 81 ALA B O 1
ATOM 3262 N N . GLN B 1 82 ? -49.271 14.480 6.469 1.00 19.27 82 GLN B N 1
ATOM 3263 C CA . GLN B 1 82 ? -50.244 14.646 7.536 1.00 23.08 82 GLN B CA 1
ATOM 3264 C C . GLN B 1 82 ? -50.177 13.445 8.486 1.00 23.34 82 GLN B C 1
ATOM 3265 O O . GLN B 1 82 ? -50.243 13.603 9.716 1.00 24.92 82 GLN B O 1
ATOM 3271 N N . GLN B 1 83 ? -50.082 12.239 7.901 1.00 21.68 83 GLN B N 1
ATOM 3272 C CA . GLN B 1 83 ? -50.143 11.007 8.670 1.00 19.92 83 GLN B CA 1
ATOM 3273 C C . GLN B 1 83 ? -48.858 10.847 9.471 1.00 20.43 83 GLN B C 1
ATOM 3274 O O . GLN B 1 83 ? -48.895 10.350 10.601 1.00 23.45 83 GLN B O 1
ATOM 3280 N N . ALA B 1 84 ? -47.743 11.289 8.894 1.00 17.92 84 ALA B N 1
ATOM 3281 C CA . ALA B 1 84 ? -46.495 11.240 9.630 1.00 18.51 84 ALA B CA 1
ATOM 3282 C C . ALA B 1 84 ? -46.538 12.222 10.806 1.00 18.08 84 ALA B C 1
ATOM 3283 O O . ALA B 1 84 ? -46.092 11.902 11.906 1.00 15.89 84 ALA B O 1
ATOM 3285 N N . ARG B 1 85 ? -47.081 13.421 10.571 1.00 20.19 85 ARG B N 1
ATOM 3286 C CA . ARG B 1 85 ? -47.206 14.442 11.597 1.00 21.51 85 ARG B CA 1
ATOM 3287 C C . ARG B 1 85 ? -47.999 13.906 12.780 1.00 18.60 85 ARG B C 1
ATOM 3288 O O . ARG B 1 85 ? -47.630 14.085 13.928 1.00 17.98 85 ARG B O 1
ATOM 3296 N N . ILE B 1 86 ? -49.104 13.233 12.492 1.00 19.60 86 ILE B N 1
ATOM 3297 C CA . ILE B 1 86 ? -49.977 12.760 13.552 1.00 19.75 86 ILE B CA 1
ATOM 3298 C C . ILE B 1 86 ? -49.312 11.612 14.313 1.00 21.90 86 ILE B C 1
ATOM 3299 O O . ILE B 1 86 ? -49.378 11.592 15.531 1.00 24.39 86 ILE B O 1
ATOM 3304 N N . ALA B 1 87 ? -48.661 10.667 13.607 1.00 23.00 87 ALA B N 1
ATOM 3305 C CA . ALA B 1 87 ? -47.956 9.560 14.236 1.00 21.55 87 ALA B CA 1
ATOM 3306 C C . ALA B 1 87 ? -46.923 10.110 15.221 1.00 22.78 87 ALA B C 1
ATOM 3307 O O . ALA B 1 87 ? -46.872 9.712 16.395 1.00 20.15 87 ALA B O 1
ATOM 3309 N N . ALA B 1 88 ? -46.105 11.035 14.708 1.00 24.46 88 ALA B N 1
ATOM 3310 C CA . ALA B 1 88 ? -45.045 11.700 15.461 1.00 25.25 88 ALA B CA 1
ATOM 3311 C C . ALA B 1 88 ? -45.610 12.408 16.692 1.00 23.50 88 ALA B C 1
ATOM 3312 O O . ALA B 1 88 ? -45.074 12.254 17.779 1.00 23.54 88 ALA B O 1
ATOM 3314 N N . ARG B 1 89 ? -46.714 13.140 16.522 1.00 22.56 89 ARG B N 1
ATOM 3315 C CA . ARG B 1 89 ? -47.337 13.817 17.651 1.00 23.76 89 ARG B CA 1
ATOM 3316 C C . ARG B 1 89 ? -47.617 12.813 18.778 1.00 23.27 89 ARG B C 1
ATOM 3317 O O . ARG B 1 89 ? -47.541 13.179 19.942 1.00 21.40 89 ARG B O 1
ATOM 3325 N N . HIS B 1 90 ? -47.879 11.539 18.434 1.00 23.45 90 HIS B N 1
ATOM 3326 C CA . HIS B 1 90 ? -48.321 10.521 19.375 1.00 21.26 90 HIS B CA 1
ATOM 3327 C C . HIS B 1 90 ? -47.186 9.574 19.762 1.00 21.39 90 HIS B C 1
ATOM 3328 O O . HIS B 1 90 ? -47.429 8.547 20.408 1.00 19.65 90 HIS B O 1
ATOM 3335 N N . GLY B 1 91 ? -45.953 9.926 19.349 1.00 21.05 91 GLY B N 1
ATOM 3336 C CA . GLY B 1 91 ? -44.746 9.236 19.773 1.00 18.59 91 GLY B CA 1
ATOM 3337 C C . GLY B 1 91 ? -44.572 7.871 19.097 1.00 17.49 91 GLY B C 1
ATOM 3338 O O . GLY B 1 91 ? -43.986 6.953 19.677 1.00 19.20 91 GLY B O 1
ATOM 3339 N N . LYS B 1 92 ? -45.050 7.778 17.856 1.00 14.99 92 LYS B N 1
ATOM 3340 C CA . LYS B 1 92 ? -44.930 6.594 17.021 1.00 14.18 92 LYS B CA 1
ATOM 3341 C C . LYS B 1 92 ? -43.840 6.834 15.983 1.00 13.70 92 LYS B C 1
ATOM 3342 O O . LYS B 1 92 ? -43.825 7.881 15.314 1.00 13.82 92 LYS B O 1
ATOM 3348 N N . HIS B 1 93 ? -42.935 5.849 15.862 1.00 13.16 93 HIS B N 1
ATOM 3349 C CA . HIS B 1 93 ? -41.942 5.854 14.794 1.00 11.90 93 HIS B CA 1
ATOM 3350 C C . HIS B 1 93 ? -42.669 5.599 13.472 1.00 11.22 93 HIS B C 1
ATOM 3351 O O . HIS B 1 93 ? -43.746 4.981 13.458 1.00 9.40 93 HIS B O 1
ATOM 3358 N N . VAL B 1 94 ? -42.037 6.075 12.383 1.00 10.54 94 VAL B N 1
ATOM 3359 C CA . VAL B 1 94 ? -42.658 6.096 11.077 1.00 10.21 94 VAL B CA 1
ATOM 3360 C C . VAL B 1 94 ? -41.794 5.390 10.036 1.00 10.38 94 VAL B C 1
ATOM 3361 O O . VAL B 1 94 ? -40.624 5.746 9.845 1.00 12.07 94 VAL B O 1
ATOM 3365 N N . LEU B 1 95 ? -42.393 4.414 9.349 1.00 9.75 95 LEU B N 1
ATOM 3366 C CA . LEU B 1 95 ? -41.928 3.929 8.050 1.00 8.89 95 LEU B CA 1
ATOM 3367 C C . LEU B 1 95 ? -42.991 4.267 6.996 1.00 8.97 95 LEU B C 1
ATOM 3368 O O . LEU B 1 95 ? -44.101 3.746 7.025 1.00 8.87 95 LEU B O 1
ATOM 3373 N N . VAL B 1 96 ? -42.627 5.161 6.071 1.00 9.04 96 VAL B N 1
ATOM 3374 C CA . VAL B 1 96 ? -43.499 5.669 5.037 1.00 9.19 96 VAL B CA 1
ATOM 3375 C C . VAL B 1 96 ? -42.994 5.136 3.693 1.00 10.74 96 VAL B C 1
ATOM 3376 O O . VAL B 1 96 ? -41.793 5.142 3.425 1.00 9.64 96 VAL B O 1
ATOM 3380 N N . GLU B 1 97 ? -43.925 4.750 2.819 1.00 13.63 97 GLU B N 1
ATOM 3381 C CA . GLU B 1 97 ? -43.553 4.216 1.523 1.00 16.51 97 GLU B CA 1
ATOM 3382 C C . GLU B 1 97 ? -42.903 5.304 0.669 1.00 17.08 97 GLU B C 1
ATOM 3383 O O . GLU B 1 97 ? -43.071 6.505 0.892 1.00 14.80 97 GLU B O 1
ATOM 3389 N N . LYS B 1 98 ? -42.111 4.849 -0.300 1.00 19.05 98 LYS B N 1
ATOM 3390 C CA . LYS B 1 98 ? -41.751 5.696 -1.419 1.00 21.34 98 LYS B CA 1
ATOM 3391 C C . LYS B 1 98 ? -43.056 6.021 -2.160 1.00 21.59 98 LYS B C 1
ATOM 3392 O O . LYS B 1 98 ? -43.936 5.186 -2.227 1.00 21.18 98 LYS B O 1
ATOM 3398 N N . PRO B 1 99 ? -43.312 7.254 -2.651 1.00 22.11 99 PRO B N 1
ATOM 3399 C CA . PRO B 1 99 ? -42.445 8.401 -2.393 1.00 22.28 99 PRO B CA 1
ATOM 3400 C C . PRO B 1 99 ? -42.824 8.891 -1.005 1.00 20.75 99 PRO B C 1
ATOM 3401 O O . PRO B 1 99 ? -43.972 8.802 -0.583 1.00 19.52 99 PRO B O 1
ATOM 3405 N N . MET B 1 100 ? -41.806 9.353 -0.300 1.00 20.29 100 MET B N 1
ATOM 3406 C CA . MET B 1 100 ? -41.943 9.949 1.010 1.00 18.82 100 MET B CA 1
ATOM 3407 C C . MET B 1 100 ? -43.064 10.982 0.975 1.00 19.03 100 MET B C 1
ATOM 3408 O O . MET B 1 100 ? -43.915 11.022 1.853 1.00 19.44 100 MET B O 1
ATOM 3413 N N . ALA B 1 101 ? -43.021 11.818 -0.062 1.00 19.65 101 ALA B N 1
ATOM 3414 C CA . ALA B 1 101 ? -43.941 12.897 -0.370 1.00 19.91 101 ALA B CA 1
ATOM 3415 C C . ALA B 1 101 ? -43.574 13.367 -1.771 1.00 21.54 101 ALA B C 1
ATOM 3416 O O . ALA B 1 101 ? -42.580 12.904 -2.333 1.00 23.49 101 ALA B O 1
ATOM 3418 N N . LEU B 1 102 ? -44.372 14.277 -2.335 1.00 22.66 102 LEU B N 1
ATOM 3419 C CA . LEU B 1 102 ? -44.127 14.707 -3.697 1.00 22.69 102 LEU B CA 1
ATOM 3420 C C . LEU B 1 102 ? -43.654 16.164 -3.749 1.00 21.77 102 LEU B C 1
ATOM 3421 O O . LEU B 1 102 ? -43.499 16.732 -4.822 1.00 23.36 102 LEU B O 1
ATOM 3426 N N . SER B 1 103 ? -43.441 16.775 -2.594 1.00 18.98 103 SER B N 1
ATOM 3427 C CA . SER B 1 103 ? -42.868 18.097 -2.552 1.00 20.73 103 SER B CA 1
ATOM 3428 C C . SER B 1 103 ? -41.780 18.136 -1.479 1.00 21.35 103 SER B C 1
ATOM 3429 O O . SER B 1 103 ? -41.845 17.380 -0.504 1.00 23.82 103 SER B O 1
ATOM 3432 N N . LEU B 1 104 ? -40.813 19.050 -1.631 1.00 20.12 104 LEU B N 1
ATOM 3433 C CA . LEU B 1 104 ? -39.732 19.173 -0.660 1.00 19.67 104 LEU B CA 1
ATOM 3434 C C . LEU B 1 104 ? -40.251 19.749 0.641 1.00 19.68 104 LEU B C 1
ATOM 3435 O O . LEU B 1 104 ? -39.669 19.492 1.684 1.00 21.31 104 LEU B O 1
ATOM 3440 N N . GLY B 1 105 ? -41.349 20.505 0.559 1.00 21.41 105 GLY B N 1
ATOM 3441 C CA . GLY B 1 105 ? -41.951 21.114 1.732 1.00 22.09 105 GLY B CA 1
ATOM 3442 C C . GLY B 1 105 ? -42.577 20.055 2.635 1.00 23.86 105 GLY B C 1
ATOM 3443 O O . GLY B 1 105 ? -42.308 20.032 3.830 1.00 25.17 105 GLY B O 1
ATOM 3444 N N . ASP B 1 106 ? -43.391 19.169 2.046 1.00 23.55 106 ASP B N 1
ATOM 3445 C CA . ASP B 1 106 ? -43.932 18.020 2.754 1.00 22.22 106 ASP B CA 1
ATOM 3446 C C . ASP B 1 106 ? -42.814 17.239 3.448 1.00 21.19 106 ASP B C 1
ATOM 3447 O O . ASP B 1 106 ? -42.942 16.900 4.617 1.00 22.21 106 ASP B O 1
ATOM 3452 N N . CYS B 1 107 ? -41.714 16.969 2.745 1.00 20.86 107 CYS B N 1
ATOM 3453 C CA . CYS B 1 107 ? -40.620 16.182 3.306 1.00 20.31 107 CYS B CA 1
ATOM 3454 C C . CYS B 1 107 ? -40.017 16.911 4.499 1.00 19.93 107 CYS B C 1
ATOM 3455 O O . CYS B 1 107 ? -39.733 16.281 5.510 1.00 19.31 107 CYS B O 1
ATOM 3458 N N . ASP B 1 108 ? -39.808 18.224 4.359 1.00 21.73 108 ASP B N 1
ATOM 3459 C CA . ASP B 1 108 ? -39.168 19.038 5.386 1.00 23.87 108 ASP B CA 1
ATOM 3460 C C . ASP B 1 108 ? -39.986 18.958 6.672 1.00 23.70 108 ASP B C 1
ATOM 3461 O O . ASP B 1 108 ? -39.448 18.667 7.742 1.00 21.90 108 ASP B O 1
ATOM 3466 N N . GLU B 1 109 ? -41.289 19.223 6.539 1.00 22.02 109 GLU B N 1
ATOM 3467 C CA . GLU B 1 109 ? -42.226 19.109 7.643 1.00 22.53 109 GLU B CA 1
ATOM 3468 C C . GLU B 1 109 ? -42.116 17.728 8.299 1.00 21.60 109 GLU B C 1
ATOM 3469 O O . GLU B 1 109 ? -42.028 17.644 9.530 1.00 19.35 109 GLU B O 1
ATOM 3475 N N . MET B 1 110 ? -42.126 16.660 7.476 1.00 17.92 110 MET B N 1
ATOM 3476 C CA . MET B 1 110 ? -42.054 15.281 7.968 1.00 17.58 110 MET B CA 1
ATOM 3477 C C . MET B 1 110 ? -40.823 15.054 8.857 1.00 17.89 110 MET B C 1
ATOM 3478 O O . MET B 1 110 ? -40.955 14.492 9.961 1.00 15.32 110 MET B O 1
ATOM 3483 N N . ILE B 1 111 ? -39.654 15.483 8.344 1.00 17.97 111 ILE B N 1
ATOM 3484 C CA . ILE B 1 111 ? -38.375 15.424 9.038 1.00 19.35 111 ILE B CA 1
ATOM 3485 C C . ILE B 1 111 ? -38.479 16.187 10.358 1.00 20.75 111 ILE B C 1
ATOM 3486 O O . ILE B 1 111 ? -38.132 15.634 11.403 1.00 23.93 111 ILE B O 1
ATOM 3491 N N . GLN B 1 112 ? -38.980 17.426 10.314 1.00 19.95 112 GLN B N 1
ATOM 3492 C CA . GLN B 1 112 ? -39.050 18.294 11.483 1.00 21.29 112 GLN B CA 1
ATOM 3493 C C . GLN B 1 112 ? -39.920 17.644 12.561 1.00 20.60 112 GLN B C 1
ATOM 3494 O O . GLN B 1 112 ? -39.483 17.526 13.716 1.00 21.24 112 GLN B O 1
ATOM 3500 N N . HIS B 1 113 ? -41.132 17.208 12.176 1.00 19.70 113 HIS B N 1
ATOM 3501 C CA . HIS B 1 113 ? -42.068 16.617 13.121 1.00 20.88 113 HIS B CA 1
ATOM 3502 C C . HIS B 1 113 ? -41.477 15.368 13.779 1.00 22.33 113 HIS B C 1
ATOM 3503 O O . HIS B 1 113 ? -41.680 15.168 14.974 1.00 25.49 113 HIS B O 1
ATOM 3510 N N . CYS B 1 114 ? -40.733 14.530 13.034 1.00 19.32 114 CYS B N 1
ATOM 3511 C CA . CYS B 1 114 ? -40.241 13.305 13.650 1.00 18.98 114 CYS B CA 1
ATOM 3512 C C . CYS B 1 114 ? -39.040 13.623 14.532 1.00 19.16 114 CYS B C 1
ATOM 3513 O O . CYS B 1 114 ? -38.841 13.020 15.576 1.00 18.50 114 CYS B O 1
ATOM 3516 N N . ARG B 1 115 ? -38.281 14.620 14.098 1.00 23.55 115 ARG B N 1
ATOM 3517 C CA . ARG B 1 115 ? -37.141 15.149 14.822 1.00 28.13 115 ARG B CA 1
ATOM 3518 C C . ARG B 1 115 ? -37.636 15.670 16.168 1.00 29.17 115 ARG B C 1
ATOM 3519 O O . ARG B 1 115 ? -37.077 15.330 17.206 1.00 31.70 115 ARG B O 1
ATOM 3527 N N . ASP B 1 116 ? -38.716 16.458 16.143 1.00 24.70 116 ASP B N 1
ATOM 3528 C CA . ASP B 1 116 ? -39.202 17.096 17.354 1.00 23.09 116 ASP B CA 1
ATOM 3529 C C . ASP B 1 116 ? -39.788 16.057 18.299 1.00 22.16 116 ASP B C 1
ATOM 3530 O O . ASP B 1 116 ? -39.590 16.142 19.505 1.00 23.95 116 ASP B O 1
ATOM 3535 N N . ALA B 1 117 ? -40.552 15.108 17.758 1.00 21.26 117 ALA B N 1
ATOM 3536 C CA . ALA B 1 117 ? -41.204 14.103 18.582 1.00 19.19 117 ALA B CA 1
ATOM 3537 C C . ALA B 1 117 ? -40.191 13.084 19.104 1.00 18.22 117 ALA B C 1
ATOM 3538 O O . ALA B 1 117 ? -40.517 12.295 19.986 1.00 17.96 117 ALA B O 1
ATOM 3540 N N . GLY B 1 118 ? -38.972 13.100 18.538 1.00 17.29 118 GLY B N 1
ATOM 3541 C CA . GLY B 1 118 ? -37.875 12.206 18.904 1.00 16.03 118 GLY B CA 1
ATOM 3542 C C . GLY B 1 118 ? -38.105 10.761 18.455 1.00 15.01 118 GLY B C 1
ATOM 3543 O O . GLY B 1 118 ? -37.612 9.826 19.096 1.00 15.02 118 GLY B O 1
ATOM 3544 N N . VAL B 1 119 ? -38.850 10.589 17.348 1.00 13.31 119 VAL B N 1
ATOM 3545 C CA . VAL B 1 119 ? -39.150 9.281 16.777 1.00 12.53 119 VAL B CA 1
ATOM 3546 C C . VAL B 1 119 ? -38.321 9.134 15.508 1.00 11.50 119 VAL B C 1
ATOM 3547 O O . VAL B 1 119 ? -37.966 10.141 14.917 1.00 11.29 119 VAL B O 1
ATOM 3551 N N . HIS B 1 120 ? -38.042 7.893 15.083 1.00 10.93 120 HIS B N 1
ATOM 3552 C CA . HIS B 1 120 ? -37.300 7.679 13.856 1.00 10.86 120 HIS B CA 1
ATOM 3553 C C . HIS B 1 120 ? -38.221 7.750 12.648 1.00 10.47 120 HIS B C 1
ATOM 3554 O O . HIS B 1 120 ? -39.367 7.314 12.681 1.00 10.01 120 HIS B O 1
ATOM 3561 N N . LEU B 1 121 ? -37.675 8.276 11.555 1.00 10.59 121 LEU B N 1
ATOM 3562 C CA . LEU B 1 121 ? -38.373 8.371 10.289 1.00 10.34 121 LEU B CA 1
ATOM 3563 C C . LEU B 1 121 ? -37.546 7.626 9.251 1.00 10.06 121 LEU B C 1
ATOM 3564 O O . LEU B 1 121 ? -36.399 7.985 9.012 1.00 10.53 121 LEU B O 1
ATOM 3569 N N . ILE B 1 122 ? -38.116 6.550 8.692 1.00 10.32 122 ILE B N 1
ATOM 3570 C CA . ILE B 1 122 ? -37.490 5.746 7.644 1.00 9.79 122 ILE B CA 1
ATOM 3571 C C . ILE B 1 122 ? -38.443 5.685 6.431 1.00 10.12 122 ILE B C 1
ATOM 3572 O O . ILE B 1 122 ? -39.661 5.652 6.600 1.00 8.91 122 ILE B O 1
ATOM 3577 N N . VAL B 1 123 ? -37.870 5.693 5.206 1.00 11.16 123 VAL B N 1
ATOM 3578 C CA . VAL B 1 123 ? -38.623 5.680 3.960 1.00 12.33 123 VAL B CA 1
ATOM 3579 C C . VAL B 1 123 ? -38.690 4.298 3.290 1.00 13.10 123 VAL B C 1
ATOM 3580 O O . VAL B 1 123 ? -37.704 3.828 2.751 1.00 11.39 123 VAL B O 1
ATOM 3584 N N . GLY B 1 124 ? -39.939 3.775 3.337 1.00 17.02 124 GLY B N 1
ATOM 3585 C CA . GLY B 1 124 ? -40.640 2.549 2.933 1.00 17.61 124 GLY B CA 1
ATOM 3586 C C . GLY B 1 124 ? -39.735 1.536 2.311 1.00 19.46 124 GLY B C 1
ATOM 3587 O O . GLY B 1 124 ? -38.566 1.482 2.690 1.00 26.36 124 GLY B O 1
ATOM 3588 N N . HIS B 1 125 ? -40.269 0.738 1.377 1.00 16.15 125 HIS B N 1
ATOM 3589 C CA . HIS B 1 125 ? -39.300 0.004 0.583 1.00 13.59 125 HIS B CA 1
ATOM 3590 C C . HIS B 1 125 ? -38.734 0.901 -0.524 1.00 13.28 125 HIS B C 1
ATOM 3591 O O . HIS B 1 125 ? -39.474 1.537 -1.270 1.00 12.03 125 HIS B O 1
ATOM 3598 N N . CYS B 1 126 ? -37.400 0.916 -0.630 1.00 13.34 126 CYS B N 1
ATOM 3599 C CA . CYS B 1 126 ? -36.718 1.418 -1.809 1.00 12.46 126 CYS B CA 1
ATOM 3600 C C . CYS B 1 126 ? -35.714 0.326 -2.179 1.00 12.27 126 CYS B C 1
ATOM 3601 O O . CYS B 1 126 ? -35.150 -0.295 -1.269 1.00 11.85 126 CYS B O 1
ATOM 3604 N N . HIS B 1 127 ? -35.499 0.093 -3.489 1.00 11.27 127 HIS B N 1
ATOM 3605 C CA . HIS B 1 127 ? -34.635 -0.982 -3.966 1.00 11.19 127 HIS B CA 1
ATOM 3606 C C . HIS B 1 127 ? -33.186 -0.803 -3.521 1.00 11.64 127 HIS B C 1
ATOM 3607 O O . HIS B 1 127 ? -32.420 -1.757 -3.553 1.00 11.66 127 HIS B O 1
ATOM 3614 N N . SER B 1 128 ? -32.825 0.413 -3.080 1.00 11.25 128 SER B N 1
ATOM 3615 C CA . SER B 1 128 ? -31.499 0.658 -2.576 1.00 10.89 128 SER B CA 1
ATOM 3616 C C . SER B 1 128 ? -31.319 -0.034 -1.221 1.00 11.99 128 SER B C 1
ATOM 3617 O O . SER B 1 128 ? -30.194 -0.099 -0.723 1.00 14.36 128 SER B O 1
ATOM 3620 N N . PHE B 1 129 ? -32.401 -0.531 -0.602 1.00 10.99 129 PHE B N 1
ATOM 3621 C CA . PHE B 1 129 ? -32.264 -1.378 0.578 1.00 10.82 129 PHE B CA 1
ATOM 3622 C C . PHE B 1 129 ? -31.777 -2.789 0.212 1.00 11.01 129 PHE B C 1
ATOM 3623 O O . PHE B 1 129 ? -31.417 -3.560 1.092 1.00 11.59 129 PHE B O 1
ATOM 3631 N N . ASP B 1 130 ? -31.851 -3.176 -1.068 1.00 11.13 130 ASP B N 1
ATOM 3632 C CA . ASP B 1 130 ? -31.616 -4.568 -1.454 1.00 11.11 130 ASP B CA 1
ATOM 3633 C C . ASP B 1 130 ? -30.156 -5.006 -1.223 1.00 11.30 130 ASP B C 1
ATOM 3634 O O . ASP B 1 130 ? -29.199 -4.351 -1.672 1.00 11.62 130 ASP B O 1
ATOM 3639 N N . THR B 1 131 ? -29.996 -6.154 -0.550 1.00 10.46 131 THR B N 1
ATOM 3640 C CA . THR B 1 131 ? -28.722 -6.735 -0.149 1.00 10.51 131 THR B CA 1
ATOM 3641 C C . THR B 1 131 ? -27.619 -6.604 -1.212 1.00 10.41 131 THR B C 1
ATOM 3642 O O . THR B 1 131 ? -26.519 -6.134 -0.890 1.00 10.52 131 THR B O 1
ATOM 3646 N N . PRO B 1 132 ? -27.830 -6.978 -2.501 1.00 9.59 132 PRO B N 1
ATOM 3647 C CA . PRO B 1 132 ? -26.763 -6.856 -3.499 1.00 9.04 132 PRO B CA 1
ATOM 3648 C C . PRO B 1 132 ? -26.211 -5.430 -3.572 1.00 9.43 132 PRO B C 1
ATOM 3649 O O . PRO B 1 132 ? -25.003 -5.283 -3.770 1.00 10.11 132 PRO B O 1
ATOM 3653 N N . TYR B 1 133 ? -27.062 -4.394 -3.343 1.00 8.87 133 TYR B N 1
ATOM 3654 C CA . TYR B 1 133 ? -26.572 -3.024 -3.393 1.00 8.35 133 TYR B CA 1
ATOM 3655 C C . TYR B 1 133 ? -25.888 -2.667 -2.087 1.00 8.37 133 TYR B C 1
ATOM 3656 O O . TYR B 1 133 ? -24.865 -1.990 -2.090 1.00 8.82 133 TYR B O 1
ATOM 3665 N N . LEU B 1 134 ? -26.425 -3.146 -0.968 1.00 8.35 134 LEU B N 1
ATOM 3666 C CA . LEU B 1 134 ? -25.747 -2.841 0.276 1.00 8.57 134 LEU B CA 1
ATOM 3667 C C . LEU B 1 134 ? -24.338 -3.432 0.200 1.00 9.35 134 LEU B C 1
ATOM 3668 O O . LEU B 1 134 ? -23.366 -2.820 0.652 1.00 9.84 134 LEU B O 1
ATOM 3673 N N . SER B 1 135 ? -24.245 -4.628 -0.400 1.00 10.08 135 SER B N 1
ATOM 3674 C CA . SER B 1 135 ? -22.991 -5.359 -0.448 1.00 10.34 135 SER B CA 1
ATOM 3675 C C . SER B 1 135 ? -22.020 -4.658 -1.399 1.00 10.38 135 SER B C 1
ATOM 3676 O O . SER B 1 135 ? -20.830 -4.604 -1.135 1.00 9.80 135 SER B O 1
ATOM 3679 N N . ALA B 1 136 ? -22.533 -4.111 -2.505 1.00 11.07 136 ALA B N 1
ATOM 3680 C CA . ALA B 1 136 ? -21.689 -3.396 -3.454 1.00 11.55 136 ALA B CA 1
ATOM 3681 C C . ALA B 1 136 ? -21.212 -2.087 -2.836 1.00 13.24 136 ALA B C 1
ATOM 3682 O O . ALA B 1 136 ? -20.073 -1.662 -3.068 1.00 13.85 136 ALA B O 1
ATOM 3684 N N . ARG B 1 137 ? -22.096 -1.475 -2.027 1.00 14.73 137 ARG B N 1
ATOM 3685 C CA . ARG B 1 137 ? -21.758 -0.297 -1.254 1.00 15.63 137 ARG B CA 1
ATOM 3686 C C . ARG B 1 137 ? -20.605 -0.627 -0.300 1.00 16.69 137 ARG B C 1
ATOM 3687 O O . ARG B 1 137 ? -19.698 0.181 -0.103 1.00 16.09 137 ARG B O 1
ATOM 3695 N N . GLU B 1 138 ? -20.645 -1.826 0.298 1.00 17.51 138 GLU B N 1
ATOM 3696 C CA . GLU B 1 138 ? -19.644 -2.231 1.271 1.00 19.52 138 GLU B CA 1
ATOM 3697 C C . GLU B 1 138 ? -18.267 -2.277 0.599 1.00 18.52 138 GLU B C 1
ATOM 3698 O O . GLU B 1 138 ? -17.282 -1.741 1.118 1.00 17.97 138 GLU B O 1
ATOM 3704 N N . ILE B 1 139 ? -18.231 -2.840 -0.612 1.00 16.18 139 ILE B N 1
ATOM 3705 C CA . ILE B 1 139 ? -17.006 -2.871 -1.393 1.00 14.53 139 ILE B CA 1
ATOM 3706 C C . ILE B 1 139 ? -16.499 -1.437 -1.632 1.00 14.87 139 ILE B C 1
ATOM 3707 O O . ILE B 1 139 ? -15.332 -1.132 -1.453 1.00 15.25 139 ILE B O 1
ATOM 3712 N N . VAL B 1 140 ? -17.371 -0.536 -2.078 1.00 14.67 140 VAL B N 1
ATOM 3713 C CA . VAL B 1 140 ? -16.905 0.795 -2.405 1.00 14.12 140 VAL B CA 1
ATOM 3714 C C . VAL B 1 140 ? -16.326 1.433 -1.155 1.00 14.02 140 VAL B C 1
ATOM 3715 O O . VAL B 1 140 ? -15.295 2.077 -1.215 1.00 13.64 140 VAL B O 1
ATOM 3719 N N . GLN B 1 141 ? -17.034 1.291 -0.032 1.00 16.21 141 GLN B N 1
ATOM 3720 C CA . GLN B 1 141 ? -16.657 2.016 1.174 1.00 17.32 141 GLN B CA 1
ATOM 3721 C C . GLN B 1 141 ? -15.399 1.377 1.779 1.00 17.40 141 GLN B C 1
ATOM 3722 O O . GLN B 1 141 ? -14.666 2.039 2.499 1.00 16.35 141 GLN B O 1
ATOM 3728 N N . SER B 1 142 ? -15.120 0.104 1.443 1.00 17.17 142 SER B N 1
ATOM 3729 C CA . SER B 1 142 ? -13.936 -0.591 1.925 1.00 16.32 142 SER B CA 1
ATOM 3730 C C . SER B 1 142 ? -12.655 -0.073 1.263 1.00 15.98 142 SER B C 1
ATOM 3731 O O . SER B 1 142 ? -11.568 -0.317 1.796 1.00 15.91 142 SER B O 1
ATOM 3734 N N . GLY B 1 143 ? -12.787 0.638 0.128 1.00 13.77 143 GLY B N 1
ATOM 3735 C CA . GLY B 1 143 ? -11.644 1.200 -0.573 1.00 13.67 143 GLY B CA 1
ATOM 3736 C C . GLY B 1 143 ? -10.874 0.136 -1.361 1.00 13.21 143 GLY B C 1
ATOM 3737 O O . GLY B 1 143 ? -9.837 0.380 -1.952 1.00 12.72 143 GLY B O 1
ATOM 3738 N N . GLU B 1 144 ? -11.448 -1.054 -1.442 1.00 13.81 144 GLU B N 1
ATOM 3739 C CA . GLU B 1 144 ? -10.850 -2.145 -2.173 1.00 14.69 144 GLU B CA 1
ATOM 3740 C C . GLU B 1 144 ? -10.609 -1.807 -3.650 1.00 15.27 144 GLU B C 1
ATOM 3741 O O . GLU B 1 144 ? -9.625 -2.298 -4.195 1.00 15.20 144 GLU B O 1
ATOM 3747 N N . LEU B 1 145 ? -11.498 -1.032 -4.304 1.00 14.23 145 LEU B N 1
ATOM 3748 C CA . LEU B 1 145 ? -11.307 -0.697 -5.712 1.00 13.78 145 LEU B CA 1
ATOM 3749 C C . LEU B 1 145 ? -11.096 0.799 -5.902 1.00 14.16 145 LEU B C 1
ATOM 3750 O O . LEU B 1 145 ? -11.128 1.298 -7.039 1.00 15.73 145 LEU B O 1
ATOM 3755 N N . GLY B 1 146 ? -10.907 1.521 -4.796 1.00 13.96 146 GLY B N 1
ATOM 3756 C CA . GLY B 1 146 ? -10.788 2.973 -4.886 1.00 13.31 146 GLY B CA 1
ATOM 3757 C C . GLY B 1 146 ? -12.162 3.604 -5.070 1.00 14.21 146 GLY B C 1
ATOM 3758 O O . GLY B 1 146 ? -13.167 2.893 -5.038 1.00 13.74 146 GLY B O 1
ATOM 3759 N N . PRO B 1 147 ? -12.259 4.947 -5.245 1.00 14.20 147 PRO B N 1
ATOM 3760 C CA . PRO B 1 147 ? -13.550 5.617 -5.345 1.00 14.40 147 PRO B CA 1
ATOM 3761 C C . PRO B 1 147 ? -14.298 5.313 -6.640 1.00 14.82 147 PRO B C 1
ATOM 3762 O O . PRO B 1 147 ? -13.719 4.911 -7.625 1.00 16.50 147 PRO B O 1
ATOM 3766 N N . VAL B 1 148 ? -15.604 5.552 -6.630 1.00 15.84 148 VAL B N 1
ATOM 3767 C CA . VAL B 1 148 ? -16.427 5.416 -7.803 1.00 16.18 148 VAL B CA 1
ATOM 3768 C C . VAL B 1 148 ? -16.110 6.583 -8.735 1.00 15.32 148 VAL B C 1
ATOM 3769 O O . VAL B 1 148 ? -15.963 7.727 -8.294 1.00 15.08 148 VAL B O 1
ATOM 3773 N N . ARG B 1 149 ? -16.016 6.264 -10.028 1.00 13.59 149 ARG B N 1
ATOM 3774 C CA . ARG B 1 149 ? -15.753 7.254 -11.053 1.00 12.80 149 ARG B CA 1
ATOM 3775 C C . ARG B 1 149 ? -16.954 7.334 -11.991 1.00 11.43 149 ARG B C 1
ATOM 3776 O O . ARG B 1 149 ? -17.306 8.427 -12.427 1.00 10.51 149 ARG B O 1
ATOM 3784 N N . MET B 1 150 ? -17.595 6.180 -12.249 1.00 10.38 150 MET B N 1
ATOM 3785 C CA . MET B 1 150 ? -18.685 6.149 -13.212 1.00 10.11 150 MET B CA 1
ATOM 3786 C C . MET B 1 150 ? -19.705 5.092 -12.820 1.00 9.15 150 MET B C 1
ATOM 3787 O O . MET B 1 150 ? -19.364 4.014 -12.326 1.00 8.54 150 MET B O 1
ATOM 3792 N N . VAL B 1 151 ? -20.975 5.422 -13.024 1.00 8.69 151 VAL B N 1
ATOM 3793 C CA . VAL B 1 151 ? -22.028 4.436 -12.808 1.00 8.13 151 VAL B CA 1
ATOM 3794 C C . VAL B 1 151 ? -22.959 4.478 -14.001 1.00 7.66 151 VAL B C 1
ATOM 3795 O O . VAL B 1 151 ? -23.232 5.551 -14.522 1.00 7.16 151 VAL B O 1
ATOM 3799 N N . HIS B 1 152 ? -23.351 3.288 -14.453 1.00 7.60 152 HIS B N 1
ATOM 3800 C CA . HIS B 1 152 ? -24.258 3.147 -15.573 1.00 7.58 152 HIS B CA 1
ATOM 3801 C C . HIS B 1 152 ? -25.363 2.187 -15.160 1.00 7.46 152 HIS B C 1
ATOM 3802 O O . HIS B 1 152 ? -25.092 1.082 -14.670 1.00 7.26 152 HIS B O 1
ATOM 3809 N N . ALA B 1 153 ? -26.605 2.663 -15.302 1.00 7.32 153 ALA B N 1
ATOM 3810 C CA . ALA B 1 153 ? -27.767 1.956 -14.797 1.00 7.25 153 ALA B CA 1
ATOM 3811 C C . ALA B 1 153 ? -28.853 2.017 -15.852 1.00 7.56 153 ALA B C 1
ATOM 3812 O O . ALA B 1 153 ? -29.037 3.038 -16.527 1.00 7.77 153 ALA B O 1
ATOM 3814 N N . LEU B 1 154 ? -29.566 0.904 -15.981 1.00 7.78 154 LEU B N 1
ATOM 3815 C CA . LEU B 1 154 ? -30.650 0.873 -16.952 1.00 8.49 154 LEU B CA 1
ATOM 3816 C C . LEU B 1 154 ? -31.701 -0.143 -16.500 1.00 8.23 154 LEU B C 1
ATOM 3817 O O . LEU B 1 154 ? -31.386 -1.153 -15.882 1.00 8.12 154 LEU B O 1
ATOM 3822 N N . ASN B 1 155 ? -32.960 0.167 -16.801 1.00 8.48 155 ASN B N 1
ATOM 3823 C CA . ASN B 1 155 ? -34.093 -0.693 -16.488 1.00 7.71 155 ASN B CA 1
ATOM 3824 C C . ASN B 1 155 ? -35.120 -0.547 -17.601 1.00 7.80 155 ASN B C 1
ATOM 3825 O O . ASN B 1 155 ? -35.670 0.543 -17.853 1.00 7.75 155 ASN B O 1
ATOM 3830 N N . TYR B 1 156 ? -35.289 -1.655 -18.321 1.00 7.90 156 TYR B N 1
ATOM 3831 C CA . TYR B 1 156 ? -36.355 -1.802 -19.294 1.00 8.17 156 TYR B CA 1
ATOM 3832 C C . TYR B 1 156 ? -37.430 -2.728 -18.738 1.00 8.55 156 TYR B C 1
ATOM 3833 O O . TYR B 1 156 ? -37.174 -3.908 -18.537 1.00 8.07 156 TYR B O 1
ATOM 3842 N N . THR B 1 157 ? -38.631 -2.179 -18.512 1.00 9.74 157 THR B N 1
ATOM 3843 C CA . THR B 1 157 ? -39.703 -2.875 -17.814 1.00 11.57 157 THR B CA 1
ATOM 3844 C C . THR B 1 157 ? -41.012 -2.641 -18.556 1.00 13.54 157 THR B C 1
ATOM 3845 O O . THR B 1 157 ? -41.031 -1.960 -19.587 1.00 14.90 157 THR B O 1
ATOM 3849 N N . ASP B 1 158 ? -42.095 -3.219 -18.004 1.00 14.58 158 ASP B N 1
ATOM 3850 C CA . ASP B 1 158 ? -43.443 -3.060 -18.529 1.00 15.63 158 ASP B CA 1
ATOM 3851 C C . ASP B 1 158 ? -44.250 -2.226 -17.531 1.00 16.89 158 ASP B C 1
ATOM 3852 O O . ASP B 1 158 ? -45.453 -2.365 -17.433 1.00 19.82 158 ASP B O 1
ATOM 3857 N N . PHE B 1 159 ? -43.581 -1.326 -16.824 1.00 16.14 159 PHE B N 1
ATOM 3858 C CA . PHE B 1 159 ? -44.202 -0.573 -15.765 1.00 16.32 159 PHE B CA 1
ATOM 3859 C C . PHE B 1 159 ? -45.419 0.187 -16.280 1.00 18.09 159 PHE B C 1
ATOM 3860 O O . PHE B 1 159 ? -46.406 0.298 -15.560 1.00 17.78 159 PHE B O 1
ATOM 3868 N N . LEU B 1 160 ? -45.348 0.731 -17.499 1.00 21.43 160 LEU B N 1
ATOM 3869 C CA . LEU B 1 160 ? -46.381 1.646 -17.973 1.00 24.74 160 LEU B CA 1
ATOM 3870 C C . LEU B 1 160 ? -47.732 0.935 -18.122 1.00 27.39 160 LEU B C 1
ATOM 3871 O O . LEU B 1 160 ? -48.768 1.589 -18.096 1.00 31.62 160 LEU B O 1
ATOM 3876 N N . TYR B 1 161 ? -47.716 -0.395 -18.288 1.00 27.47 161 TYR B N 1
ATOM 3877 C CA . TYR B 1 161 ? -48.872 -1.158 -18.742 1.00 31.35 161 TYR B CA 1
ATOM 3878 C C . TYR B 1 161 ? -49.184 -2.274 -17.747 1.00 35.28 161 TYR B C 1
ATOM 3879 O O . TYR B 1 161 ? -50.316 -2.727 -17.660 1.00 43.84 161 TYR B O 1
ATOM 3888 N N . ARG B 1 162 ? -48.165 -2.759 -17.039 1.00 36.48 162 ARG B N 1
ATOM 3889 C CA . ARG B 1 162 ? -48.359 -3.744 -15.986 1.00 41.05 162 ARG B CA 1
ATOM 3890 C C . ARG B 1 162 ? -47.745 -3.194 -14.695 1.00 40.50 162 ARG B C 1
ATOM 3891 O O . ARG B 1 162 ? -46.790 -3.756 -14.167 1.00 36.24 162 ARG B O 1
ATOM 3899 N N . PRO B 1 163 ? -48.231 -2.050 -14.158 1.00 50.81 163 PRO B N 1
ATOM 3900 C CA . PRO B 1 163 ? -47.651 -1.469 -12.946 1.00 57.84 163 PRO B CA 1
ATOM 3901 C C . PRO B 1 163 ? -48.392 -1.814 -11.657 1.00 68.90 163 PRO B C 1
ATOM 3902 O O . PRO B 1 163 ? -49.296 -2.662 -11.626 1.00 76.53 163 PRO B O 1
ATOM 3906 N N . ARG B 1 164 ? -47.946 -1.154 -10.586 1.00 80.58 164 ARG B N 1
ATOM 3907 C CA . ARG B 1 164 ? -48.781 -0.931 -9.423 1.00 72.55 164 ARG B CA 1
ATOM 3908 C C . ARG B 1 164 ? -49.467 0.411 -9.673 1.00 74.76 164 ARG B C 1
ATOM 3909 O O . ARG B 1 164 ? -48.805 1.439 -9.805 1.00 68.48 164 ARG B O 1
ATOM 3917 N N . ARG B 1 165 ? -50.803 0.367 -9.780 1.00 73.29 165 ARG B N 1
ATOM 3918 C CA . ARG B 1 165 ? -51.580 1.276 -10.617 1.00 68.94 165 ARG B CA 1
ATOM 3919 C C . ARG B 1 165 ? -51.578 2.727 -10.110 1.00 67.95 165 ARG B C 1
ATOM 3920 O O . ARG B 1 165 ? -51.415 3.640 -10.916 1.00 64.96 165 ARG B O 1
ATOM 3928 N N . PRO B 1 166 ? -51.780 3.032 -8.799 1.00 68.09 166 PRO B N 1
ATOM 3929 C CA . PRO B 1 166 ? -52.116 4.400 -8.395 1.00 62.96 166 PRO B CA 1
ATOM 3930 C C . PRO B 1 166 ? -50.956 5.397 -8.423 1.00 60.88 166 PRO B C 1
ATOM 3931 O O . PRO B 1 166 ? -51.166 6.573 -8.140 1.00 60.64 166 PRO B O 1
ATOM 3935 N N . GLU B 1 167 ? -49.752 4.924 -8.786 1.00 59.75 167 GLU B N 1
ATOM 3936 C CA . GLU B 1 167 ? -48.558 5.754 -8.894 1.00 62.11 167 GLU B CA 1
ATOM 3937 C C . GLU B 1 167 ? -48.607 6.602 -10.174 1.00 68.98 167 GLU B C 1
ATOM 3938 O O . GLU B 1 167 ? -47.981 7.663 -10.232 1.00 84.91 167 GLU B O 1
ATOM 3944 N N . GLU B 1 168 ? -49.356 6.158 -11.196 1.00 66.75 168 GLU B N 1
ATOM 3945 C CA . GLU B 1 168 ? -49.476 6.916 -12.439 1.00 71.07 168 GLU B CA 1
ATOM 3946 C C . GLU B 1 168 ? -50.939 6.950 -12.897 1.00 68.10 168 GLU B C 1
ATOM 3947 O O . GLU B 1 168 ? -51.745 7.479 -12.116 1.00 70.15 168 GLU B O 1
ATOM 3953 N N . GLU B 1 173 ? -50.638 15.050 -11.921 1.00 90.18 173 GLU B N 1
ATOM 3954 C CA . GLU B 1 173 ? -49.354 14.937 -11.173 1.00 87.75 173 GLU B CA 1
ATOM 3955 C C . GLU B 1 173 ? -48.201 14.654 -12.140 1.00 81.00 173 GLU B C 1
ATOM 3956 O O . GLU B 1 173 ? -47.043 14.648 -11.723 1.00 81.44 173 GLU B O 1
ATOM 3962 N N . GLY B 1 174 ? -48.534 14.398 -13.417 1.00 75.40 174 GLY B N 1
ATOM 3963 C CA . GLY B 1 174 ? -47.577 14.263 -14.506 1.00 69.87 174 GLY B CA 1
ATOM 3964 C C . GLY B 1 174 ? -46.684 13.020 -14.420 1.00 68.55 174 GLY B C 1
ATOM 3965 O O . GLY B 1 174 ? -47.105 11.921 -14.802 1.00 71.11 174 GLY B O 1
ATOM 3966 N N . GLY B 1 175 ? -45.457 13.222 -13.902 1.00 56.57 175 GLY B N 1
ATOM 3967 C CA . GLY B 1 175 ? -44.295 12.372 -14.142 1.00 52.84 175 GLY B CA 1
ATOM 3968 C C . GLY B 1 175 ? -44.251 11.092 -13.309 1.00 49.72 175 GLY B C 1
ATOM 3969 O O . GLY B 1 175 ? -43.344 10.901 -12.502 1.00 43.39 175 GLY B O 1
ATOM 3970 N N . GLY B 1 176 ? -45.196 10.185 -13.584 1.00 52.61 176 GLY B N 1
ATOM 3971 C CA . GLY B 1 176 ? -45.363 8.917 -12.885 1.00 47.49 176 GLY B CA 1
ATOM 3972 C C . GLY B 1 176 ? -44.113 8.030 -12.807 1.00 38.35 176 GLY B C 1
ATOM 3973 O O . GLY B 1 176 ? -43.819 7.521 -11.735 1.00 36.95 176 GLY B O 1
ATOM 3974 N N . VAL B 1 177 ? -43.377 7.837 -13.918 1.00 35.74 177 VAL B N 1
ATOM 3975 C CA . VAL B 1 177 ? -42.249 6.908 -13.884 1.00 30.05 177 VAL B CA 1
ATOM 3976 C C . VAL B 1 177 ? -41.029 7.534 -13.215 1.00 27.66 177 VAL B C 1
ATOM 3977 O O . VAL B 1 177 ? -40.191 6.811 -12.709 1.00 27.13 177 VAL B O 1
ATOM 3981 N N . VAL B 1 178 ? -40.929 8.863 -13.204 1.00 25.78 178 VAL B N 1
ATOM 3982 C CA . VAL B 1 178 ? -39.887 9.520 -12.433 1.00 25.59 178 VAL B CA 1
ATOM 3983 C C . VAL B 1 178 ? -40.086 9.307 -10.920 1.00 25.17 178 VAL B C 1
ATOM 3984 O O . VAL B 1 178 ? -39.154 8.879 -10.227 1.00 24.64 178 VAL B O 1
ATOM 3988 N N . PHE B 1 179 ? -41.297 9.576 -10.416 1.00 21.30 179 PHE B N 1
ATOM 3989 C CA . PHE B 1 179 ? -41.500 9.600 -8.979 1.00 20.49 179 PHE B CA 1
ATOM 3990 C C . PHE B 1 179 ? -41.531 8.190 -8.415 1.00 20.72 179 PHE B C 1
ATOM 3991 O O . PHE B 1 179 ? -41.211 7.997 -7.241 1.00 22.08 179 PHE B O 1
ATOM 3999 N N . SER B 1 180 ? -41.942 7.224 -9.249 1.00 18.98 180 SER B N 1
ATOM 4000 C CA . SER B 1 180 ? -41.975 5.828 -8.838 1.00 16.37 180 SER B CA 1
ATOM 4001 C C . SER B 1 180 ? -40.693 5.090 -9.234 1.00 15.22 180 SER B C 1
ATOM 4002 O O . SER B 1 180 ? -40.130 4.402 -8.401 1.00 14.99 180 SER B O 1
ATOM 4005 N N . GLN B 1 181 ? -40.275 5.180 -10.514 1.00 12.65 181 GLN B N 1
ATOM 4006 C CA . GLN B 1 181 ? -39.215 4.315 -11.002 1.00 11.09 181 GLN B CA 1
ATOM 4007 C C . GLN B 1 181 ? -37.827 4.931 -10.826 1.00 11.14 181 GLN B C 1
ATOM 4008 O O . GLN B 1 181 ? -36.910 4.227 -10.397 1.00 10.17 181 GLN B O 1
ATOM 4014 N N . ALA B 1 182 ? -37.683 6.236 -11.158 1.00 10.71 182 ALA B N 1
ATOM 4015 C CA . ALA B 1 182 ? -36.393 6.895 -11.069 1.00 9.82 182 ALA B CA 1
ATOM 4016 C C . ALA B 1 182 ? -35.997 7.048 -9.611 1.00 9.47 182 ALA B C 1
ATOM 4017 O O . ALA B 1 182 ? -34.813 7.049 -9.303 1.00 10.26 182 ALA B O 1
ATOM 4019 N N . ALA B 1 183 ? -36.984 7.164 -8.724 1.00 8.84 183 ALA B N 1
ATOM 4020 C CA . ALA B 1 183 ? -36.742 7.145 -7.290 1.00 8.88 183 ALA B CA 1
ATOM 4021 C C . ALA B 1 183 ? -35.817 5.969 -6.914 1.00 9.01 183 ALA B C 1
ATOM 4022 O O . ALA B 1 183 ? -34.829 6.157 -6.196 1.00 9.22 183 ALA B O 1
ATOM 4024 N N . HIS B 1 184 ? -36.148 4.747 -7.357 1.00 8.24 184 HIS B N 1
ATOM 4025 C CA . HIS B 1 184 ? -35.298 3.627 -7.017 1.00 8.03 184 HIS B CA 1
ATOM 4026 C C . HIS B 1 184 ? -33.948 3.802 -7.671 1.00 7.74 184 HIS B C 1
ATOM 4027 O O . HIS B 1 184 ? -32.946 3.538 -7.033 1.00 7.81 184 HIS B O 1
ATOM 4034 N N . GLN B 1 185 ? -33.944 4.180 -8.947 1.00 7.98 185 GLN B N 1
ATOM 4035 C CA . GLN B 1 185 ? -32.684 4.226 -9.684 1.00 8.86 185 GLN B CA 1
ATOM 4036 C C . GLN B 1 185 ? -31.709 5.209 -9.048 1.00 9.03 185 GLN B C 1
ATOM 4037 O O . GLN B 1 185 ? -30.598 4.804 -8.751 1.00 9.70 185 GLN B O 1
ATOM 4043 N N . VAL B 1 186 ? -32.164 6.449 -8.798 1.00 9.12 186 VAL B N 1
ATOM 4044 C CA . VAL B 1 186 ? -31.393 7.513 -8.179 1.00 9.12 186 VAL B CA 1
ATOM 4045 C C . VAL B 1 186 ? -30.904 7.076 -6.800 1.00 9.73 186 VAL B C 1
ATOM 4046 O O . VAL B 1 186 ? -29.759 7.347 -6.418 1.00 9.81 186 VAL B O 1
ATOM 4050 N N . ASP B 1 187 ? -31.797 6.413 -6.049 1.00 10.69 187 ASP B N 1
ATOM 4051 C CA . ASP B 1 187 ? -31.504 5.976 -4.687 1.00 11.09 187 ASP B CA 1
ATOM 4052 C C . ASP B 1 187 ? -30.319 5.022 -4.735 1.00 11.52 187 ASP B C 1
ATOM 4053 O O . ASP B 1 187 ? -29.362 5.249 -3.986 1.00 11.94 187 ASP B O 1
ATOM 4058 N N . ILE B 1 188 ? -30.376 4.009 -5.638 1.00 11.10 188 ILE B N 1
ATOM 4059 C CA . ILE B 1 188 ? -29.308 3.020 -5.757 1.00 10.52 188 ILE B CA 1
ATOM 4060 C C . ILE B 1 188 ? -28.006 3.718 -6.164 1.00 10.12 188 ILE B C 1
ATOM 4061 O O . ILE B 1 188 ? -26.956 3.511 -5.549 1.00 9.35 188 ILE B O 1
ATOM 4066 N N . VAL B 1 189 ? -28.089 4.585 -7.164 1.00 9.56 189 VAL B N 1
ATOM 4067 C CA . VAL B 1 189 ? -26.894 5.307 -7.580 1.00 10.02 189 VAL B CA 1
ATOM 4068 C C . VAL B 1 189 ? -26.316 6.154 -6.435 1.00 9.68 189 VAL B C 1
ATOM 4069 O O . VAL B 1 189 ? -25.110 6.135 -6.226 1.00 10.30 189 VAL B O 1
ATOM 4073 N N . ARG B 1 190 ? -27.158 6.845 -5.665 1.00 9.12 190 ARG B N 1
ATOM 4074 C CA . ARG B 1 190 ? -26.659 7.646 -4.556 1.00 8.58 190 ARG B CA 1
ATOM 4075 C C . ARG B 1 190 ? -26.031 6.731 -3.507 1.00 8.48 190 ARG B C 1
ATOM 4076 O O . ARG B 1 190 ? -24.953 7.024 -2.991 1.00 8.29 190 ARG B O 1
ATOM 4084 N N . LEU B 1 191 ? -26.696 5.605 -3.211 1.00 8.27 191 LEU B N 1
ATOM 4085 C CA . LEU B 1 191 ? -26.159 4.662 -2.244 1.00 8.68 191 LEU B CA 1
ATOM 4086 C C . LEU B 1 191 ? -24.741 4.263 -2.625 1.00 8.82 191 LEU B C 1
ATOM 4087 O O . LEU B 1 191 ? -23.883 4.173 -1.771 1.00 9.66 191 LEU B O 1
ATOM 4092 N N . LEU B 1 192 ? -24.526 4.006 -3.915 1.00 9.23 192 LEU B N 1
ATOM 4093 C CA . LEU B 1 192 ? -23.310 3.374 -4.406 1.00 9.29 192 LEU B CA 1
ATOM 4094 C C . LEU B 1 192 ? -22.192 4.417 -4.523 1.00 9.58 192 LEU B C 1
ATOM 4095 O O . LEU B 1 192 ? -21.093 4.179 -4.013 1.00 9.47 192 LEU B O 1
ATOM 4100 N N . VAL B 1 193 ? -22.496 5.598 -5.105 1.00 8.83 193 VAL B N 1
ATOM 4101 C CA . VAL B 1 193 ? -21.461 6.592 -5.280 1.00 8.77 193 VAL B CA 1
ATOM 4102 C C . VAL B 1 193 ? -21.067 7.086 -3.901 1.00 9.54 193 VAL B C 1
ATOM 4103 O O . VAL B 1 193 ? -19.894 7.242 -3.579 1.00 9.53 193 VAL B O 1
ATOM 4107 N N . GLY B 1 194 ? -22.079 7.367 -3.101 1.00 10.76 194 GLY B N 1
ATOM 4108 C CA . GLY B 1 194 ? -21.832 7.837 -1.755 1.00 11.84 194 GLY B CA 1
ATOM 4109 C C . GLY B 1 194 ? -21.469 9.317 -1.670 1.00 12.05 194 GLY B C 1
ATOM 4110 O O . GLY B 1 194 ? -20.939 9.714 -0.655 1.00 13.36 194 GLY B O 1
ATOM 4111 N N . THR B 1 195 ? -21.747 10.145 -2.684 1.00 12.53 195 THR B N 1
ATOM 4112 C CA . THR B 1 195 ? -21.558 11.584 -2.509 1.00 12.56 195 THR B CA 1
ATOM 4113 C C . THR B 1 195 ? -22.764 12.333 -3.081 1.00 14.08 195 THR B C 1
ATOM 4114 O O . THR B 1 195 ? -23.641 11.719 -3.702 1.00 12.85 195 THR B O 1
ATOM 4118 N N . ARG B 1 196 ? -22.819 13.659 -2.836 1.00 16.66 196 ARG B N 1
ATOM 4119 C CA . ARG B 1 196 ? -23.948 14.505 -3.224 1.00 17.87 196 ARG B CA 1
ATOM 4120 C C . ARG B 1 196 ? -24.096 14.562 -4.758 1.00 15.74 196 ARG B C 1
ATOM 4121 O O . ARG B 1 196 ? -23.097 14.628 -5.481 1.00 15.73 196 ARG B O 1
ATOM 4129 N N . VAL B 1 197 ? -25.338 14.544 -5.264 1.00 12.73 197 VAL B N 1
ATOM 4130 C CA . VAL B 1 197 ? -25.621 14.920 -6.645 1.00 11.73 197 VAL B CA 1
ATOM 4131 C C . VAL B 1 197 ? -25.563 16.446 -6.759 1.00 11.65 197 VAL B C 1
ATOM 4132 O O . VAL B 1 197 ? -26.198 17.154 -5.977 1.00 10.76 197 VAL B O 1
ATOM 4136 N N . ARG B 1 198 ? -24.813 16.951 -7.746 1.00 12.22 198 ARG B N 1
ATOM 4137 C CA . ARG B 1 198 ? -24.619 18.390 -7.861 1.00 13.80 198 ARG B CA 1
ATOM 4138 C C . ARG B 1 198 ? -25.350 18.950 -9.081 1.00 14.11 198 ARG B C 1
ATOM 4139 O O . ARG B 1 198 ? -25.648 20.135 -9.115 1.00 16.82 198 ARG B O 1
ATOM 4147 N N . ARG B 1 199 ? -25.595 18.103 -10.088 1.00 13.48 199 ARG B N 1
ATOM 4148 C CA . ARG B 1 199 ? -26.149 18.517 -11.359 1.00 12.32 199 ARG B CA 1
ATOM 4149 C C . ARG B 1 199 ? -26.861 17.338 -12.005 1.00 12.35 199 ARG B C 1
ATOM 4150 O O . ARG B 1 199 ? -26.434 16.182 -11.869 1.00 13.55 199 ARG B O 1
ATOM 4158 N N . VAL B 1 200 ? -27.931 17.664 -12.743 1.00 10.79 200 VAL B N 1
ATOM 4159 C CA . VAL B 1 200 ? -28.790 16.692 -13.364 1.00 10.36 200 VAL B CA 1
ATOM 4160 C C . VAL B 1 200 ? -29.174 17.231 -14.747 1.00 10.32 200 VAL B C 1
ATOM 4161 O O . VAL B 1 200 ? -29.495 18.420 -14.860 1.00 10.69 200 VAL B O 1
ATOM 4165 N N . ARG B 1 201 ? -29.174 16.348 -15.776 1.00 9.75 201 ARG B N 1
ATOM 4166 C CA . ARG B 1 201 ? -29.659 16.666 -17.112 1.00 9.56 201 ARG B CA 1
ATOM 4167 C C . ARG B 1 201 ? -30.405 15.462 -17.688 1.00 10.05 201 ARG B C 1
ATOM 4168 O O . ARG B 1 201 ? -29.840 14.385 -17.871 1.00 9.59 201 ARG B O 1
ATOM 4176 N N . ALA B 1 202 ? -31.683 15.676 -18.004 1.00 10.46 202 ALA B N 1
ATOM 4177 C CA . ALA B 1 202 ? -32.605 14.585 -18.262 1.00 10.84 202 ALA B CA 1
ATOM 4178 C C . ALA B 1 202 ? -33.391 14.883 -19.545 1.00 11.56 202 ALA B C 1
ATOM 4179 O O . ALA B 1 202 ? -33.666 16.047 -19.866 1.00 11.62 202 ALA B O 1
ATOM 4181 N N . ILE B 1 203 ? -33.679 13.805 -20.295 1.00 11.13 203 ILE B N 1
ATOM 4182 C CA . ILE B 1 203 ? -34.608 13.789 -21.410 1.00 11.25 203 ILE B CA 1
ATOM 4183 C C . ILE B 1 203 ? -35.651 12.732 -21.067 1.00 11.85 203 ILE B C 1
ATOM 4184 O O . ILE B 1 203 ? -35.311 11.604 -20.711 1.00 13.19 203 ILE B O 1
ATOM 4189 N N . THR B 1 204 ? -36.925 13.091 -21.178 1.00 11.13 204 THR B N 1
ATOM 4190 C CA . THR B 1 204 ? -37.956 12.081 -21.096 1.00 10.50 204 THR B CA 1
ATOM 4191 C C . THR B 1 204 ? -38.547 11.818 -22.480 1.00 10.45 204 THR B C 1
ATOM 4192 O O . THR B 1 204 ? -38.500 12.637 -23.414 1.00 9.31 204 THR B O 1
ATOM 4196 N N . GLY B 1 205 ? -39.104 10.625 -22.591 1.00 11.08 205 GLY B N 1
ATOM 4197 C CA . GLY B 1 205 ? -39.811 10.209 -23.783 1.00 11.86 205 GLY B CA 1
ATOM 4198 C C . GLY B 1 205 ? -41.258 9.907 -23.404 1.00 13.35 205 GLY B C 1
ATOM 4199 O O . GLY B 1 205 ? -41.529 9.380 -22.317 1.00 13.19 205 GLY B O 1
ATOM 4200 N N . ASP B 1 206 ? -42.175 10.262 -24.309 1.00 14.34 206 ASP B N 1
ATOM 4201 C CA . ASP B 1 206 ? -43.587 10.097 -24.057 1.00 15.48 206 ASP B CA 1
ATOM 4202 C C . ASP B 1 206 ? -44.257 9.892 -25.398 1.00 16.86 206 ASP B C 1
ATOM 4203 O O . ASP B 1 206 ? -44.527 10.863 -26.090 1.00 19.04 206 ASP B O 1
ATOM 4208 N N . TRP B 1 207 ? -44.486 8.636 -25.770 1.00 16.33 207 TRP B N 1
ATOM 4209 C CA . TRP B 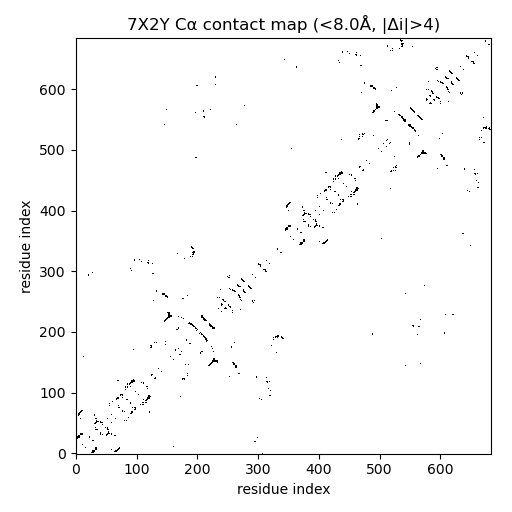1 207 ? -44.789 8.398 -27.164 1.00 17.31 207 TRP B CA 1
ATOM 4210 C C . TRP B 1 207 ? -45.977 7.453 -27.281 1.00 21.20 207 TRP B C 1
ATOM 4211 O O . TRP B 1 207 ? -46.245 6.894 -28.347 1.00 24.38 207 TRP B O 1
ATOM 4222 N N . ASP B 1 208 ? -46.712 7.311 -26.178 1.00 23.79 208 ASP B N 1
ATOM 4223 C CA . ASP B 1 208 ? -47.923 6.527 -26.255 1.00 28.58 208 ASP B CA 1
ATOM 4224 C C . ASP B 1 208 ? -49.107 7.415 -25.884 1.00 33.68 208 ASP B C 1
ATOM 4225 O O . ASP B 1 208 ? -49.298 7.749 -24.714 1.00 34.93 208 ASP B O 1
ATOM 4230 N N . PRO B 1 209 ? -49.922 7.822 -26.887 1.00 39.23 209 PRO B N 1
ATOM 4231 C CA . PRO B 1 209 ? -51.136 8.606 -26.636 1.00 40.05 209 PRO B CA 1
ATOM 4232 C C . PRO B 1 209 ? -52.055 8.035 -25.551 1.00 41.56 209 PRO B C 1
ATOM 4233 O O . PRO B 1 209 ? -52.471 8.779 -24.670 1.00 41.10 209 PRO B O 1
ATOM 4237 N N . MET B 1 210 ? -52.304 6.713 -25.577 1.00 46.92 210 MET B N 1
ATOM 4238 C CA . MET B 1 210 ? -53.114 5.995 -24.594 1.00 49.13 210 MET B CA 1
ATOM 4239 C C . MET B 1 210 ? -52.547 6.199 -23.187 1.00 46.19 210 MET B C 1
ATOM 4240 O O . MET B 1 210 ? -53.255 6.061 -22.193 1.00 48.56 210 MET B O 1
ATOM 4245 N N . ARG B 1 211 ? -51.257 6.520 -23.102 1.00 43.09 211 ARG B N 1
ATOM 4246 C CA . ARG B 1 211 ? -50.644 6.643 -21.796 1.00 36.80 211 ARG B CA 1
ATOM 4247 C C . ARG B 1 211 ? -49.920 7.975 -21.707 1.00 37.96 211 ARG B C 1
ATOM 4248 O O . ARG B 1 211 ? -48.711 7.988 -21.520 1.00 38.82 211 ARG B O 1
ATOM 4256 N N . PRO B 1 212 ? -50.626 9.131 -21.793 1.00 41.44 212 PRO B N 1
ATOM 4257 C CA . PRO B 1 212 ? -49.953 10.433 -21.911 1.00 37.10 212 PRO B CA 1
ATOM 4258 C C . PRO B 1 212 ? -49.210 10.807 -20.627 1.00 32.93 212 PRO B C 1
ATOM 4259 O O . PRO B 1 212 ? -49.550 11.769 -19.952 1.00 38.25 212 PRO B O 1
ATOM 4263 N N . THR B 1 213 ? -48.208 9.995 -20.300 1.00 28.47 213 THR B N 1
ATOM 4264 C CA . THR B 1 213 ? -47.251 10.247 -19.238 1.00 26.80 213 THR B CA 1
ATOM 4265 C C . THR B 1 213 ? -45.857 9.868 -19.759 1.00 24.88 213 THR B C 1
ATOM 4266 O O . THR B 1 213 ? -45.741 9.141 -20.747 1.00 24.57 213 THR B O 1
ATOM 4270 N N . GLN B 1 214 ? -44.795 10.343 -19.099 1.00 21.24 214 GLN B N 1
ATOM 4271 C CA . GLN B 1 214 ? -43.442 9.962 -19.492 1.00 17.66 214 GLN B CA 1
ATOM 4272 C C . GLN B 1 214 ? -43.233 8.480 -19.190 1.00 15.95 214 GLN B C 1
ATOM 4273 O O . GLN B 1 214 ? -43.451 8.048 -18.061 1.00 17.82 214 GLN B O 1
ATOM 4279 N N . GLY B 1 215 ? -42.817 7.701 -20.185 1.00 13.08 215 GLY B N 1
ATOM 4280 C CA . GLY B 1 215 ? -42.626 6.274 -19.993 1.00 11.07 215 GLY B CA 1
ATOM 4281 C C . GLY B 1 215 ? -41.133 5.916 -20.029 1.00 10.37 215 GLY B C 1
ATOM 4282 O O . GLY B 1 215 ? -40.731 4.769 -19.818 1.00 10.43 215 GLY B O 1
ATOM 4283 N N . ALA B 1 216 ? -40.291 6.912 -20.310 1.00 9.10 216 ALA B N 1
ATOM 4284 C CA . ALA B 1 216 ? -38.898 6.614 -20.568 1.00 8.35 216 ALA B CA 1
ATOM 4285 C C . ALA B 1 216 ? -38.062 7.842 -20.271 1.00 7.44 216 ALA B C 1
ATOM 4286 O O . ALA B 1 216 ? -38.558 8.965 -20.385 1.00 7.74 216 ALA B O 1
ATOM 4288 N N . TYR B 1 217 ? -36.823 7.607 -19.866 1.00 6.43 217 TYR B N 1
ATOM 4289 C CA . TYR B 1 217 ? -35.928 8.739 -19.708 1.00 6.16 217 TYR B CA 1
ATOM 4290 C C . TYR B 1 217 ? -34.477 8.271 -19.803 1.00 5.89 217 TYR B C 1
ATOM 4291 O O . TYR B 1 217 ? -34.198 7.082 -19.694 1.00 5.52 217 TYR B O 1
ATOM 4300 N N . SER B 1 218 ? -33.597 9.246 -20.042 1.00 5.82 218 SER B N 1
ATOM 4301 C CA . SER B 1 218 ? -32.166 9.118 -19.904 1.00 6.02 218 SER B CA 1
ATOM 4302 C C . SER B 1 218 ? -31.673 10.374 -19.222 1.00 6.27 218 SER B C 1
ATOM 4303 O O . SER B 1 218 ? -32.039 11.469 -19.660 1.00 6.24 218 SER B O 1
ATOM 4306 N N . ALA B 1 219 ? -30.798 10.195 -18.215 1.00 6.32 219 ALA B N 1
ATOM 4307 C CA . ALA B 1 219 ? -30.308 11.330 -17.460 1.00 6.30 219 ALA B CA 1
ATOM 4308 C C . ALA B 1 219 ? -28.826 11.182 -17.162 1.00 6.38 219 ALA B C 1
ATOM 4309 O O . ALA B 1 219 ? -28.329 10.072 -16.941 1.00 6.71 219 ALA B O 1
ATOM 4311 N N . LEU B 1 220 ? -28.147 12.335 -17.136 1.00 6.50 220 LEU B N 1
ATOM 4312 C CA . LEU B 1 220 ? -26.792 12.437 -16.617 1.00 6.56 220 LEU B CA 1
ATOM 4313 C C . LEU B 1 220 ? -26.839 13.038 -15.216 1.00 7.02 220 LEU B C 1
ATOM 4314 O O . LEU B 1 220 ? -27.637 13.959 -14.959 1.00 7.31 220 LEU B O 1
ATOM 4319 N N . LEU B 1 221 ? -26.041 12.448 -14.310 1.00 7.33 221 LEU B N 1
ATOM 4320 C CA . LEU B 1 221 ? -25.851 12.989 -12.978 1.00 8.28 221 LEU B CA 1
ATOM 4321 C C . LEU B 1 221 ? -24.355 13.231 -12.760 1.00 8.33 221 LEU B C 1
ATOM 4322 O O . LEU B 1 221 ? -23.546 12.322 -12.989 1.00 7.73 221 LEU B O 1
ATOM 4327 N N . TRP B 1 222 ? -24.025 14.443 -12.285 1.00 8.57 222 TRP B N 1
ATOM 4328 C CA . TRP B 1 222 ? -22.680 14.800 -11.830 1.00 9.42 222 TRP B CA 1
ATOM 4329 C C . TRP B 1 222 ? -22.661 14.709 -10.306 1.00 10.68 222 TRP B C 1
ATOM 4330 O O . TRP B 1 222 ? -23.564 15.228 -9.656 1.00 11.69 222 TRP B O 1
ATOM 4341 N N . PHE B 1 223 ? -21.653 14.056 -9.721 1.00 12.45 223 PHE B N 1
ATOM 4342 C CA . PHE B 1 223 ? -21.579 13.919 -8.267 1.00 13.04 223 PHE B CA 1
ATOM 4343 C C . PHE B 1 223 ? -20.393 14.704 -7.716 1.00 14.22 223 PHE B C 1
ATOM 4344 O O . PHE B 1 223 ? -19.380 14.884 -8.399 1.00 13.69 223 PHE B O 1
ATOM 4352 N N . GLU B 1 224 ? -20.534 15.130 -6.457 1.00 16.15 224 GLU B N 1
ATOM 4353 C CA . GLU B 1 224 ? -19.436 15.756 -5.754 1.00 17.96 224 GLU B CA 1
ATOM 4354 C C . GLU B 1 224 ? -18.264 14.785 -5.778 1.00 17.52 224 GLU B C 1
ATOM 4355 O O . GLU B 1 224 ? -18.438 13.627 -5.397 1.00 19.20 224 GLU B O 1
ATOM 4361 N N . GLY B 1 225 ? -17.091 15.261 -6.235 1.00 15.40 225 GLY B N 1
ATOM 4362 C CA . GLY B 1 225 ? -15.894 14.442 -6.282 1.00 13.33 225 GLY B CA 1
ATOM 4363 C C . GLY B 1 225 ? -15.562 14.013 -7.710 1.00 13.95 225 GLY B C 1
ATOM 4364 O O . GLY B 1 225 ? -14.501 13.457 -7.968 1.00 14.62 225 GLY B O 1
ATOM 4365 N N . GLY B 1 226 ? -16.496 14.241 -8.645 1.00 13.93 226 GLY B N 1
ATOM 4366 C CA . GLY B 1 226 ? -16.230 14.075 -10.067 1.00 11.73 226 GLY B CA 1
ATOM 4367 C C . GLY B 1 226 ? -16.699 12.736 -10.657 1.00 11.14 226 GLY B C 1
ATOM 4368 O O . GLY B 1 226 ? -16.448 12.469 -11.839 1.00 11.51 226 GLY B O 1
ATOM 4369 N N . ALA B 1 227 ? -17.365 11.888 -9.857 1.00 9.21 227 ALA B N 1
ATOM 4370 C CA . ALA B 1 227 ? -17.979 10.713 -10.444 1.00 8.35 227 ALA B CA 1
ATOM 4371 C C . ALA B 1 227 ? -19.198 11.190 -11.215 1.00 8.00 227 ALA B C 1
ATOM 4372 O O . ALA B 1 227 ? -19.819 12.205 -10.874 1.00 7.68 227 ALA B O 1
ATOM 4374 N N . PHE B 1 228 ? -19.537 10.436 -12.257 1.00 7.05 228 PHE B N 1
ATOM 4375 C CA . PHE B 1 228 ? -20.728 10.751 -13.003 1.00 6.78 228 PHE B CA 1
ATOM 4376 C C . PHE B 1 228 ? -21.535 9.467 -13.152 1.00 7.02 228 PHE B C 1
ATOM 4377 O O . PHE B 1 228 ? -20.973 8.355 -13.038 1.00 7.65 228 PHE B O 1
ATOM 4385 N N . ALA B 1 229 ? -22.861 9.635 -13.305 1.00 6.35 229 ALA B N 1
ATOM 4386 C CA . ALA B 1 229 ? -23.708 8.507 -13.586 1.00 6.11 229 ALA B CA 1
ATOM 4387 C C . ALA B 1 229 ? -24.525 8.791 -14.829 1.00 5.93 229 ALA B C 1
ATOM 4388 O O . ALA B 1 229 ? -24.901 9.939 -15.062 1.00 5.98 229 ALA B O 1
ATOM 4390 N N . SER B 1 230 ? -24.860 7.726 -15.562 1.00 5.62 230 SER B N 1
ATOM 4391 C CA . SER B 1 230 ? -25.993 7.786 -16.474 1.00 5.56 230 SER B CA 1
ATOM 4392 C C . SER B 1 230 ? -27.047 6.731 -16.150 1.00 5.36 230 SER B C 1
ATOM 4393 O O . SER B 1 230 ? -26.727 5.587 -15.817 1.00 5.06 230 SER B O 1
ATOM 4396 N N . ILE B 1 231 ? -28.300 7.181 -16.170 1.00 5.26 231 ILE B N 1
ATOM 4397 C CA . ILE B 1 231 ? -29.433 6.321 -15.861 1.00 5.56 231 ILE B CA 1
ATOM 4398 C C . ILE B 1 231 ? -30.466 6.400 -16.983 1.00 5.39 231 ILE B C 1
ATOM 4399 O O . ILE B 1 231 ? -30.790 7.474 -17.503 1.00 4.98 231 ILE B O 1
ATOM 4404 N N . SER B 1 232 ? -30.916 5.217 -17.379 1.00 5.60 232 SER B N 1
ATOM 4405 C CA . SER B 1 232 ? -31.940 5.068 -18.390 1.00 5.75 232 SER B CA 1
ATOM 4406 C C . SER B 1 232 ? -33.042 4.145 -17.880 1.00 5.89 232 SER B C 1
ATOM 4407 O O . SER B 1 232 ? -32.829 3.124 -17.202 1.00 5.81 232 SER B O 1
ATOM 4410 N N . TYR B 1 233 ? -34.242 4.533 -18.268 1.00 6.10 233 TYR B N 1
ATOM 4411 C CA . TYR B 1 233 ? -35.447 3.806 -17.922 1.00 6.37 233 TYR B CA 1
ATOM 4412 C C . TYR B 1 233 ? -36.357 3.797 -19.144 1.00 6.89 233 TYR B C 1
ATOM 4413 O O . TYR B 1 233 ? -36.466 4.795 -19.879 1.00 7.34 233 TYR B O 1
ATOM 4422 N N . ASN B 1 234 ? -36.979 2.649 -19.372 1.00 7.14 234 ASN B N 1
ATOM 4423 C CA . ASN B 1 234 ? -38.017 2.557 -20.383 1.00 7.43 234 ASN B CA 1
ATOM 4424 C C . ASN B 1 234 ? -39.088 1.594 -19.874 1.00 7.75 234 ASN B C 1
ATOM 4425 O O . ASN B 1 234 ? -38.802 0.396 -19.662 1.00 7.14 234 ASN B O 1
ATOM 4430 N N . GLY B 1 235 ? -40.304 2.154 -19.694 1.00 7.98 235 GLY B N 1
ATOM 4431 C CA . GLY B 1 235 ? -41.427 1.462 -19.071 1.00 8.71 235 GLY B CA 1
ATOM 4432 C C . GLY B 1 235 ? -42.383 0.789 -20.060 1.00 9.24 235 GLY B C 1
ATOM 4433 O O . GLY B 1 235 ? -43.448 0.318 -19.660 1.00 9.12 235 GLY B O 1
ATOM 4434 N N . TYR B 1 236 ? -42.016 0.760 -21.343 1.00 9.85 236 TYR B N 1
ATOM 4435 C CA . TYR B 1 236 ? -43.011 0.521 -22.386 1.00 10.62 236 TYR B CA 1
ATOM 4436 C C . TYR B 1 236 ? -43.123 -0.964 -22.694 1.00 11.34 236 TYR B C 1
ATOM 4437 O O . TYR B 1 236 ? -43.779 -1.309 -23.671 1.00 12.32 236 TYR B O 1
ATOM 4446 N N . GLY B 1 237 ? -42.419 -1.800 -21.916 1.00 10.91 237 GLY B N 1
ATOM 4447 C CA . GLY B 1 237 ? -42.693 -3.223 -21.838 1.00 10.92 237 GLY B CA 1
ATOM 4448 C C . GLY B 1 237 ? -42.312 -4.027 -23.073 1.00 11.67 237 GLY B C 1
ATOM 4449 O O . GLY B 1 237 ? -42.948 -5.017 -23.345 1.00 13.05 237 GLY B O 1
ATOM 4450 N N . HIS B 1 238 ? -41.273 -3.649 -23.815 1.00 11.86 238 HIS B N 1
ATOM 4451 C CA . HIS B 1 238 ? -40.837 -4.466 -24.938 1.00 11.16 238 HIS B CA 1
ATOM 4452 C C . HIS B 1 238 ? -39.586 -5.234 -24.521 1.00 11.74 238 HIS B C 1
ATOM 4453 O O . HIS B 1 238 ? -39.704 -6.382 -24.075 1.00 13.19 238 HIS B O 1
ATOM 4460 N N . PHE B 1 239 ? -38.395 -4.621 -24.623 1.00 10.67 239 PHE B N 1
ATOM 4461 C CA . PHE B 1 239 ? -37.239 -5.369 -24.155 1.00 10.28 239 PHE B CA 1
ATOM 4462 C C . PHE B 1 239 ? -37.309 -5.472 -22.623 1.00 10.84 239 PHE B C 1
ATOM 4463 O O . PHE B 1 239 ? -37.816 -4.566 -21.947 1.00 10.61 239 PHE B O 1
ATOM 4471 N N . ASP B 1 240 ? -36.803 -6.595 -22.086 1.00 10.75 240 ASP B N 1
ATOM 4472 C CA . ASP B 1 240 ? -36.842 -6.871 -20.659 1.00 11.10 240 ASP B CA 1
ATOM 4473 C C . ASP B 1 240 ? -35.424 -7.076 -20.125 1.00 10.76 240 ASP B C 1
ATOM 4474 O O . ASP B 1 240 ? -34.817 -8.122 -20.353 1.00 10.80 240 ASP B O 1
ATOM 4479 N N . SER B 1 241 ? -34.908 -6.078 -19.397 1.00 10.81 241 SER B N 1
ATOM 4480 C CA . SER B 1 241 ? -33.487 -6.042 -19.066 1.00 11.15 241 SER B CA 1
ATOM 4481 C C . SER B 1 241 ? -33.159 -6.995 -17.920 1.00 11.10 241 SER B C 1
ATOM 4482 O O . SER B 1 241 ? -32.003 -7.105 -17.555 1.00 11.33 241 SER B O 1
ATOM 4485 N N . ASP B 1 242 ? -34.159 -7.695 -17.387 1.00 11.73 242 ASP B N 1
ATOM 4486 C CA . ASP B 1 242 ? -33.924 -8.815 -16.489 1.00 13.07 242 ASP B CA 1
ATOM 4487 C C . ASP B 1 242 ? -33.128 -9.896 -17.206 1.00 13.89 242 ASP B C 1
ATOM 4488 O O . ASP B 1 242 ? -32.519 -10.742 -16.556 1.00 14.89 242 ASP B O 1
ATOM 4493 N N . GLU B 1 243 ? -33.141 -9.881 -18.540 1.00 13.83 243 GLU B N 1
ATOM 4494 C CA . GLU B 1 243 ? -32.303 -10.814 -19.266 1.00 14.34 243 GLU B CA 1
ATOM 4495 C C . GLU B 1 243 ? -30.846 -10.626 -18.862 1.00 14.61 243 GLU B C 1
ATOM 4496 O O . GLU B 1 243 ? -30.064 -11.577 -18.928 1.00 14.29 243 GLU B O 1
ATOM 4502 N N . TRP B 1 244 ? -30.490 -9.402 -18.420 1.00 13.42 244 TRP B N 1
ATOM 4503 C CA . TRP B 1 244 ? -29.111 -9.062 -18.099 1.00 11.91 244 TRP B CA 1
ATOM 4504 C C . TRP B 1 244 ? -28.875 -9.140 -16.604 1.00 12.36 244 TRP B C 1
ATOM 4505 O O . TRP B 1 244 ? -27.788 -8.805 -16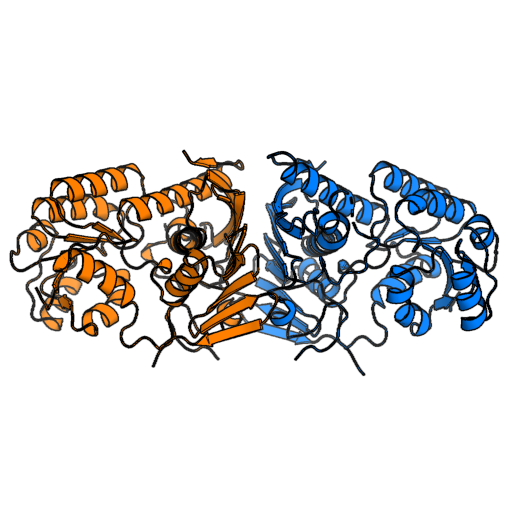.158 1.00 11.94 244 TRP B O 1
ATOM 4516 N N . CYS B 1 245 ? -29.893 -9.569 -15.840 1.00 13.27 245 CYS B N 1
ATOM 4517 C CA . CYS B 1 245 ? -29.711 -9.746 -14.410 1.00 14.17 245 CYS B CA 1
ATOM 4518 C C . CYS B 1 245 ? -29.927 -11.206 -14.048 1.00 15.16 245 CYS B C 1
ATOM 4519 O O . CYS B 1 245 ? -30.550 -11.499 -13.034 1.00 14.37 245 CYS B O 1
ATOM 4522 N N . ASP B 1 246 ? -29.366 -12.110 -14.878 1.00 16.48 246 ASP B N 1
ATOM 4523 C CA . ASP B 1 246 ? -29.452 -13.550 -14.678 1.00 17.06 246 ASP B CA 1
ATOM 4524 C C . ASP B 1 246 ? -30.894 -14.011 -14.651 1.00 16.74 246 ASP B C 1
ATOM 4525 O O . ASP B 1 246 ? -31.196 -14.937 -13.914 1.00 15.74 246 ASP B O 1
ATOM 4530 N N . TRP B 1 247 ? -31.750 -13.338 -15.429 1.00 17.75 247 TRP B N 1
ATOM 4531 C CA . TRP B 1 247 ? -33.130 -13.737 -15.646 1.00 19.49 247 TRP B CA 1
ATOM 4532 C C . TRP B 1 247 ? -33.875 -13.833 -14.318 1.00 19.83 247 TRP B C 1
ATOM 4533 O O . TRP B 1 247 ? -34.754 -14.660 -14.136 1.00 21.20 247 TRP B O 1
ATOM 4544 N N . ILE B 1 248 ? -33.555 -12.943 -13.381 1.00 19.57 248 ILE B N 1
ATOM 4545 C CA . ILE B 1 248 ? -34.335 -12.864 -12.160 1.00 17.18 248 ILE B CA 1
ATOM 4546 C C . ILE B 1 248 ? -35.095 -11.546 -12.187 1.00 18.83 248 ILE B C 1
ATOM 4547 O O . ILE B 1 248 ? -34.539 -10.511 -12.563 1.00 19.54 248 ILE B O 1
ATOM 4552 N N . GLY B 1 249 ? -36.382 -11.618 -11.832 1.00 18.58 249 GLY B N 1
ATOM 4553 C CA . GLY B 1 249 ? -37.256 -10.461 -11.851 1.00 17.29 249 GLY B CA 1
ATOM 4554 C C . GLY B 1 249 ? -37.058 -9.547 -10.634 1.00 16.90 249 GLY B C 1
ATOM 4555 O O . GLY B 1 249 ? -36.322 -9.873 -9.706 1.00 14.78 249 GLY B O 1
ATOM 4556 N N . GLU B 1 250 ? -37.757 -8.399 -10.668 1.00 16.25 250 GLU B N 1
ATOM 4557 C CA . GLU B 1 250 ? -37.599 -7.306 -9.728 1.00 15.45 250 GLU B CA 1
ATOM 4558 C C . GLU B 1 250 ? -37.775 -7.808 -8.299 1.00 16.18 250 GLU B C 1
ATOM 4559 O O . GLU B 1 250 ? -37.090 -7.335 -7.394 1.00 16.21 250 GLU B O 1
ATOM 4565 N N . MET B 1 251 ? -38.661 -8.790 -8.118 1.00 16.21 251 MET B N 1
ATOM 4566 C CA . MET B 1 251 ? -39.077 -9.184 -6.789 1.00 18.05 251 MET B CA 1
ATOM 4567 C C . MET B 1 251 ? -38.372 -10.480 -6.408 1.00 19.52 251 MET B C 1
ATOM 4568 O O . MET B 1 251 ? -38.726 -11.104 -5.427 1.00 21.83 251 MET B O 1
ATOM 4573 N N . GLY B 1 252 ? -37.368 -10.896 -7.178 1.00 19.44 252 GLY B N 1
ATOM 4574 C CA . GLY B 1 252 ? -36.538 -12.012 -6.757 1.00 18.83 252 GLY B CA 1
ATOM 4575 C C . GLY B 1 252 ? -36.900 -13.323 -7.478 1.00 20.99 252 GLY B C 1
ATOM 4576 O O . GLY B 1 252 ? -36.226 -14.340 -7.289 1.00 20.72 252 GLY B O 1
ATOM 4577 N N . GLY B 1 253 ? -37.946 -13.284 -8.319 1.00 20.55 253 GLY B N 1
ATOM 4578 C CA . GLY B 1 253 ? -38.469 -14.476 -8.946 1.00 21.35 253 GLY B CA 1
ATOM 4579 C C . GLY B 1 253 ? -37.660 -14.874 -10.170 1.00 25.68 253 GLY B C 1
ATOM 4580 O O . GLY B 1 253 ? -37.008 -14.055 -10.808 1.00 29.16 253 GLY B O 1
ATOM 4581 N N . ASP B 1 254 ? -37.733 -16.159 -10.497 1.00 28.27 254 ASP B N 1
ATOM 4582 C CA . ASP B 1 254 ? -37.026 -16.748 -11.619 1.00 31.42 254 ASP B CA 1
ATOM 4583 C C . ASP B 1 254 ? -37.840 -16.491 -12.890 1.00 30.20 254 ASP B C 1
ATOM 4584 O O . ASP B 1 254 ? -39.058 -16.630 -12.884 1.00 29.75 254 ASP B O 1
ATOM 4589 N N . LYS B 1 255 ? -37.160 -16.145 -13.988 1.00 29.52 255 LYS B N 1
ATOM 4590 C CA . LYS B 1 255 ? -37.830 -15.961 -15.272 1.00 31.29 255 LYS B CA 1
ATOM 4591 C C . LYS B 1 255 ? -37.085 -16.720 -16.361 1.00 34.02 255 LYS B C 1
ATOM 4592 O O . LYS B 1 255 ? -35.928 -16.415 -16.581 1.00 35.01 255 LYS B O 1
ATOM 4598 N N . SER B 1 256 ? -37.720 -17.743 -16.968 1.00 46.33 256 SER B N 1
ATOM 4599 C CA . SER B 1 256 ? -37.161 -18.554 -18.047 1.00 51.31 256 SER B CA 1
ATOM 4600 C C . SER B 1 256 ? -37.974 -19.850 -18.225 1.00 58.49 256 SER B C 1
ATOM 4601 O O . SER B 1 256 ? -37.374 -20.901 -18.577 1.00 55.51 256 SER B O 1
ATOM 4604 N N . PRO B 1 299 ? -38.214 -19.921 -1.799 1.00 60.91 299 PRO B N 1
ATOM 4605 C CA . PRO B 1 299 ? -36.897 -20.003 -2.461 1.00 59.02 299 PRO B CA 1
ATOM 4606 C C . PRO B 1 299 ? -36.741 -18.916 -3.531 1.00 56.02 299 PRO B C 1
ATOM 4607 O O . PRO B 1 299 ? -36.879 -19.139 -4.734 1.00 57.88 299 PRO B O 1
ATOM 4611 N N . ILE B 1 300 ? -36.422 -17.716 -3.059 1.00 46.23 300 ILE B N 1
ATOM 4612 C CA . ILE B 1 300 ? -36.305 -16.536 -3.899 1.00 39.08 300 ILE B CA 1
ATOM 4613 C C . ILE B 1 300 ? -34.842 -16.093 -3.943 1.00 33.60 300 ILE B C 1
ATOM 4614 O O . ILE B 1 300 ? -34.008 -16.576 -3.178 1.00 36.30 300 ILE B O 1
ATOM 4619 N N . TRP B 1 301 ? -34.546 -15.139 -4.830 1.00 26.51 301 TRP B N 1
ATOM 4620 C CA . TRP B 1 301 ? -33.274 -14.424 -4.774 1.00 22.19 301 TRP B CA 1
ATOM 4621 C C . TRP B 1 301 ? -33.527 -12.987 -4.315 1.00 20.80 301 TRP B C 1
ATOM 4622 O O . TRP B 1 301 ? -34.663 -12.639 -3.964 1.00 19.18 301 TRP B O 1
ATOM 4633 N N . HIS B 1 302 ? -32.480 -12.151 -4.283 1.00 18.14 302 HIS B N 1
ATOM 4634 C CA . HIS B 1 302 ? -32.688 -10.798 -3.787 1.00 15.71 302 HIS B CA 1
ATOM 4635 C C . HIS B 1 302 ? -33.448 -9.950 -4.800 1.00 14.23 302 HIS B C 1
ATOM 4636 O O . HIS B 1 302 ? -33.538 -10.287 -5.970 1.00 14.23 302 HIS B O 1
ATOM 4643 N N . GLN B 1 303 ? -34.001 -8.838 -4.317 1.00 14.04 303 GLN B N 1
ATOM 4644 C CA . GLN B 1 303 ? -34.690 -7.900 -5.183 1.00 13.61 303 GLN B CA 1
ATOM 4645 C C . GLN B 1 303 ? -33.644 -7.070 -5.919 1.00 11.78 303 GLN B C 1
ATOM 4646 O O . GLN B 1 303 ? -32.517 -6.987 -5.471 1.00 10.47 303 GLN B O 1
ATOM 4652 N N . HIS B 1 304 ? -34.015 -6.540 -7.084 1.00 11.12 304 HIS B N 1
ATOM 4653 C CA . HIS B 1 304 ? -33.146 -5.621 -7.792 1.00 11.49 304 HIS B CA 1
ATOM 4654 C C . HIS B 1 304 ? -33.966 -4.620 -8.611 1.00 10.80 304 HIS B C 1
ATOM 4655 O O . HIS B 1 304 ? -35.196 -4.657 -8.641 1.00 9.28 304 HIS B O 1
ATOM 4662 N N . PHE B 1 305 ? -33.236 -3.719 -9.289 1.00 10.43 305 PHE B N 1
ATOM 4663 C CA . PHE B 1 305 ? -33.848 -2.684 -10.105 1.00 9.11 305 PHE B CA 1
ATOM 4664 C C . PHE B 1 305 ? -33.054 -2.478 -11.394 1.00 8.62 305 PHE B C 1
ATOM 4665 O O . PHE B 1 305 ? -32.779 -1.338 -11.781 1.00 8.00 305 PHE B O 1
ATOM 4673 N N . GLY B 1 306 ? -32.732 -3.594 -12.061 1.00 8.56 306 GLY B N 1
ATOM 4674 C CA . GLY B 1 306 ? -32.244 -3.577 -13.441 1.00 8.74 306 GLY B CA 1
ATOM 4675 C C . GLY B 1 306 ? -30.715 -3.568 -13.501 1.00 9.11 306 GLY B C 1
ATOM 4676 O O . GLY B 1 306 ? -30.058 -3.376 -12.463 1.00 10.53 306 GLY B O 1
ATOM 4677 N N . PRO B 1 307 ? -30.092 -3.805 -14.679 1.00 8.42 307 PRO B N 1
ATOM 4678 C CA . PRO B 1 307 ? -28.628 -3.842 -14.788 1.00 8.54 307 PRO B CA 1
ATOM 4679 C C . PRO B 1 307 ? -27.922 -2.568 -14.324 1.00 8.54 307 PRO B C 1
ATOM 4680 O O . PRO B 1 307 ? -28.263 -1.466 -14.769 1.00 8.71 307 PRO B O 1
ATOM 4684 N N . ILE B 1 308 ? -26.944 -2.735 -13.427 1.00 8.43 308 ILE B N 1
ATOM 4685 C CA . ILE B 1 308 ? -26.151 -1.603 -12.962 1.00 8.94 308 ILE B CA 1
ATOM 4686 C C . ILE B 1 308 ? -24.676 -2.019 -12.937 1.00 9.36 308 ILE B C 1
ATOM 4687 O O . ILE B 1 308 ? -24.338 -3.063 -12.369 1.00 9.26 308 ILE B O 1
ATOM 4692 N N . VAL B 1 309 ? -23.817 -1.170 -13.534 1.00 9.17 309 VAL B N 1
ATOM 4693 C CA . VAL B 1 309 ? -22.371 -1.314 -13.477 1.00 9.36 309 VAL B CA 1
ATOM 4694 C C . VAL B 1 309 ? -21.712 -0.102 -12.792 1.00 9.12 309 VAL B C 1
ATOM 4695 O O . VAL B 1 309 ? -21.746 1.029 -13.294 1.00 8.71 309 VAL B O 1
ATOM 4699 N N . VAL B 1 310 ? -21.064 -0.370 -11.655 1.00 9.00 310 VAL B N 1
ATOM 4700 C CA . VAL B 1 310 ? -20.295 0.616 -10.914 1.00 9.83 310 VAL B CA 1
ATOM 4701 C C . VAL B 1 310 ? -18.816 0.523 -11.314 1.00 10.20 310 VAL B C 1
ATOM 4702 O O . VAL B 1 310 ? -18.134 -0.488 -11.082 1.00 10.96 310 VAL B O 1
ATOM 4706 N N . SER B 1 311 ? -18.313 1.598 -11.913 1.00 10.34 311 SER B N 1
ATOM 4707 C CA . SER B 1 311 ? -16.894 1.680 -12.251 1.00 11.00 311 SER B CA 1
ATOM 4708 C C . SER B 1 311 ? -16.142 2.435 -11.161 1.00 11.02 311 SER B C 1
ATOM 4709 O O . SER B 1 311 ? -16.268 3.665 -11.071 1.00 10.70 311 SER B O 1
ATOM 4712 N N . CYS B 1 312 ? -15.370 1.680 -10.365 1.00 11.77 312 CYS B N 1
ATOM 4713 C CA . CYS B 1 312 ? -14.399 2.290 -9.460 1.00 14.36 312 CYS B CA 1
ATOM 4714 C C . CYS B 1 312 ? -13.056 2.520 -10.164 1.00 15.83 312 CYS B C 1
ATOM 4715 O O . CYS B 1 312 ? -12.815 1.977 -11.260 1.00 14.82 312 CYS B O 1
ATOM 4718 N N . GLU B 1 313 ? -12.186 3.315 -9.509 1.00 17.49 313 GLU B N 1
ATOM 4719 C CA . GLU B 1 313 ? -10.891 3.646 -10.085 1.00 20.89 313 GLU B CA 1
ATOM 4720 C C . GLU B 1 313 ? -10.146 2.396 -10.508 1.00 19.81 313 GLU B C 1
ATOM 4721 O O . GLU B 1 313 ? -9.451 2.450 -11.490 1.00 19.75 313 GLU B O 1
ATOM 4727 N N . ARG B 1 314 ? -10.316 1.277 -9.803 1.00 20.01 314 ARG B N 1
ATOM 4728 C CA . ARG B 1 314 ? -9.489 0.135 -10.125 1.00 19.83 314 ARG B CA 1
ATOM 4729 C C . ARG B 1 314 ? -10.339 -1.060 -10.500 1.00 18.15 314 ARG B C 1
ATOM 4730 O O . ARG B 1 314 ? -9.837 -2.165 -10.487 1.00 19.23 314 ARG B O 1
ATOM 4738 N N . GLY B 1 315 ? -11.626 -0.876 -10.781 1.00 17.36 315 GLY B N 1
ATOM 4739 C CA . GLY B 1 315 ? -12.440 -2.046 -11.076 1.00 14.46 315 GLY B CA 1
ATOM 4740 C C . GLY B 1 315 ? -13.936 -1.728 -11.087 1.00 13.56 315 GLY B C 1
ATOM 4741 O O . GLY B 1 315 ? -14.341 -0.642 -10.693 1.00 14.57 315 GLY B O 1
ATOM 4742 N N . ASP B 1 316 ? -14.724 -2.694 -11.569 1.00 12.41 316 ASP B N 1
ATOM 4743 C CA . ASP B 1 316 ? -16.154 -2.570 -11.782 1.00 12.74 316 ASP B CA 1
ATOM 4744 C C . ASP B 1 316 ? -16.895 -3.524 -10.863 1.00 12.76 316 ASP B C 1
ATOM 4745 O O . ASP B 1 316 ? -16.483 -4.679 -10.697 1.00 13.35 316 ASP B O 1
ATOM 4750 N N . ILE B 1 317 ? -18.002 -3.025 -10.299 1.00 11.96 317 ILE B N 1
ATOM 4751 C CA . ILE B 1 317 ? -18.899 -3.863 -9.510 1.00 11.78 317 ILE B CA 1
ATOM 4752 C C . ILE B 1 317 ? -20.247 -3.989 -10.231 1.00 11.93 317 ILE B C 1
ATOM 4753 O O . ILE B 1 317 ? -20.836 -3.000 -10.676 1.00 11.24 317 ILE B O 1
ATOM 4758 N N . ARG B 1 318 ? -20.679 -5.240 -10.385 1.00 11.26 318 ARG B N 1
ATOM 4759 C CA . ARG B 1 318 ? -21.952 -5.575 -10.969 1.00 11.11 318 ARG B CA 1
ATOM 4760 C C . ARG B 1 318 ? -22.799 -6.323 -9.945 1.00 11.35 318 ARG B C 1
ATOM 4761 O O . ARG B 1 318 ? -22.738 -7.551 -9.863 1.00 11.39 318 ARG B O 1
ATOM 4769 N N . PRO B 1 319 ? -23.628 -5.616 -9.135 1.00 11.36 319 PRO B N 1
ATOM 4770 C CA . PRO B 1 319 ? -24.522 -6.290 -8.177 1.00 10.77 319 PRO B CA 1
ATOM 4771 C C . PRO B 1 319 ? -25.651 -7.036 -8.885 1.00 10.73 319 PRO B C 1
ATOM 4772 O O . PRO B 1 319 ? -26.334 -6.483 -9.750 1.00 10.70 319 PRO B O 1
ATOM 4776 N N . LEU B 1 320 ? -25.825 -8.308 -8.540 1.00 10.90 320 LEU B N 1
ATOM 4777 C CA . LEU B 1 320 ? -26.866 -9.122 -9.150 1.00 12.43 320 LEU B CA 1
ATOM 4778 C C . LEU B 1 320 ? -27.780 -9.670 -8.051 1.00 13.70 320 LEU B C 1
ATOM 4779 O O . LEU B 1 320 ? -27.446 -9.633 -6.869 1.00 13.96 320 LEU B O 1
ATOM 4784 N N . PRO B 1 321 ? -28.992 -10.149 -8.392 1.00 14.54 321 PRO B N 1
ATOM 4785 C CA . PRO B 1 321 ? -29.921 -10.653 -7.385 1.00 14.48 321 PRO B CA 1
ATOM 4786 C C . PRO B 1 321 ? -29.390 -11.879 -6.663 1.00 14.87 321 PRO B C 1
ATOM 4787 O O . PRO B 1 321 ? -29.878 -12.195 -5.577 1.00 13.50 321 PRO B O 1
ATOM 4791 N N . ASP B 1 322 ? -28.378 -12.536 -7.249 1.00 16.01 322 ASP B N 1
ATOM 4792 C CA . ASP B 1 322 ? -27.872 -13.782 -6.689 1.00 17.98 322 ASP B CA 1
ATOM 4793 C C . ASP B 1 322 ? -26.366 -13.737 -6.440 1.00 19.57 322 ASP B C 1
ATOM 4794 O O . ASP B 1 322 ? -25.801 -14.761 -6.093 1.00 21.80 322 ASP B O 1
ATOM 4799 N N . SER B 1 323 ? -25.716 -12.573 -6.609 1.00 18.49 323 SER B N 1
ATOM 4800 C CA . SER B 1 323 ? -24.276 -12.471 -6.409 1.00 18.05 323 SER B CA 1
ATOM 4801 C C . SER B 1 323 ? -23.822 -11.034 -6.621 1.00 17.50 323 SER B C 1
ATOM 4802 O O . SER B 1 323 ? -24.604 -10.204 -7.098 1.00 17.48 323 SER B O 1
ATOM 4805 N N . VAL B 1 324 ? -22.557 -10.764 -6.279 1.00 15.80 324 VAL B N 1
ATOM 4806 C CA . VAL B 1 324 ? -21.926 -9.513 -6.661 1.00 15.01 324 VAL B CA 1
ATOM 4807 C C . VAL B 1 324 ? -20.653 -9.821 -7.444 1.00 16.57 324 VAL B C 1
ATOM 4808 O O . VAL B 1 324 ? -19.749 -10.469 -6.928 1.00 14.67 324 VAL B O 1
ATOM 4812 N N . CYS B 1 325 ? -20.621 -9.352 -8.703 1.00 18.55 325 CYS B N 1
ATOM 4813 C CA . CYS B 1 325 ? -19.554 -9.620 -9.655 1.00 17.20 325 CYS B CA 1
ATOM 4814 C C . CYS B 1 325 ? -18.567 -8.482 -9.606 1.00 16.58 325 CYS B C 1
ATOM 4815 O O . CYS B 1 325 ? -18.945 -7.325 -9.682 1.00 16.59 325 CYS B O 1
ATOM 4818 N N . VAL B 1 326 ? -17.306 -8.855 -9.388 1.00 18.01 326 VAL B N 1
ATOM 4819 C CA . VAL B 1 326 ? -16.216 -7.907 -9.273 1.00 17.64 326 VAL B CA 1
ATOM 4820 C C . VAL B 1 326 ? -15.235 -8.186 -10.405 1.00 17.73 326 VAL B C 1
ATOM 4821 O O . VAL B 1 326 ? -14.811 -9.316 -10.607 1.00 18.65 326 VAL B O 1
ATOM 4825 N N . TYR B 1 327 ? -14.933 -7.131 -11.164 1.00 17.80 327 TYR B N 1
ATOM 4826 C CA . TYR B 1 327 ? -14.005 -7.161 -12.281 1.00 16.04 327 TYR B CA 1
ATOM 4827 C C . TYR B 1 327 ? -12.858 -6.235 -11.905 1.00 16.39 327 TYR B C 1
ATOM 4828 O O . TYR B 1 327 ? -12.973 -5.026 -12.054 1.00 14.80 327 TYR B O 1
ATOM 4837 N N . ALA B 1 328 ? -11.793 -6.801 -11.336 1.00 19.63 328 ALA B N 1
ATOM 4838 C CA . ALA B 1 328 ? -10.598 -6.030 -11.006 1.00 24.20 328 ALA B CA 1
ATOM 4839 C C . ALA B 1 328 ? -9.443 -6.488 -11.887 1.00 27.53 328 ALA B C 1
ATOM 4840 O O . ALA B 1 328 ? -9.542 -7.573 -12.455 1.00 27.33 328 ALA B O 1
ATOM 4842 N N . ASP B 1 329 ? -8.365 -5.681 -11.987 1.00 34.32 329 ASP B N 1
ATOM 4843 C CA . ASP B 1 329 ? -7.288 -6.002 -12.927 1.00 41.17 329 ASP B CA 1
ATOM 4844 C C . ASP B 1 329 ? -6.663 -7.363 -12.620 1.00 43.84 329 ASP B C 1
ATOM 4845 O O . ASP B 1 329 ? -6.284 -8.066 -13.560 1.00 40.53 329 ASP B O 1
ATOM 4850 N N . LEU B 1 330 ? -6.628 -7.749 -11.333 1.00 47.26 330 LEU B N 1
ATOM 4851 C CA . LEU B 1 330 ? -6.129 -9.057 -10.932 1.00 56.38 330 LEU B CA 1
ATOM 4852 C C . LEU B 1 330 ? -7.114 -10.188 -11.267 1.00 59.11 330 LEU B C 1
ATOM 4853 O O . LEU B 1 330 ? -6.826 -10.985 -12.160 1.00 53.29 330 LEU B O 1
ATOM 4858 N N . ALA B 1 331 ? -8.269 -10.255 -10.580 1.00 59.09 331 ALA B N 1
ATOM 4859 C CA . ALA B 1 331 ? -9.223 -11.352 -10.737 1.00 53.96 331 ALA B CA 1
ATOM 4860 C C . ALA B 1 331 ? -10.585 -10.863 -11.253 1.00 54.95 331 ALA B C 1
ATOM 4861 O O . ALA B 1 331 ? -10.902 -9.677 -11.153 1.00 54.36 331 ALA B O 1
ATOM 4863 N N . LYS B 1 332 ? -11.365 -11.782 -11.844 1.00 48.08 332 LYS B N 1
ATOM 4864 C CA . LYS B 1 332 ? -12.781 -11.599 -12.132 1.00 44.53 332 LYS B CA 1
ATOM 4865 C C . LYS B 1 332 ? -13.562 -12.532 -11.207 1.00 40.47 332 LYS B C 1
ATOM 4866 O O . LYS B 1 332 ? -13.347 -13.738 -11.256 1.00 41.92 332 LYS B O 1
ATOM 4872 N N . GLU B 1 333 ? -14.449 -11.983 -10.366 1.00 33.16 333 GLU B N 1
ATOM 4873 C CA . GLU B 1 333 ? -14.982 -12.717 -9.227 1.00 30.51 333 GLU B CA 1
ATOM 4874 C C . GLU B 1 333 ? -16.510 -12.675 -9.207 1.00 29.21 333 GLU B C 1
ATOM 4875 O O . GLU B 1 333 ? -17.093 -11.595 -9.182 1.00 29.31 333 GLU B O 1
ATOM 4881 N N . ARG B 1 334 ? -17.165 -13.836 -9.165 1.00 26.47 334 ARG B N 1
ATOM 4882 C CA . ARG B 1 334 ? -18.572 -13.878 -8.777 1.00 26.27 334 ARG B CA 1
ATOM 4883 C C . ARG B 1 334 ? -18.652 -14.130 -7.270 1.00 24.15 334 ARG B C 1
ATOM 4884 O O . ARG B 1 334 ? -18.516 -15.263 -6.829 1.00 22.96 334 ARG B O 1
ATOM 4892 N N . ARG B 1 335 ? -18.884 -13.073 -6.481 1.00 21.82 335 ARG B N 1
ATOM 4893 C CA . ARG B 1 335 ? -18.987 -13.228 -5.031 1.00 21.09 335 ARG B CA 1
ATOM 4894 C C . ARG B 1 335 ? -20.421 -13.566 -4.637 1.00 21.08 335 ARG B C 1
ATOM 4895 O O . ARG B 1 335 ? -21.348 -12.776 -4.824 1.00 23.61 335 ARG B O 1
ATOM 4903 N N . SER B 1 336 ? -20.559 -14.727 -4.002 1.00 22.07 336 SER B N 1
ATOM 4904 C CA . SER B 1 336 ? -21.857 -15.278 -3.659 1.00 22.84 336 SER B CA 1
ATOM 4905 C C . SER B 1 336 ? -22.578 -14.416 -2.618 1.00 22.09 336 SER B C 1
ATOM 4906 O O . SER B 1 336 ? -21.957 -13.740 -1.791 1.00 20.71 336 SER B O 1
ATOM 4909 N N . LEU B 1 337 ? -23.910 -14.457 -2.693 1.00 21.41 337 LEU B N 1
ATOM 4910 C CA . LEU B 1 337 ? -24.750 -13.890 -1.657 1.00 22.20 337 LEU B CA 1
ATOM 4911 C C . LEU B 1 337 ? -25.531 -15.037 -1.018 1.00 24.47 337 LEU B C 1
ATOM 4912 O O . LEU B 1 337 ? -25.754 -16.064 -1.678 1.00 20.24 337 LEU B O 1
ATOM 4917 N N . GLN B 1 338 ? -25.950 -14.829 0.243 1.00 28.01 338 GLN B N 1
ATOM 4918 C CA . GLN B 1 338 ? -26.958 -15.693 0.843 1.00 34.04 338 GLN B CA 1
ATOM 4919 C C . GLN B 1 338 ? -28.347 -15.373 0.273 1.00 32.43 338 GLN B C 1
ATOM 4920 O O . GLN B 1 338 ? -28.669 -14.208 0.031 1.00 30.77 338 GLN B O 1
ATOM 4926 N N . ARG B 1 339 ? -29.131 -16.428 0.014 1.00 30.62 339 ARG B N 1
ATOM 4927 C CA . ARG B 1 339 ? -30.526 -16.301 -0.377 1.00 32.48 339 ARG B CA 1
ATOM 4928 C C . ARG B 1 339 ? -31.290 -15.703 0.802 1.00 30.35 339 ARG B C 1
ATOM 4929 O O . ARG B 1 339 ? -31.143 -16.154 1.929 1.00 30.08 339 ARG B O 1
ATOM 4937 N N . PRO B 1 340 ? -32.096 -14.641 0.602 1.00 30.40 340 PRO B N 1
ATOM 4938 C CA . PRO B 1 340 ? -32.870 -14.057 1.704 1.00 31.02 340 PRO B CA 1
ATOM 4939 C C . PRO B 1 340 ? -33.908 -15.049 2.231 1.00 31.04 340 PRO B C 1
ATOM 4940 O O . PRO B 1 340 ? -34.521 -15.782 1.447 1.00 28.26 340 PRO B O 1
ATOM 4944 N N . VAL B 1 341 ? -34.096 -15.094 3.558 1.00 30.13 341 VAL B N 1
ATOM 4945 C CA . VAL B 1 341 ? -35.149 -15.972 4.051 1.00 32.65 341 VAL B CA 1
ATOM 4946 C C . VAL B 1 341 ? -36.459 -15.200 4.060 1.00 30.62 341 VAL B C 1
ATOM 4947 O O . VAL B 1 341 ? -37.496 -15.696 3.644 1.00 33.72 341 VAL B O 1
ATOM 4951 N N . VAL B 1 342 ? -36.374 -13.948 4.489 1.00 29.81 342 VAL B N 1
ATOM 4952 C CA . VAL B 1 342 ? -37.500 -13.033 4.446 1.00 27.19 342 VAL B CA 1
ATOM 4953 C C . VAL B 1 342 ? -37.237 -11.996 3.357 1.00 23.47 342 VAL B C 1
ATOM 4954 O O . VAL B 1 342 ? -36.217 -11.310 3.372 1.00 22.94 342 VAL B O 1
ATOM 4958 N N . PRO B 1 343 ? -38.174 -11.802 2.406 1.00 21.85 343 PRO B N 1
ATOM 4959 C CA . PRO B 1 343 ? -37.997 -10.775 1.370 1.00 19.71 343 PRO B CA 1
ATOM 4960 C C . PRO B 1 343 ? -37.928 -9.390 2.018 1.00 18.11 343 PRO B C 1
ATOM 4961 O O . PRO B 1 343 ? -38.696 -9.093 2.917 1.00 18.25 343 PRO B O 1
ATOM 4965 N N . ARG B 1 344 ? -36.976 -8.557 1.593 1.00 17.19 344 ARG B N 1
ATOM 4966 C CA . ARG B 1 344 ? -36.923 -7.152 1.981 1.00 15.33 344 ARG B CA 1
ATOM 4967 C C . ARG B 1 344 ? -36.679 -7.014 3.482 1.00 15.39 344 ARG B C 1
ATOM 4968 O O . ARG B 1 344 ? -37.024 -6.004 4.079 1.00 14.51 344 ARG B O 1
ATOM 4976 N N . PHE B 1 345 ? -36.048 -8.029 4.074 1.00 14.78 345 PHE B N 1
ATOM 4977 C CA . PHE B 1 345 ? -35.650 -8.001 5.472 1.00 13.23 345 PHE B CA 1
ATOM 4978 C C . PHE B 1 345 ? -34.759 -6.801 5.778 1.00 12.75 345 PHE B C 1
ATOM 4979 O O . PHE B 1 345 ? -34.649 -6.409 6.938 1.00 12.83 345 PHE B O 1
ATOM 4987 N N . GLU B 1 346 ? -34.055 -6.265 4.773 1.00 12.71 346 GLU B N 1
ATOM 4988 C CA . GLU B 1 346 ? -33.157 -5.134 5.026 1.00 13.73 346 GLU B CA 1
ATOM 4989 C C . GLU B 1 346 ? -33.964 -3.912 5.498 1.00 12.87 346 GLU B C 1
ATOM 4990 O O . GLU B 1 346 ? -33.487 -3.067 6.264 1.00 12.05 346 GLU B O 1
ATOM 4996 N N . VAL B 1 347 ? -35.213 -3.828 5.033 1.00 12.35 347 VAL B N 1
ATOM 4997 C CA . VAL B 1 347 ? -36.106 -2.755 5.439 1.00 11.77 347 VAL B CA 1
ATOM 4998 C C . VAL B 1 347 ? -36.370 -2.884 6.932 1.00 11.03 347 VAL B C 1
ATOM 4999 O O . VAL B 1 347 ? -36.289 -1.883 7.647 1.00 11.35 347 VAL B O 1
ATOM 5003 N N . ILE B 1 348 ? -36.671 -4.113 7.379 1.00 10.38 348 ILE B N 1
ATOM 5004 C CA . ILE B 1 348 ? -36.990 -4.373 8.773 1.00 10.46 348 ILE B CA 1
ATOM 5005 C C . ILE B 1 348 ? -35.742 -4.179 9.632 1.00 11.47 348 ILE B C 1
ATOM 5006 O O . ILE B 1 348 ? -35.871 -3.701 10.762 1.00 12.86 348 ILE B O 1
ATOM 5011 N N . ASP B 1 349 ? -34.553 -4.513 9.094 1.00 11.57 349 ASP B N 1
ATOM 5012 C CA . ASP B 1 349 ? -33.303 -4.252 9.794 1.00 12.21 349 ASP B CA 1
ATOM 5013 C C . ASP B 1 349 ? -33.181 -2.774 10.147 1.00 12.41 349 ASP B C 1
ATOM 5014 O O . ASP B 1 349 ? -32.875 -2.456 11.296 1.00 12.57 349 ASP B O 1
ATOM 5019 N N . GLU B 1 350 ? -33.433 -1.874 9.188 1.00 12.02 350 GLU B N 1
ATOM 5020 C CA . GLU B 1 350 ? -33.272 -0.468 9.507 1.00 13.36 350 GLU B CA 1
ATOM 5021 C C . GLU B 1 350 ? -34.281 -0.079 10.592 1.00 13.79 350 GLU B C 1
ATOM 5022 O O . GLU B 1 350 ? -33.957 0.650 11.547 1.00 12.72 350 GLU B O 1
ATOM 5028 N N . LEU B 1 351 ? -35.520 -0.575 10.441 1.00 12.72 351 LEU B N 1
ATOM 5029 C CA . LEU B 1 351 ? -36.567 -0.108 11.324 1.00 12.97 351 LEU B CA 1
ATOM 5030 C C . LEU B 1 351 ? -36.286 -0.634 12.733 1.00 13.48 351 LEU B C 1
ATOM 5031 O O . LEU B 1 351 ? -36.298 0.147 13.690 1.00 12.08 351 LEU B O 1
ATOM 5036 N N . TYR B 1 352 ? -35.951 -1.937 12.802 1.00 14.20 352 TYR B N 1
ATOM 5037 C CA . TYR B 1 352 ? -35.800 -2.658 14.051 1.00 15.85 352 TYR B CA 1
ATOM 5038 C C . TYR B 1 352 ? -34.634 -2.079 14.837 1.00 15.04 352 TYR B C 1
ATOM 5039 O O . TYR B 1 352 ? -34.797 -1.734 15.998 1.00 16.85 352 TYR B O 1
ATOM 5048 N N . HIS B 1 353 ? -33.506 -1.900 14.162 1.00 14.37 353 HIS B N 1
ATOM 5049 C CA . HIS B 1 353 ? -32.304 -1.298 14.720 1.00 14.53 353 HIS B CA 1
ATOM 5050 C C . HIS B 1 353 ? -32.515 0.169 15.082 1.00 14.26 353 HIS B C 1
ATOM 5051 O O . HIS B 1 353 ? -31.930 0.614 16.053 1.00 16.88 353 HIS B O 1
ATOM 5058 N N . ALA B 1 354 ? -33.336 0.929 14.344 1.00 12.95 354 ALA B N 1
ATOM 5059 C CA . ALA B 1 354 ? -33.598 2.312 14.734 1.00 12.77 354 ALA B CA 1
ATOM 5060 C C . ALA B 1 354 ? -34.422 2.363 16.027 1.00 13.41 354 ALA B C 1
ATOM 5061 O O . ALA B 1 354 ? -34.154 3.168 16.913 1.00 13.70 354 ALA B O 1
ATOM 5063 N N . VAL B 1 355 ? -35.436 1.499 16.146 1.00 13.78 355 VAL B N 1
ATOM 5064 C CA . VAL B 1 355 ? -36.405 1.649 17.230 1.00 13.79 355 VAL B CA 1
ATOM 5065 C C . VAL B 1 355 ? -35.865 0.973 18.487 1.00 14.00 355 VAL B C 1
ATOM 5066 O O . VAL B 1 355 ? -35.938 1.564 19.552 1.00 14.09 355 VAL B O 1
ATOM 5070 N N . VAL B 1 356 ? -35.275 -0.221 18.329 1.00 14.54 356 VAL B N 1
ATOM 5071 C CA . VAL B 1 356 ? -34.863 -1.071 19.436 1.00 15.28 356 VAL B CA 1
ATOM 5072 C C . VAL B 1 356 ? -33.453 -0.703 19.923 1.00 17.26 356 VAL B C 1
ATOM 5073 O O . VAL B 1 356 ? -33.199 -0.716 21.142 1.00 16.70 356 VAL B O 1
ATOM 5077 N N . ASN B 1 357 ? -32.545 -0.378 18.974 1.00 16.37 357 ASN B N 1
ATOM 5078 C CA . ASN B 1 357 ? -31.132 -0.160 19.255 1.00 16.16 357 ASN B CA 1
ATOM 5079 C C . ASN B 1 357 ? -30.702 1.297 19.039 1.00 16.27 357 ASN B C 1
ATOM 5080 O O . ASN B 1 357 ? -29.564 1.633 19.330 1.00 15.91 357 ASN B O 1
ATOM 5085 N N . GLU B 1 358 ? -31.589 2.157 18.536 1.00 17.70 358 GLU B N 1
ATOM 5086 C CA . GLU B 1 358 ? -31.322 3.578 18.281 1.00 20.28 358 GLU B CA 1
ATOM 5087 C C . GLU B 1 358 ? -30.251 3.814 17.218 1.00 20.54 358 GLU B C 1
ATOM 5088 O O . GLU B 1 358 ? -29.658 4.885 17.209 1.00 21.98 358 GLU B O 1
ATOM 5094 N N . ILE B 1 359 ? -29.976 2.840 16.343 1.00 19.33 359 ILE B N 1
ATOM 5095 C CA . ILE B 1 359 ? -28.964 3.027 15.316 1.00 18.90 359 ILE B CA 1
ATOM 5096 C C . ILE B 1 359 ? -29.549 3.918 14.222 1.00 19.24 359 ILE B C 1
ATOM 5097 O O . ILE B 1 359 ? -30.561 3.558 13.626 1.00 19.02 359 ILE B O 1
ATOM 5102 N N . LYS B 1 360 ? -28.917 5.074 13.958 1.00 20.49 360 LYS B N 1
ATOM 5103 C CA . LYS B 1 360 ? -29.393 5.950 12.894 1.00 20.10 360 LYS B CA 1
ATOM 5104 C C . LYS B 1 360 ? -29.489 5.134 11.605 1.00 17.03 360 LYS B C 1
ATOM 5105 O O . LYS B 1 360 ? -28.550 4.413 11.249 1.00 15.89 360 LYS B O 1
ATOM 5111 N N . PRO B 1 361 ? -30.679 5.119 10.956 1.00 14.57 361 PRO B N 1
ATOM 5112 C CA . PRO B 1 361 ? -30.879 4.355 9.718 1.00 13.16 361 PRO B CA 1
ATOM 5113 C C . PRO B 1 361 ? -30.435 5.117 8.468 1.00 12.09 361 PRO B C 1
ATOM 5114 O O . PRO B 1 361 ? -30.573 6.330 8.375 1.00 12.77 361 PRO B O 1
ATOM 5118 N N . LEU B 1 362 ? -29.916 4.396 7.488 1.00 10.39 362 LEU B N 1
ATOM 5119 C CA . LEU B 1 362 ? -29.404 5.053 6.310 1.00 10.03 362 LEU B CA 1
ATOM 5120 C C . LEU B 1 362 ? -30.557 5.721 5.565 1.00 9.79 362 LEU B C 1
ATOM 5121 O O . LEU B 1 362 ? -30.443 6.890 5.161 1.00 9.41 362 LEU B O 1
ATOM 5126 N N . HIS B 1 363 ? -31.646 4.967 5.373 1.00 9.12 363 HIS B N 1
ATOM 5127 C CA . HIS B 1 363 ? -32.763 5.476 4.592 1.00 9.69 363 HIS B CA 1
ATOM 5128 C C . HIS B 1 363 ? -33.666 6.361 5.449 1.00 10.07 363 HIS B C 1
ATOM 5129 O O . HIS B 1 363 ? -34.825 6.046 5.693 1.00 9.82 363 HIS B O 1
ATOM 5136 N N . ASP B 1 364 ? -33.131 7.471 5.939 1.00 11.20 364 ASP B N 1
ATOM 5137 C CA . ASP B 1 364 ? -33.976 8.329 6.763 1.00 12.73 364 ASP B CA 1
ATOM 5138 C C . ASP B 1 364 ? -34.746 9.297 5.871 1.00 12.04 364 ASP B C 1
ATOM 5139 O O . ASP B 1 364 ? -34.613 9.273 4.653 1.00 11.90 364 ASP B O 1
ATOM 5144 N N . GLY B 1 365 ? -35.514 10.167 6.526 1.00 12.07 365 GLY B N 1
ATOM 5145 C CA . GLY B 1 365 ? -36.212 11.273 5.899 1.00 11.13 365 GLY B CA 1
ATOM 5146 C C . GLY B 1 365 ? -35.318 12.196 5.080 1.00 11.56 365 GLY B C 1
ATOM 5147 O O . GLY B 1 365 ? -35.723 12.589 3.988 1.00 11.90 365 GLY B O 1
ATOM 5148 N N . VAL B 1 366 ? -34.141 12.563 5.630 1.00 11.51 366 VAL B N 1
ATOM 5149 C CA . VAL B 1 366 ? -33.151 13.411 4.977 1.00 11.26 366 VAL B CA 1
ATOM 5150 C C . VAL B 1 366 ? -32.686 12.770 3.676 1.00 11.25 366 VAL B C 1
ATOM 5151 O O . VAL B 1 366 ? -32.643 13.424 2.640 1.00 11.74 366 VAL B O 1
ATOM 5155 N N . TRP B 1 367 ? -32.394 11.467 3.740 1.00 11.21 367 TRP B N 1
ATOM 5156 C CA . TRP B 1 367 ? -31.914 10.680 2.622 1.00 10.59 367 TRP B CA 1
ATOM 5157 C C . TRP B 1 367 ? -32.966 10.637 1.513 1.00 11.20 367 TRP B C 1
ATOM 5158 O O . TRP B 1 367 ? -32.680 10.883 0.340 1.00 11.20 367 TRP B O 1
ATOM 5169 N N . ALA B 1 368 ? -34.187 10.272 1.898 1.00 11.14 368 ALA B N 1
ATOM 5170 C CA . ALA B 1 368 ? -35.284 10.148 0.958 1.00 12.05 368 ALA B CA 1
ATOM 5171 C C . ALA B 1 368 ? -35.581 11.508 0.313 1.00 12.38 368 ALA B C 1
ATOM 5172 O O . ALA B 1 368 ? -35.795 11.587 -0.883 1.00 12.53 368 ALA B O 1
ATOM 5174 N N . ARG B 1 369 ? -35.570 12.583 1.096 1.00 12.79 369 ARG B N 1
ATOM 5175 C CA . ARG B 1 369 ? -35.809 13.919 0.566 1.00 14.13 369 ARG B CA 1
ATOM 5176 C C . ARG B 1 369 ? -34.761 14.260 -0.508 1.00 13.14 369 ARG B C 1
ATOM 5177 O O . ARG B 1 369 ? -35.088 14.833 -1.542 1.00 13.46 369 ARG B O 1
ATOM 5185 N N . ALA B 1 370 ? -33.501 13.897 -0.265 1.00 10.81 370 ALA B N 1
ATOM 5186 C CA . ALA B 1 370 ? -32.435 14.062 -1.236 1.00 9.82 370 ALA B CA 1
ATOM 5187 C C . ALA B 1 370 ? -32.732 13.378 -2.578 1.00 9.80 370 ALA B C 1
ATOM 5188 O O . ALA B 1 370 ? -32.449 13.982 -3.613 1.00 10.55 370 ALA B O 1
ATOM 5190 N N . THR B 1 371 ? -33.276 12.138 -2.575 1.00 9.28 371 THR B N 1
ATOM 5191 C CA . THR B 1 371 ? -33.694 11.451 -3.792 1.00 9.17 371 THR B CA 1
ATOM 5192 C C . THR B 1 371 ? -34.901 12.148 -4.439 1.00 9.20 371 THR B C 1
ATOM 5193 O O . THR B 1 371 ? -35.002 12.267 -5.659 1.00 8.62 371 THR B O 1
ATOM 5197 N N . LEU B 1 372 ? -35.852 12.587 -3.616 1.00 10.40 372 LEU B N 1
ATOM 5198 C CA . LEU B 1 372 ? -36.956 13.351 -4.169 1.00 11.45 372 LEU B CA 1
ATOM 5199 C C . LEU B 1 372 ? -36.408 14.560 -4.915 1.00 12.11 372 LEU B C 1
ATOM 5200 O O . LEU B 1 372 ? -36.882 14.831 -6.025 1.00 12.57 372 LEU B O 1
ATOM 5205 N N . GLU B 1 373 ? -35.441 15.259 -4.298 1.00 12.11 373 GLU B N 1
ATOM 5206 C CA . GLU B 1 373 ? -34.952 16.489 -4.881 1.00 13.95 373 GLU B CA 1
ATOM 5207 C C . GLU B 1 373 ? -34.331 16.175 -6.244 1.00 14.53 373 GLU B C 1
ATOM 5208 O O . GLU B 1 373 ? -34.475 16.954 -7.191 1.00 14.33 373 GLU B O 1
ATOM 5214 N N . VAL B 1 374 ? -33.673 15.007 -6.361 1.00 12.66 374 VAL B N 1
ATOM 5215 C CA . VAL B 1 374 ? -33.086 14.648 -7.638 1.00 11.55 374 VAL B CA 1
ATOM 5216 C C . VAL B 1 374 ? -34.190 14.379 -8.651 1.00 11.97 374 VAL B C 1
ATOM 5217 O O . VAL B 1 374 ? -34.111 14.812 -9.806 1.00 13.07 374 VAL B O 1
ATOM 5221 N N . CYS B 1 375 ? -35.234 13.704 -8.180 1.00 11.81 375 CYS B N 1
ATOM 5222 C CA . CYS B 1 375 ? -36.354 13.362 -9.029 1.00 11.57 375 CYS B CA 1
ATOM 5223 C C . CYS B 1 375 ? -37.038 14.628 -9.526 1.00 10.71 375 CYS B C 1
ATOM 5224 O O . CYS B 1 375 ? -37.366 14.706 -10.691 1.00 10.72 375 CYS B O 1
ATOM 5227 N N . LEU B 1 376 ? -37.257 15.605 -8.649 1.00 10.22 376 LEU B N 1
ATOM 5228 C CA . LEU B 1 376 ? -37.868 16.847 -9.096 1.00 10.53 376 LEU B CA 1
ATOM 5229 C C . LEU B 1 376 ? -36.975 17.475 -10.164 1.00 10.48 376 LEU B C 1
ATOM 5230 O O . LEU B 1 376 ? -37.468 17.980 -11.166 1.00 10.05 376 LEU B O 1
ATOM 5235 N N . ALA B 1 377 ? -35.655 17.401 -9.943 1.00 10.55 377 ALA B N 1
ATOM 5236 C CA . ALA B 1 377 ? -34.681 18.003 -10.825 1.00 11.34 377 ALA B CA 1
ATOM 5237 C C . ALA B 1 377 ? -34.694 17.336 -12.202 1.00 12.85 377 ALA B C 1
ATOM 5238 O O . ALA B 1 377 ? -34.579 18.042 -13.213 1.00 13.83 377 ALA B O 1
ATOM 5240 N N . LEU B 1 378 ? -34.851 15.996 -12.250 1.00 13.60 378 LEU B N 1
ATOM 5241 C CA . LEU B 1 378 ? -34.990 15.292 -13.519 1.00 15.08 378 LEU B CA 1
ATOM 5242 C C . LEU B 1 378 ? -36.156 15.856 -14.342 1.00 14.95 378 LEU B C 1
ATOM 5243 O O . LEU B 1 378 ? -35.982 16.197 -15.522 1.00 13.64 378 LEU B O 1
ATOM 5248 N N . LEU B 1 379 ? -37.353 15.884 -13.721 1.00 14.48 379 LEU B N 1
ATOM 5249 C CA . LEU B 1 379 ? -38.574 16.401 -14.333 1.00 15.34 379 LEU B CA 1
ATOM 5250 C C . LEU B 1 379 ? -38.403 17.854 -14.795 1.00 16.41 379 LEU B C 1
ATOM 5251 O O . LEU B 1 379 ? -38.836 18.193 -15.897 1.00 17.26 379 LEU B O 1
ATOM 5256 N N . ASP B 1 380 ? -37.789 18.702 -13.957 1.00 17.00 380 ASP B N 1
ATOM 5257 C CA . ASP B 1 380 ? -37.548 20.080 -14.347 1.00 18.78 380 ASP B CA 1
ATOM 5258 C C . ASP B 1 380 ? -36.604 20.138 -15.535 1.00 17.91 380 ASP B C 1
ATOM 5259 O O . ASP B 1 380 ? -36.877 20.905 -16.457 1.00 17.16 380 ASP B O 1
ATOM 5264 N N . SER B 1 381 ? -35.525 19.337 -15.488 1.00 16.26 381 SER B N 1
ATOM 5265 C CA . SER B 1 381 ? -34.582 19.262 -16.600 1.00 15.51 381 SER B CA 1
ATOM 5266 C C . SER B 1 381 ? -35.245 18.849 -17.926 1.00 15.04 381 SER B C 1
ATOM 5267 O O . SER B 1 381 ? -35.099 19.566 -18.919 1.00 14.30 381 SER B O 1
ATOM 5270 N N . ALA B 1 382 ? -35.964 17.716 -17.945 1.00 13.62 382 ALA B N 1
ATOM 5271 C CA . ALA B 1 382 ? -36.622 17.255 -19.161 1.00 15.40 382 ALA B CA 1
ATOM 5272 C C . ALA B 1 382 ? -37.672 18.280 -19.615 1.00 17.37 382 ALA B C 1
ATOM 5273 O O . ALA B 1 382 ? -37.843 18.507 -20.813 1.00 17.81 382 ALA B O 1
ATOM 5275 N N . GLY B 1 383 ? -38.432 18.834 -18.658 1.00 16.81 383 GLY B N 1
ATOM 5276 C CA . GLY B 1 383 ? -39.482 19.781 -18.950 1.00 15.94 383 GLY B CA 1
ATOM 5277 C C . GLY B 1 383 ? -38.925 21.058 -19.571 1.00 15.07 383 GLY B C 1
ATOM 5278 O O . GLY B 1 383 ? -39.530 21.599 -20.469 1.00 15.73 383 GLY B O 1
ATOM 5279 N N . SER B 1 384 ? -37.788 21.536 -19.082 1.00 15.02 384 SER B N 1
ATOM 5280 C CA . SER B 1 384 ? -37.270 22.837 -19.464 1.00 16.97 384 SER B CA 1
ATOM 5281 C C . SER B 1 384 ? -36.153 22.765 -20.511 1.00 19.69 384 SER B C 1
ATOM 5282 O O . SER B 1 384 ? -35.793 23.819 -21.068 1.00 19.97 384 SER B O 1
ATOM 5285 N N . GLY B 1 385 ? -35.538 21.568 -20.689 1.00 18.32 385 GLY B N 1
ATOM 5286 C CA . GLY B 1 385 ? -34.431 21.386 -21.608 1.00 16.07 385 GLY B CA 1
ATOM 5287 C C . GLY B 1 385 ? -33.135 22.040 -21.145 1.00 16.39 385 GLY B C 1
ATOM 5288 O O . GLY B 1 385 ? -32.274 22.344 -21.951 1.00 16.44 385 GLY B O 1
ATOM 5289 N N . LYS B 1 386 ? -32.944 22.172 -19.833 1.00 18.50 386 LYS B N 1
ATOM 5290 C CA . LYS B 1 386 ? -31.640 22.580 -19.333 1.00 19.69 386 LYS B CA 1
ATOM 5291 C C . LYS B 1 386 ? -31.275 21.856 -18.034 1.00 19.64 386 LYS B C 1
ATOM 5292 O O . LYS B 1 386 ? -32.105 21.173 -17.412 1.00 19.21 386 LYS B O 1
ATOM 5298 N N . ASP B 1 387 ? -29.993 22.025 -17.659 1.00 18.37 387 ASP B N 1
ATOM 5299 C CA . ASP B 1 387 ? -29.427 21.531 -16.425 1.00 17.16 387 ASP B CA 1
ATOM 5300 C C . ASP B 1 387 ? -30.246 22.048 -15.255 1.00 17.65 387 ASP B C 1
ATOM 5301 O O . ASP B 1 387 ? -30.814 23.129 -15.323 1.00 16.86 387 ASP B O 1
ATOM 5306 N N . VAL B 1 388 ? -30.325 21.227 -14.199 1.00 17.87 388 VAL B N 1
ATOM 5307 C CA . VAL B 1 388 ? -30.695 21.708 -12.888 1.00 18.28 388 VAL B CA 1
ATOM 5308 C C . VAL B 1 388 ? -29.477 21.540 -11.977 1.00 20.45 388 VAL B C 1
ATOM 5309 O O . VAL B 1 388 ? -28.855 20.480 -11.953 1.00 17.07 388 VAL B O 1
ATOM 5313 N N . GLU B 1 389 ? -29.140 22.615 -11.250 1.00 21.84 389 GLU B N 1
ATOM 5314 C CA . GLU B 1 389 ? -28.059 22.545 -10.290 1.00 25.33 389 GLU B CA 1
ATOM 5315 C C . GLU B 1 389 ? -28.656 22.271 -8.919 1.00 28.58 389 GLU B C 1
ATOM 5316 O O . GLU B 1 389 ? -29.705 22.827 -8.575 1.00 31.34 389 GLU B O 1
ATOM 5322 N N . LEU B 1 390 ? -28.029 21.351 -8.178 1.00 32.01 390 LEU B N 1
ATOM 5323 C CA . LEU B 1 390 ? -28.587 20.971 -6.886 1.00 37.20 390 LEU B CA 1
ATOM 5324 C C . LEU B 1 390 ? -27.745 21.608 -5.793 1.00 41.85 390 LEU B C 1
ATOM 5325 O O . LEU B 1 390 ? -26.545 21.353 -5.738 1.00 41.06 390 LEU B O 1
ATOM 5330 N N . PRO B 1 391 ? -28.345 22.496 -4.957 1.00 50.32 391 PRO B N 1
ATOM 5331 C CA . PRO B 1 391 ? -27.642 23.123 -3.834 1.00 51.50 391 PRO B CA 1
ATOM 5332 C C . PRO B 1 391 ? -26.991 22.080 -2.914 1.00 49.91 391 PRO B C 1
ATOM 5333 O O . PRO B 1 391 ? -25.930 21.589 -3.267 1.00 48.80 391 PRO B O 1
#

Organism: NCBI:txid1392005